Protein AF-A0A1F4YA18-F1 (afdb_monomer_lite)

Secondary structure (DSSP, 8-state):
-------SEEEEEEE-TTT--EEEEEEEPTTSEEEEE--TT----EEEESSGGGGGS-GGGGTEEE-TTT--EEETT-THHHH-SPPTT-HHHHHHHHHHHHHHTSTT-HHHHHHHHHHH---HHHHHHHHHHHHHHHHHTSTT--HHHHHHHHHHHHHHHHHHHHS-HHHHHHHHHHHHHHHHHHHHHHHHHHHHHHHHHHHHHHHHHHS----TT--SSSHHHHHHHHHHHHHHHHHHHHHHHHHHHHHHHH---S-------S----HHHHHHHHHHH-TT--SSHHHHHHHHHHHHHHHHHTPPTT--HHHHHHHHHHHHHHHHHHT-HHHHHHHHHHHHHHHHHHHHHS-SSHHHHHHHHHHHHHHHHHHHHHHHHHHT--

Foldseek 3Di:
DPPDPDPQWDWDWWAAQQPRDIDTDIAGDDPQKDQPDADLLRHSPDIDGPDVVCVVPDNLLRQKDADLPLRQIAGNPDCSRVVHHDDPPDPQSVQLSVLSNVQCVDPPRLLVLLSVCLVQPPDSLLNSLSRLVNHLVSLVSGPDRQLLVLLVSLLSSLSSLVVVVVPDPPVVLVVLVVVLVVLVVVLVVLVVVVVVVVVVVVVVVVVVVVDDPPDDPPPDPPPVVVVVVVCCVVPSVVVSVVSVVVSVVSCVPPPDDPDDDDDDDDPPDDSQVSLVVSCVVPVPRDNHSLSSLVSSLVSLVVNLVPDDDPPDLLVNLSSLSSNLVSCVVNPNNVSSLVSLVVSLVSLVVQCVVDPPDPSNVSSVVSNVSSVVVNVVSVVVVVVPDD

Radius of gyration: 27.56 Å; chains: 1; bounding box: 70×53×88 Å

pLDDT: mean 78.42, std 18.09, range [30.7, 98.56]

Structure (mmCIF, N/CA/C/O backbone):
data_AF-A0A1F4YA18-F1
#
_entry.id   AF-A0A1F4YA18-F1
#
loop_
_atom_site.group_PDB
_atom_site.id
_atom_site.type_symbol
_atom_site.label_atom_id
_atom_site.label_alt_id
_atom_site.label_comp_id
_atom_site.label_asym_id
_atom_site.label_entity_id
_atom_site.label_seq_id
_atom_site.pdbx_PDB_ins_code
_atom_site.Cartn_x
_atom_site.Cartn_y
_atom_site.Cartn_z
_atom_site.occupancy
_atom_site.B_iso_or_equiv
_atom_site.auth_seq_id
_atom_site.auth_comp_id
_atom_site.auth_asym_id
_atom_site.auth_atom_id
_atom_site.pdbx_PDB_model_num
ATOM 1 N N . MET A 1 1 ? 28.490 24.321 21.836 1.00 38.53 1 MET A N 1
ATOM 2 C CA . MET A 1 1 ? 28.600 23.304 20.776 1.00 38.53 1 MET A CA 1
ATOM 3 C C . MET A 1 1 ? 27.449 23.592 19.846 1.00 38.53 1 MET A C 1
ATOM 5 O O . MET A 1 1 ? 26.316 23.477 20.284 1.00 38.53 1 MET A O 1
ATOM 9 N N . GLU A 1 2 ? 27.721 24.138 18.666 1.00 37.66 2 GLU A N 1
ATOM 10 C CA . GLU A 1 2 ? 26.682 24.320 17.652 1.00 37.66 2 GLU A CA 1
ATOM 11 C C . GLU A 1 2 ? 26.230 22.925 17.221 1.00 37.66 2 GLU A C 1
ATOM 13 O O . GLU A 1 2 ? 27.045 22.145 16.719 1.00 37.66 2 GLU A O 1
ATOM 18 N N . ASP A 1 3 ? 24.970 22.583 17.492 1.00 48.62 3 ASP A N 1
ATOM 19 C CA . ASP A 1 3 ? 24.354 21.371 16.964 1.00 48.62 3 ASP A CA 1
ATOM 20 C C . ASP A 1 3 ? 24.439 21.453 15.443 1.00 48.62 3 ASP A C 1
ATOM 22 O O . ASP A 1 3 ? 23.742 22.244 14.803 1.00 48.62 3 ASP A O 1
ATOM 26 N N . LYS A 1 4 ? 25.346 20.667 14.852 1.00 45.50 4 LYS A N 1
ATOM 27 C CA . LYS A 1 4 ? 25.377 20.488 13.403 1.00 45.50 4 LYS A CA 1
ATOM 28 C C . LYS A 1 4 ? 23.963 20.088 12.982 1.00 45.50 4 LYS A C 1
ATOM 30 O O . LYS A 1 4 ? 23.462 19.103 13.534 1.00 45.50 4 LYS A O 1
ATOM 35 N N . PRO A 1 5 ? 23.333 20.793 12.025 1.00 52.47 5 PRO A N 1
ATOM 36 C CA . PRO A 1 5 ? 22.036 20.387 11.517 1.00 52.47 5 PRO A CA 1
ATOM 37 C C . PRO A 1 5 ? 22.161 18.942 11.047 1.00 52.47 5 PRO A C 1
ATOM 39 O O . PRO A 1 5 ? 22.928 18.632 10.132 1.00 52.47 5 PRO A O 1
ATOM 42 N N . THR A 1 6 ? 21.485 18.037 11.750 1.00 67.44 6 THR A N 1
ATOM 43 C CA . THR A 1 6 ? 21.509 16.619 11.420 1.00 67.44 6 THR A CA 1
ATOM 44 C C . THR A 1 6 ? 20.872 16.507 10.043 1.00 67.44 6 THR A C 1
ATOM 46 O O . THR A 1 6 ? 19.750 16.981 9.836 1.00 67.44 6 THR A O 1
ATOM 49 N N . SER A 1 7 ? 21.620 15.964 9.079 1.00 76.19 7 SER A N 1
ATOM 50 C CA . SER A 1 7 ? 21.091 15.710 7.740 1.00 76.19 7 SER A CA 1
ATOM 51 C C . SER A 1 7 ? 19.767 14.947 7.880 1.00 76.19 7 SER A C 1
ATOM 53 O O . SER A 1 7 ? 19.700 14.005 8.671 1.00 76.19 7 SER A O 1
ATOM 55 N N . PRO A 1 8 ? 18.706 15.317 7.149 1.00 81.88 8 PRO A N 1
ATOM 56 C CA . PRO A 1 8 ? 17.438 14.590 7.179 1.00 81.88 8 PRO A CA 1
ATOM 57 C C . PRO A 1 8 ? 17.553 13.210 6.528 1.00 81.88 8 PRO A C 1
ATOM 59 O O . PRO A 1 8 ? 16.674 12.369 6.725 1.00 81.88 8 PRO A O 1
ATOM 62 N N . PHE A 1 9 ? 18.631 12.983 5.779 1.00 86.75 9 PHE A N 1
ATOM 63 C CA . PHE A 1 9 ? 18.959 11.714 5.155 1.00 86.75 9 PHE A CA 1
ATOM 64 C C . PHE A 1 9 ? 20.188 11.083 5.800 1.00 86.75 9 PHE A C 1
ATOM 66 O O . PHE A 1 9 ? 21.173 11.766 6.097 1.00 86.75 9 PHE A O 1
ATOM 73 N N . GLU A 1 10 ? 20.139 9.769 5.958 1.00 87.06 10 GLU A N 1
ATOM 74 C CA . GLU A 1 10 ? 21.266 8.924 6.323 1.00 87.06 10 GLU A CA 1
ATOM 75 C C . GLU A 1 10 ? 21.637 8.040 5.132 1.00 87.06 10 GLU A C 1
ATOM 77 O O . GLU A 1 10 ? 20.777 7.445 4.482 1.00 87.06 10 GLU A O 1
ATOM 82 N N . SER A 1 11 ? 22.936 7.960 4.843 1.00 87.19 11 SER A N 1
ATOM 83 C CA . SER A 1 11 ? 23.471 7.051 3.831 1.00 87.19 11 SER A CA 1
ATOM 84 C C . SER A 1 11 ? 23.911 5.761 4.507 1.00 87.19 11 SER A C 1
ATOM 86 O O . SER A 1 11 ? 24.867 5.770 5.281 1.00 87.19 11 SER A O 1
ATOM 88 N N . VAL A 1 12 ? 23.234 4.657 4.206 1.00 86.19 12 VAL A N 1
ATOM 89 C CA . VAL A 1 12 ? 23.524 3.346 4.796 1.00 86.19 12 VAL A CA 1
ATOM 90 C C . VAL A 1 12 ? 24.059 2.416 3.715 1.00 86.19 12 VAL A C 1
ATOM 92 O O . VAL A 1 12 ? 23.472 2.297 2.639 1.00 86.19 12 VAL A O 1
ATOM 95 N N . LEU A 1 13 ? 25.174 1.737 3.996 1.00 88.00 13 LEU A N 1
ATOM 96 C CA . LEU A 1 13 ? 25.657 0.662 3.134 1.00 88.00 13 LEU A CA 1
ATOM 97 C C . LEU A 1 13 ? 24.731 -0.548 3.287 1.00 88.00 13 LEU A C 1
ATOM 99 O O . LEU A 1 13 ? 24.601 -1.105 4.375 1.00 88.00 13 LEU A O 1
ATOM 103 N N . ALA A 1 14 ? 24.100 -0.948 2.190 1.00 87.94 14 ALA A N 1
ATOM 104 C CA . ALA A 1 14 ? 23.207 -2.091 2.126 1.00 87.94 14 ALA A CA 1
ATOM 105 C C . ALA A 1 14 ? 23.772 -3.163 1.193 1.00 87.94 14 ALA A C 1
ATOM 107 O O . ALA A 1 14 ? 24.500 -2.866 0.245 1.00 87.94 14 ALA A O 1
ATOM 108 N N . SER A 1 15 ? 23.398 -4.415 1.439 1.00 90.19 15 SER A N 1
ATOM 109 C CA . SER A 1 15 ? 23.685 -5.542 0.558 1.00 90.19 15 SER A CA 1
ATOM 110 C C . SER A 1 15 ? 22.375 -6.143 0.073 1.00 90.19 15 SER A C 1
ATOM 112 O O . SER A 1 15 ? 21.475 -6.427 0.862 1.00 90.19 15 SER A O 1
ATOM 114 N N . CYS A 1 16 ? 22.231 -6.292 -1.243 1.00 91.06 16 CYS A N 1
ATOM 115 C CA . CYS A 1 16 ? 21.013 -6.847 -1.812 1.00 91.06 16 CYS A CA 1
ATOM 116 C C . CYS A 1 16 ? 20.865 -8.329 -1.427 1.00 91.06 16 CYS A C 1
ATOM 118 O O . CYS A 1 16 ? 21.755 -9.114 -1.760 1.00 91.06 16 CYS A O 1
ATOM 120 N N . PRO A 1 17 ? 19.735 -8.750 -0.831 1.00 88.75 17 PRO A N 1
ATOM 121 C CA . PRO A 1 17 ? 19.540 -10.150 -0.469 1.00 88.75 17 PRO A CA 1
ATOM 122 C C . PRO A 1 17 ? 19.406 -11.062 -1.697 1.00 88.75 17 PRO A C 1
ATOM 124 O O . PRO A 1 17 ? 19.720 -12.243 -1.604 1.00 88.75 17 PRO A O 1
ATOM 127 N N . ALA A 1 18 ? 18.978 -10.529 -2.849 1.00 90.88 18 ALA A N 1
ATOM 128 C CA . ALA A 1 18 ? 18.802 -11.311 -4.070 1.00 90.88 18 ALA A CA 1
ATOM 129 C C . ALA A 1 18 ? 20.108 -11.507 -4.854 1.00 90.88 18 ALA A C 1
ATOM 131 O O . ALA A 1 18 ? 20.518 -12.634 -5.098 1.00 90.88 18 ALA A O 1
ATOM 132 N N . CYS A 1 19 ? 20.783 -10.418 -5.238 1.00 91.75 19 CYS A N 1
ATOM 133 C CA . CYS A 1 19 ? 21.985 -10.493 -6.082 1.00 91.75 19 CYS A CA 1
ATOM 134 C C . CYS A 1 19 ? 23.316 -10.351 -5.324 1.00 91.75 19 CYS A C 1
ATOM 136 O O . CYS A 1 19 ? 24.375 -10.404 -5.946 1.00 91.75 19 CYS A O 1
ATOM 138 N N . GLY A 1 20 ? 23.288 -10.090 -4.014 1.00 89.31 20 GLY A N 1
ATOM 139 C CA . GLY A 1 20 ? 24.478 -9.924 -3.169 1.00 89.31 20 GLY A CA 1
ATOM 140 C C . GLY A 1 20 ? 25.299 -8.652 -3.404 1.00 89.31 20 GLY A C 1
ATOM 141 O O . GLY A 1 20 ? 26.278 -8.418 -2.698 1.00 89.31 20 GLY A O 1
ATOM 142 N N . LYS A 1 21 ? 24.929 -7.809 -4.376 1.00 91.25 21 LYS A N 1
ATOM 143 C CA . LYS A 1 21 ? 25.653 -6.565 -4.668 1.00 91.25 21 LYS A CA 1
ATOM 144 C C . LYS A 1 21 ? 25.411 -5.524 -3.575 1.00 91.25 21 LYS A C 1
ATOM 146 O O . LYS A 1 21 ? 24.266 -5.279 -3.184 1.00 91.25 21 LYS A O 1
ATOM 151 N N . GLY A 1 22 ? 26.496 -4.893 -3.132 1.00 90.50 22 GLY A N 1
ATOM 152 C CA . GLY A 1 22 ? 26.461 -3.759 -2.214 1.00 90.50 22 GLY A CA 1
ATOM 153 C C . GLY A 1 22 ? 26.055 -2.462 -2.915 1.00 90.50 22 GLY A C 1
ATOM 154 O O . GLY A 1 22 ? 26.420 -2.237 -4.069 1.00 90.50 22 GLY A O 1
ATOM 155 N N . PHE A 1 23 ? 25.305 -1.608 -2.224 1.00 91.69 23 PHE A N 1
ATOM 156 C CA . PHE A 1 23 ? 24.927 -0.278 -2.700 1.00 91.69 23 PHE A CA 1
ATOM 157 C C . PHE A 1 23 ? 24.703 0.686 -1.530 1.00 91.69 23 PHE A C 1
ATOM 159 O O . PHE A 1 23 ? 24.446 0.266 -0.403 1.00 91.69 23 PHE A O 1
ATOM 166 N N . LEU A 1 24 ? 24.824 1.987 -1.800 1.00 89.81 24 LEU A N 1
ATOM 167 C CA . LEU A 1 24 ? 24.500 3.032 -0.831 1.00 89.81 24 LEU A CA 1
ATOM 168 C C . LEU A 1 24 ? 23.019 3.380 -0.944 1.00 89.81 24 LEU A C 1
ATOM 170 O O . LEU A 1 24 ? 22.568 3.827 -1.997 1.00 89.81 24 LEU A O 1
ATOM 174 N N . GLU A 1 25 ? 22.285 3.188 0.145 1.00 86.62 25 GLU A N 1
ATOM 175 C CA . GLU A 1 25 ? 20.879 3.565 0.255 1.00 86.62 25 GLU A CA 1
ATOM 176 C C . GLU A 1 25 ? 20.748 4.906 0.978 1.00 86.62 25 GLU A C 1
ATOM 178 O O . GLU A 1 25 ? 21.391 5.127 2.005 1.00 86.62 25 GLU A O 1
ATOM 183 N N . GLN A 1 26 ? 19.876 5.778 0.471 1.00 87.38 26 GLN A N 1
ATOM 184 C CA . GLN A 1 26 ? 19.442 6.979 1.186 1.00 87.38 26 GLN A CA 1
ATOM 185 C C . GLN A 1 26 ? 18.199 6.651 2.008 1.00 87.38 26 GLN A C 1
ATOM 187 O O . GLN A 1 26 ? 17.155 6.319 1.450 1.00 87.38 26 GLN A O 1
ATOM 192 N N . ARG A 1 27 ? 18.287 6.778 3.330 1.00 86.69 27 ARG A N 1
ATOM 193 C CA . ARG A 1 27 ? 17.162 6.591 4.251 1.00 86.69 27 ARG A CA 1
ATOM 194 C C . ARG A 1 27 ? 16.764 7.917 4.862 1.00 86.69 27 ARG A C 1
ATOM 196 O O . ARG A 1 27 ? 17.603 8.774 5.116 1.00 86.69 27 ARG A O 1
ATOM 203 N N . LEU A 1 28 ? 15.472 8.079 5.110 1.00 88.19 28 LEU A N 1
ATOM 204 C CA . LEU A 1 28 ? 14.968 9.242 5.820 1.00 88.19 28 LEU A CA 1
ATOM 205 C C . LEU A 1 28 ? 15.130 9.024 7.328 1.00 88.19 28 LEU A C 1
ATOM 207 O O . LEU A 1 28 ? 14.646 8.025 7.861 1.00 88.19 28 LEU A O 1
ATOM 211 N N . ASN A 1 29 ? 15.791 9.959 8.008 1.00 86.06 29 ASN A N 1
ATOM 212 C CA . ASN A 1 29 ? 16.055 9.838 9.435 1.00 86.06 29 ASN A CA 1
ATOM 213 C C . ASN A 1 29 ? 14.767 9.852 10.273 1.00 86.06 29 ASN A C 1
ATOM 215 O O . ASN A 1 29 ? 13.842 10.631 9.996 1.00 86.06 29 ASN A O 1
ATOM 219 N N . PRO A 1 30 ? 14.696 9.033 11.342 1.00 79.44 30 PRO A N 1
ATOM 220 C CA . PRO A 1 30 ? 13.632 9.146 12.326 1.00 79.44 30 PRO A CA 1
ATOM 221 C C . PRO A 1 30 ? 13.608 10.566 12.904 1.00 79.44 30 PRO A C 1
ATOM 223 O O . PRO A 1 30 ? 14.566 11.011 13.528 1.00 79.44 30 PRO A O 1
ATOM 226 N N . GLY A 1 31 ? 12.510 11.286 12.679 1.00 82.38 31 GLY A N 1
ATOM 227 C CA . GLY A 1 31 ? 12.341 12.662 13.149 1.00 82.38 31 GLY A CA 1
ATOM 228 C C . GLY A 1 31 ? 12.607 13.755 12.111 1.00 82.38 31 GLY A C 1
ATOM 229 O O . GLY A 1 31 ? 12.344 14.910 12.426 1.00 82.38 31 GLY A O 1
ATOM 230 N N . SER A 1 32 ? 13.018 13.434 10.874 1.00 86.25 32 SER A N 1
ATOM 231 C CA . SER A 1 32 ? 13.205 14.436 9.799 1.00 86.25 32 SER A CA 1
ATOM 232 C C . SER A 1 32 ? 11.963 15.285 9.512 1.00 86.25 32 SER A C 1
ATOM 234 O O . SER A 1 32 ? 12.064 16.414 9.031 1.00 86.25 32 SER A O 1
ATOM 236 N N . TYR A 1 33 ? 10.786 14.750 9.826 1.00 89.12 33 TYR A N 1
ATOM 237 C CA . TYR A 1 33 ? 9.528 15.476 9.833 1.00 89.12 33 TYR A CA 1
ATOM 238 C C . TYR A 1 33 ? 8.629 14.975 10.965 1.00 89.12 33 TYR A C 1
ATOM 240 O O . TYR A 1 33 ? 8.748 13.841 11.436 1.00 89.12 33 TYR A O 1
ATOM 248 N N . ARG A 1 34 ? 7.676 15.816 11.367 1.00 89.31 34 ARG A N 1
ATOM 249 C CA . ARG A 1 34 ? 6.606 15.474 12.305 1.00 89.31 34 ARG A CA 1
ATOM 250 C C . ARG A 1 34 ? 5.258 15.539 11.604 1.00 89.31 34 ARG A C 1
ATOM 252 O O . ARG A 1 34 ? 4.938 16.534 10.961 1.00 89.31 34 ARG A O 1
ATOM 259 N N . VAL A 1 35 ? 4.441 14.506 11.782 1.00 89.44 35 VAL A N 1
ATOM 260 C CA . VAL A 1 35 ? 3.037 14.514 11.349 1.00 89.44 35 VAL A CA 1
ATOM 261 C C . VAL A 1 35 ? 2.226 15.354 12.335 1.00 89.44 35 VAL A C 1
ATOM 263 O O . VAL A 1 35 ? 2.221 15.065 13.534 1.00 89.44 35 VAL A O 1
ATOM 266 N N . THR A 1 36 ? 1.569 16.404 11.848 1.00 88.44 36 THR A N 1
ATOM 267 C CA . THR A 1 36 ? 0.728 17.296 12.667 1.00 88.44 36 THR A CA 1
ATOM 268 C C . THR A 1 36 ? -0.744 16.927 12.584 1.00 88.44 36 THR A C 1
ATOM 270 O O . THR A 1 36 ? -1.458 17.034 13.579 1.00 88.44 36 THR A O 1
ATOM 273 N N . SER A 1 37 ? -1.189 16.430 11.433 1.00 88.31 37 SER A N 1
ATOM 274 C CA . SER A 1 37 ? -2.525 15.877 11.260 1.00 88.31 37 SER A CA 1
ATOM 275 C C . SER A 1 37 ? -2.496 14.645 10.364 1.00 88.31 37 SER A C 1
ATOM 277 O O . SER A 1 37 ? -1.634 14.483 9.496 1.00 88.31 37 SER A O 1
ATOM 279 N N . SER A 1 38 ? -3.441 13.746 10.617 1.00 89.88 38 SER A N 1
ATOM 280 C CA . SER A 1 38 ? -3.655 12.546 9.820 1.00 89.88 38 SER A CA 1
ATOM 281 C C . SER A 1 38 ? -5.096 12.518 9.352 1.00 89.88 38 SER A C 1
ATOM 283 O O . SER A 1 38 ? -5.999 12.929 10.082 1.00 89.88 38 SER A O 1
ATOM 285 N N . ASP A 1 39 ? -5.295 12.013 8.147 1.00 91.12 39 ASP A N 1
ATOM 286 C CA . ASP A 1 39 ? -6.614 11.678 7.651 1.00 91.12 39 ASP A CA 1
ATOM 287 C C . ASP A 1 39 ? -7.155 10.441 8.395 1.00 91.12 39 ASP A C 1
ATOM 289 O O . ASP A 1 39 ? -6.466 9.749 9.151 1.00 91.12 39 ASP A O 1
ATOM 293 N N . THR A 1 40 ? -8.430 10.180 8.176 1.00 91.19 40 THR A N 1
ATOM 294 C CA . THR A 1 40 ? -9.239 9.106 8.751 1.00 91.19 40 THR A CA 1
ATOM 295 C C . THR A 1 40 ? -8.693 7.705 8.481 1.00 91.19 40 THR A C 1
ATOM 297 O O . THR A 1 40 ? -8.851 6.841 9.338 1.00 91.19 40 THR A O 1
ATOM 300 N N . ASP A 1 41 ? -7.987 7.486 7.368 1.00 92.31 41 ASP A N 1
ATOM 301 C CA . ASP A 1 41 ? -7.300 6.227 7.040 1.00 92.31 41 ASP A CA 1
ATOM 302 C C . ASP A 1 41 ? -5.843 6.181 7.532 1.00 92.31 41 ASP A C 1
ATOM 304 O O . ASP A 1 41 ? -5.085 5.299 7.141 1.00 92.31 41 ASP A O 1
ATOM 308 N N . PHE A 1 42 ? -5.457 7.118 8.403 1.00 93.25 42 PHE A N 1
ATOM 309 C CA . PHE A 1 42 ? -4.104 7.330 8.925 1.00 93.25 42 PHE A CA 1
ATOM 310 C C . PHE A 1 42 ? -3.088 7.893 7.927 1.00 93.25 42 PHE A C 1
ATOM 312 O O . PHE A 1 42 ? -1.904 7.977 8.266 1.00 93.25 42 PHE A O 1
ATOM 319 N N . TYR A 1 43 ? -3.519 8.343 6.746 1.00 92.56 43 TYR A N 1
ATOM 320 C CA . TYR A 1 43 ? -2.645 9.087 5.844 1.00 92.56 43 TYR A CA 1
ATOM 321 C C . TYR A 1 43 ? -2.089 1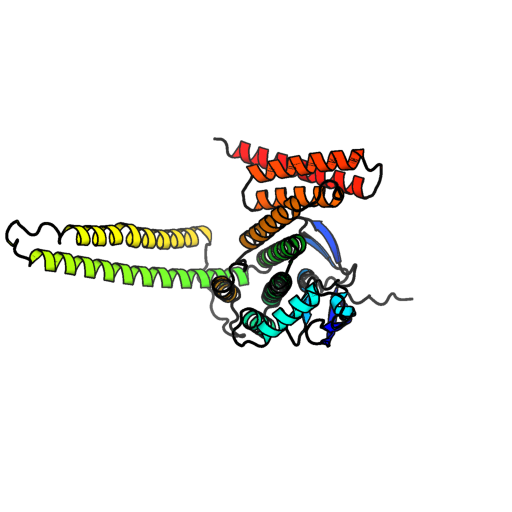0.344 6.539 1.00 92.56 43 TYR A C 1
ATOM 323 O O . TYR A 1 43 ? -2.871 11.146 7.056 1.00 92.56 43 TYR A O 1
ATOM 331 N N . PRO A 1 44 ? -0.763 10.560 6.572 1.00 89.94 44 PRO A N 1
ATOM 332 C CA . PRO A 1 44 ? -0.172 11.753 7.175 1.00 89.94 44 PRO A CA 1
ATOM 333 C C . PRO A 1 44 ? -0.391 12.993 6.291 1.00 89.94 44 PRO A C 1
ATOM 335 O O . PRO A 1 44 ? 0.477 13.375 5.504 1.00 89.94 44 PRO A O 1
ATOM 338 N N . ALA A 1 45 ? -1.567 13.610 6.433 1.00 83.62 45 ALA A N 1
ATOM 339 C CA . ALA A 1 45 ? -2.056 14.709 5.603 1.00 83.62 45 ALA A CA 1
ATOM 340 C C . ALA A 1 45 ? -1.242 16.001 5.741 1.00 83.62 45 ALA A C 1
ATOM 342 O O . ALA A 1 45 ? -0.995 16.670 4.742 1.00 83.62 45 ALA A O 1
ATOM 343 N N . GLN A 1 46 ? -0.801 16.349 6.954 1.00 85.25 46 GLN A N 1
ATOM 344 C CA . GLN A 1 46 ? 0.066 17.508 7.175 1.00 85.25 46 GLN A CA 1
ATOM 345 C C . GLN A 1 46 ? 1.326 17.113 7.931 1.00 85.25 46 GLN A C 1
ATOM 347 O O . GLN A 1 46 ? 1.303 16.321 8.881 1.00 85.25 46 GLN A O 1
ATOM 352 N N . ARG A 1 47 ? 2.442 17.683 7.480 1.00 87.12 47 ARG A N 1
ATOM 353 C CA . ARG A 1 47 ? 3.785 17.377 7.959 1.00 87.12 47 ARG A CA 1
ATOM 354 C C . ARG A 1 47 ? 4.550 18.678 8.128 1.00 87.12 47 ARG A C 1
ATOM 356 O O . ARG A 1 47 ? 4.452 19.570 7.293 1.00 87.12 47 ARG A O 1
ATOM 363 N N . VAL A 1 48 ? 5.321 18.763 9.201 1.00 86.25 48 VAL A N 1
ATOM 364 C CA . VAL A 1 48 ? 6.290 19.835 9.421 1.00 86.25 48 VAL A CA 1
ATOM 365 C C . VAL A 1 48 ? 7.668 19.211 9.326 1.00 86.25 48 VAL A C 1
ATOM 367 O O . VAL A 1 48 ? 8.017 18.350 10.135 1.00 86.25 48 VAL A O 1
ATOM 370 N N . TRP A 1 49 ? 8.418 19.606 8.305 1.00 87.00 49 TRP A N 1
ATOM 371 C CA . TRP A 1 49 ? 9.798 19.183 8.113 1.00 87.00 49 TRP A CA 1
ATOM 372 C C . TRP A 1 49 ? 10.728 19.979 9.021 1.00 87.00 49 TRP A C 1
ATOM 374 O O . TRP A 1 49 ? 10.512 21.172 9.226 1.00 87.00 49 TRP A O 1
ATOM 384 N N . LEU A 1 50 ? 11.767 19.325 9.546 1.00 83.56 50 LEU A N 1
ATOM 385 C CA . LEU A 1 50 ? 12.843 20.030 10.251 1.00 83.56 50 LEU A CA 1
ATOM 386 C C . LEU A 1 50 ? 13.581 20.992 9.309 1.00 83.56 50 LEU A C 1
ATOM 388 O O . LEU A 1 50 ? 13.959 22.086 9.715 1.00 83.56 50 LEU A O 1
ATOM 392 N N . HIS A 1 51 ? 13.727 20.583 8.047 1.00 79.38 51 HIS A N 1
ATOM 393 C CA . HIS A 1 51 ? 14.335 21.347 6.961 1.00 79.38 51 HIS A CA 1
ATOM 394 C C . HIS A 1 51 ? 13.239 21.719 5.953 1.00 79.38 51 HIS A C 1
ATOM 396 O O . HIS A 1 51 ? 12.709 20.852 5.257 1.00 79.38 51 HIS A O 1
ATOM 402 N N . SER A 1 52 ? 12.805 22.983 5.950 1.00 78.12 52 SER A N 1
ATOM 403 C CA . SER A 1 52 ? 11.611 23.439 5.211 1.00 78.12 52 SER A CA 1
ATOM 404 C C . SER A 1 52 ? 11.758 23.373 3.688 1.00 78.12 52 SER A C 1
ATOM 406 O O . SER A 1 52 ? 10.761 23.214 2.978 1.00 78.12 52 SER A O 1
ATOM 408 N N . ASP A 1 53 ? 12.988 23.431 3.188 1.00 76.75 53 ASP A N 1
ATOM 409 C CA . ASP A 1 53 ? 13.367 23.222 1.790 1.00 76.75 53 ASP A CA 1
ATOM 410 C C . ASP A 1 53 ? 13.004 21.819 1.286 1.00 76.75 53 ASP A C 1
ATOM 412 O O . ASP A 1 53 ? 12.753 21.645 0.098 1.00 76.75 53 ASP A O 1
ATOM 416 N N . LEU A 1 54 ? 12.863 20.836 2.179 1.00 77.38 54 LEU A N 1
ATOM 417 C CA . LEU A 1 54 ? 12.485 19.459 1.843 1.00 77.38 54 LEU A CA 1
ATOM 418 C C . LEU A 1 54 ? 10.981 19.192 1.905 1.00 77.38 54 LEU A C 1
ATOM 420 O O . LEU A 1 54 ? 10.549 18.051 1.760 1.00 77.38 54 LEU A O 1
ATOM 424 N N . SER A 1 55 ? 10.166 20.234 2.080 1.00 75.62 55 SER A N 1
ATOM 425 C CA . SER A 1 55 ? 8.702 20.116 2.118 1.00 75.62 55 SER A CA 1
ATOM 426 C C . SER A 1 55 ? 8.085 19.501 0.857 1.00 75.62 55 SER A C 1
ATOM 428 O O . SER A 1 55 ? 7.008 18.915 0.942 1.00 75.62 55 SER A O 1
ATOM 430 N N . HIS A 1 56 ? 8.782 19.580 -0.279 1.00 76.12 56 HIS A N 1
ATOM 431 C CA . HIS A 1 56 ? 8.384 18.992 -1.559 1.00 76.12 56 HIS A CA 1
ATOM 432 C C . HIS A 1 56 ? 8.668 17.483 -1.668 1.00 76.12 56 HIS A C 1
ATOM 434 O O . HIS A 1 56 ? 8.177 16.822 -2.582 1.00 76.12 56 HIS A O 1
ATOM 440 N N . ILE A 1 57 ? 9.481 16.918 -0.771 1.00 80.81 57 ILE A N 1
ATOM 441 C CA . ILE A 1 57 ? 9.840 15.501 -0.810 1.00 80.81 57 ILE A CA 1
ATOM 442 C C . ILE A 1 57 ? 8.717 14.688 -0.181 1.00 80.81 57 ILE A C 1
ATOM 444 O O . ILE A 1 57 ? 8.267 14.990 0.921 1.00 80.81 57 ILE A O 1
ATOM 448 N N . SER A 1 58 ? 8.303 13.604 -0.840 1.00 85.00 58 SER A N 1
ATOM 449 C CA . SER A 1 58 ? 7.398 12.630 -0.231 1.00 85.00 58 SER A CA 1
ATOM 450 C C . SER A 1 58 ? 8.177 11.589 0.587 1.00 85.00 58 SER A C 1
ATOM 452 O O . SER A 1 58 ? 8.960 10.819 0.026 1.00 85.00 58 SER A O 1
ATOM 454 N N . PRO A 1 59 ? 7.922 11.462 1.902 1.00 89.88 59 PRO A N 1
ATOM 455 C CA . PRO A 1 59 ? 8.405 10.355 2.723 1.00 89.88 59 PRO A CA 1
ATOM 456 C C . PRO A 1 59 ? 8.024 8.967 2.193 1.00 89.88 59 PRO A C 1
ATOM 458 O O . PRO A 1 59 ? 8.722 8.000 2.490 1.00 89.88 59 PRO A O 1
ATOM 461 N N . LEU A 1 60 ? 6.951 8.844 1.396 1.00 91.94 60 LEU A N 1
ATOM 462 C CA . LEU A 1 60 ? 6.553 7.564 0.797 1.00 91.94 60 LEU A CA 1
ATOM 463 C C . LEU A 1 60 ? 7.593 7.055 -0.212 1.00 91.94 60 LEU A C 1
ATOM 465 O O . LEU A 1 60 ? 7.715 5.844 -0.387 1.00 91.94 60 LEU A O 1
ATOM 469 N N . ALA A 1 61 ? 8.413 7.940 -0.793 1.00 90.75 61 ALA A N 1
ATOM 470 C CA . ALA A 1 61 ? 9.519 7.560 -1.676 1.00 90.75 61 ALA A CA 1
ATOM 471 C C . ALA A 1 61 ? 10.601 6.707 -0.976 1.00 90.75 61 ALA A C 1
ATOM 473 O O . ALA A 1 61 ? 11.306 5.928 -1.630 1.00 90.75 61 ALA A O 1
ATOM 474 N N . TYR A 1 62 ? 10.693 6.821 0.353 1.00 91.62 62 TYR A N 1
ATOM 475 C CA . TYR A 1 62 ? 11.683 6.156 1.208 1.00 91.62 62 TYR A CA 1
ATOM 476 C C . TYR A 1 62 ? 11.101 4.969 1.987 1.00 91.62 62 TYR A C 1
ATOM 478 O O . TYR A 1 62 ? 11.791 4.376 2.810 1.00 91.62 62 TYR A O 1
ATOM 486 N N . PHE A 1 63 ? 9.829 4.622 1.759 1.00 92.38 63 PHE A N 1
ATOM 487 C CA . PHE A 1 63 ? 9.192 3.495 2.442 1.00 92.38 63 PHE A CA 1
ATOM 488 C C . PHE A 1 63 ? 9.761 2.144 1.981 1.00 92.38 63 PHE A C 1
ATOM 490 O O . PHE A 1 63 ? 10.038 1.267 2.799 1.00 92.38 63 PHE A O 1
ATOM 497 N N . MET A 1 64 ? 9.952 1.995 0.669 1.00 93.62 64 MET A N 1
ATOM 498 C CA . MET A 1 64 ? 10.572 0.821 0.056 1.00 93.62 64 MET A CA 1
ATOM 499 C C . MET A 1 64 ? 12.066 1.066 -0.181 1.00 93.62 64 MET A C 1
ATOM 501 O O . ME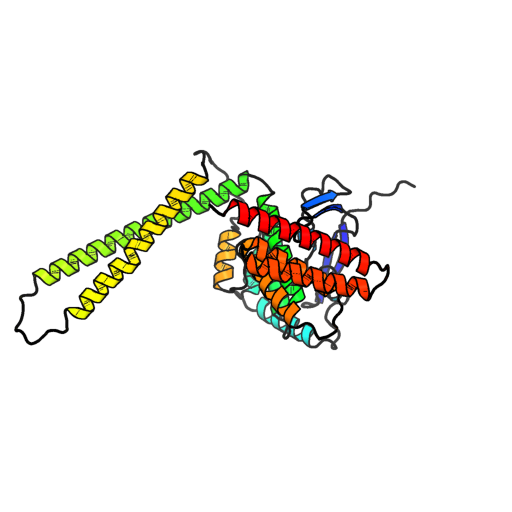T A 1 64 ? 12.471 2.202 -0.419 1.00 93.62 64 MET A O 1
ATOM 505 N N . GLN A 1 65 ? 12.865 0.009 -0.220 1.00 92.06 65 GLN A N 1
ATOM 506 C CA . GLN A 1 65 ? 14.256 0.001 -0.672 1.00 92.06 65 GLN A CA 1
ATOM 507 C C . GLN A 1 65 ? 14.366 -0.890 -1.911 1.00 92.06 65 GLN A C 1
ATOM 509 O O . GLN A 1 65 ? 13.824 -1.991 -1.911 1.00 92.06 65 GLN A O 1
ATOM 514 N N . THR A 1 66 ? 15.072 -0.428 -2.946 1.00 94.06 66 THR A N 1
ATOM 515 C CA . THR A 1 66 ? 15.192 -1.132 -4.235 1.00 94.06 66 THR A CA 1
ATOM 516 C C . THR A 1 66 ? 16.654 -1.296 -4.607 1.00 94.06 66 THR A C 1
ATOM 518 O O . THR A 1 66 ? 17.402 -0.322 -4.657 1.00 94.06 66 THR A O 1
ATOM 521 N N . CYS A 1 67 ? 17.073 -2.524 -4.906 1.00 93.81 67 CYS A N 1
ATOM 522 C CA . CYS A 1 67 ? 18.426 -2.773 -5.383 1.00 93.81 67 CYS A CA 1
ATOM 523 C C . CYS A 1 67 ? 18.638 -2.136 -6.770 1.00 93.81 67 CYS A C 1
ATOM 525 O O . CYS A 1 67 ? 17.918 -2.486 -7.703 1.00 93.81 67 CYS A O 1
ATOM 527 N N . PRO A 1 68 ? 19.676 -1.309 -6.984 1.00 93.50 68 PRO A N 1
ATOM 528 C CA . PRO A 1 68 ? 19.924 -0.680 -8.285 1.00 93.50 68 PRO A CA 1
ATOM 529 C C . PRO A 1 68 ? 20.410 -1.662 -9.364 1.00 93.50 68 PRO A C 1
ATOM 531 O O . PRO A 1 68 ? 20.500 -1.299 -10.533 1.00 93.50 68 PRO A O 1
ATOM 534 N N . SER A 1 69 ? 20.782 -2.888 -8.980 1.00 93.50 69 SER A N 1
ATOM 535 C CA . SER A 1 69 ? 21.329 -3.891 -9.901 1.00 93.50 69 SER A CA 1
ATOM 536 C C . SER A 1 69 ? 20.312 -4.918 -10.387 1.00 93.50 69 SER A C 1
ATOM 538 O O . SER A 1 69 ? 20.336 -5.256 -11.563 1.00 93.50 69 SER A O 1
ATOM 540 N N . CYS A 1 70 ? 19.478 -5.454 -9.492 1.00 94.56 70 CYS A N 1
ATOM 541 C CA . CYS A 1 70 ? 18.478 -6.478 -9.832 1.00 94.56 70 CYS A CA 1
ATOM 542 C C . CYS A 1 70 ? 17.037 -6.030 -9.570 1.00 94.56 70 CYS A C 1
ATOM 544 O O . CYS A 1 70 ? 16.116 -6.756 -9.901 1.00 94.56 70 CYS A O 1
ATOM 546 N N . PHE A 1 71 ? 16.833 -4.834 -9.008 1.00 96.44 71 PHE A N 1
ATOM 547 C CA . PHE A 1 71 ? 15.516 -4.255 -8.725 1.00 96.44 71 PHE A CA 1
ATOM 548 C C . PHE A 1 71 ? 14.689 -4.973 -7.652 1.00 96.44 71 PHE A C 1
ATOM 550 O O . PHE A 1 71 ? 13.555 -4.567 -7.400 1.00 96.44 71 PHE A O 1
ATOM 557 N N . PHE A 1 72 ? 15.275 -5.950 -6.947 1.00 95.50 72 PHE A N 1
ATOM 558 C CA . PHE A 1 72 ? 14.676 -6.528 -5.743 1.00 95.50 72 PHE A CA 1
ATOM 559 C C . PHE A 1 72 ? 14.294 -5.433 -4.754 1.00 95.50 72 PHE A C 1
ATOM 561 O O . PHE A 1 72 ? 15.137 -4.602 -4.388 1.00 95.50 72 PHE A O 1
ATOM 568 N N . THR A 1 73 ? 13.035 -5.448 -4.334 1.00 95.25 73 THR A N 1
ATOM 569 C CA . THR A 1 73 ? 12.421 -4.396 -3.540 1.00 95.25 73 THR A CA 1
ATOM 570 C C . THR A 1 73 ? 11.727 -4.961 -2.300 1.00 95.25 73 THR A C 1
ATOM 572 O O . THR A 1 73 ? 10.969 -5.922 -2.374 1.00 95.25 73 THR A O 1
ATOM 575 N N . GLY A 1 74 ? 11.962 -4.328 -1.150 1.00 92.06 74 GLY A N 1
ATOM 576 C CA . GLY A 1 74 ? 11.331 -4.649 0.139 1.00 92.06 74 GLY A CA 1
ATOM 577 C C . GLY A 1 74 ? 11.161 -3.399 1.004 1.00 92.06 74 GLY A C 1
ATOM 578 O O . GLY A 1 74 ? 11.520 -2.303 0.568 1.00 92.06 74 GLY A O 1
ATOM 579 N N . GLU A 1 75 ? 10.622 -3.525 2.221 1.00 90.44 75 GLU A N 1
ATOM 580 C CA . GLU A 1 75 ? 10.530 -2.373 3.134 1.00 90.44 75 GLU A CA 1
ATOM 581 C C . GLU A 1 75 ? 11.938 -1.915 3.556 1.00 90.44 75 GLU A C 1
ATOM 583 O O . GLU A 1 75 ? 12.807 -2.720 3.886 1.00 90.44 75 GLU A O 1
ATOM 588 N N . ALA A 1 76 ? 12.179 -0.601 3.580 1.00 83.69 76 ALA A N 1
ATOM 589 C CA . ALA A 1 76 ? 13.511 -0.051 3.856 1.00 83.69 76 ALA A CA 1
ATOM 590 C C . ALA A 1 76 ? 14.016 -0.327 5.286 1.00 83.69 76 ALA A C 1
ATOM 592 O O . ALA A 1 76 ? 15.217 -0.278 5.551 1.00 83.69 76 ALA A O 1
ATOM 593 N N . ASN A 1 77 ? 13.108 -0.602 6.222 1.00 73.44 77 ASN A N 1
ATOM 594 C CA . ASN A 1 77 ? 13.426 -0.940 7.609 1.00 73.44 77 ASN A CA 1
ATOM 595 C C . ASN A 1 77 ? 13.664 -2.445 7.828 1.00 73.44 77 ASN A C 1
ATOM 597 O O . ASN A 1 77 ? 14.011 -2.834 8.943 1.00 73.44 77 ASN A O 1
ATOM 601 N N . GLU A 1 78 ? 13.488 -3.291 6.808 1.00 71.75 78 GLU A N 1
ATOM 602 C CA . GLU A 1 78 ? 13.745 -4.718 6.946 1.00 71.75 78 GLU A CA 1
ATOM 603 C C . GLU A 1 78 ? 15.248 -4.982 7.057 1.00 71.75 78 GLU A C 1
ATOM 605 O O . GLU A 1 78 ? 16.079 -4.485 6.289 1.00 71.75 78 GLU A O 1
ATOM 610 N N . THR A 1 79 ? 15.604 -5.835 8.014 1.00 73.81 79 THR A N 1
ATOM 611 C CA . THR A 1 79 ? 16.987 -6.264 8.249 1.00 73.81 79 THR A CA 1
ATOM 612 C C . THR A 1 79 ? 17.556 -7.068 7.079 1.00 73.81 79 THR A C 1
ATOM 614 O O . THR A 1 79 ? 18.771 -7.228 6.984 1.00 73.81 79 THR A O 1
ATOM 617 N N . ILE A 1 80 ? 16.716 -7.517 6.138 1.00 75.19 80 ILE A N 1
ATOM 618 C CA . ILE A 1 80 ? 17.131 -8.317 4.979 1.00 75.19 80 ILE A CA 1
ATOM 619 C C . ILE A 1 80 ? 18.186 -7.612 4.114 1.00 75.19 80 ILE A C 1
ATOM 621 O O . ILE A 1 80 ? 19.057 -8.275 3.565 1.00 75.19 80 ILE A O 1
ATOM 625 N N . PHE A 1 81 ? 18.164 -6.276 4.036 1.00 78.31 81 PHE A N 1
ATOM 626 C CA . PHE A 1 81 ? 19.166 -5.494 3.298 1.00 78.31 81 PHE A CA 1
ATOM 627 C C . PHE A 1 81 ? 20.443 -5.210 4.107 1.00 78.31 81 PHE A C 1
ATOM 629 O O . PHE A 1 81 ? 21.445 -4.766 3.548 1.00 78.31 81 PHE A O 1
ATOM 636 N N . GLN A 1 82 ? 20.421 -5.449 5.420 1.00 74.75 82 GLN A N 1
ATOM 637 C CA . GLN A 1 82 ? 21.586 -5.322 6.305 1.00 74.75 82 GLN A CA 1
ATOM 638 C C . GLN A 1 82 ? 22.349 -6.645 6.427 1.00 74.75 82 GLN A C 1
ATOM 640 O O . GLN A 1 82 ? 23.562 -6.642 6.603 1.00 74.75 82 GLN A O 1
ATOM 645 N N . MET A 1 83 ? 21.643 -7.773 6.315 1.00 68.31 83 MET A N 1
ATOM 646 C CA . MET A 1 83 ? 22.212 -9.113 6.484 1.00 68.31 83 MET A CA 1
ATOM 647 C C . MET A 1 83 ? 22.870 -9.669 5.209 1.00 68.31 83 MET A C 1
ATOM 649 O O . MET A 1 83 ? 23.631 -10.629 5.295 1.00 68.31 83 MET A O 1
ATOM 653 N N . GLY A 1 84 ? 22.623 -9.062 4.041 1.00 64.19 84 GLY A N 1
ATOM 654 C CA . GLY A 1 84 ? 23.096 -9.577 2.753 1.00 64.19 84 GLY A CA 1
ATOM 655 C C . GLY A 1 84 ? 22.308 -10.806 2.280 1.00 64.19 84 GLY A C 1
ATOM 656 O O . GLY A 1 84 ? 21.178 -11.010 2.729 1.00 64.19 84 GLY A O 1
ATOM 657 N N . PRO A 1 85 ? 22.849 -11.609 1.341 1.00 62.66 85 PRO A N 1
ATOM 658 C CA . PRO A 1 85 ? 22.190 -12.830 0.887 1.00 62.66 85 PRO A CA 1
ATOM 659 C C . PRO A 1 85 ? 21.866 -13.717 2.091 1.00 62.66 85 PRO A C 1
ATOM 661 O O . PRO A 1 85 ? 22.718 -13.851 2.974 1.00 62.66 85 PRO A O 1
ATOM 664 N N . PRO A 1 86 ? 20.665 -14.318 2.158 1.00 60.72 86 PRO A N 1
ATOM 665 C CA . PRO A 1 86 ? 20.289 -15.106 3.317 1.00 60.72 86 PRO A CA 1
ATOM 666 C C . PRO A 1 86 ? 21.320 -16.214 3.545 1.00 60.72 86 PRO A C 1
ATOM 668 O O . PRO A 1 86 ? 21.592 -17.022 2.652 1.00 60.72 86 PRO A O 1
ATOM 671 N N . ALA A 1 87 ? 21.859 -16.278 4.766 1.00 53.88 87 ALA A N 1
ATOM 672 C CA . ALA A 1 87 ? 22.393 -17.532 5.274 1.00 53.88 87 ALA A CA 1
ATOM 673 C C . ALA A 1 87 ? 21.281 -18.584 5.137 1.00 53.88 87 ALA A C 1
ATOM 675 O O . ALA A 1 87 ? 20.099 -18.264 5.264 1.00 53.88 87 ALA A O 1
ATOM 676 N N . SER A 1 88 ? 21.653 -19.817 4.816 1.00 52.22 88 SER A N 1
ATOM 677 C CA . SER A 1 88 ? 20.826 -20.915 4.291 1.00 52.22 88 SER A CA 1
ATOM 678 C C . SER A 1 88 ? 19.565 -21.335 5.080 1.00 52.22 88 SER A C 1
ATOM 680 O O . SER A 1 88 ? 18.977 -22.363 4.757 1.00 52.22 88 SER A O 1
ATOM 682 N N . GLU A 1 89 ? 19.138 -20.596 6.100 1.00 60.75 89 GLU A N 1
ATOM 683 C CA . GLU A 1 89 ? 18.127 -21.001 7.079 1.00 60.75 89 GLU A CA 1
ATOM 684 C C . GLU A 1 89 ? 16.687 -20.585 6.717 1.00 60.75 89 GLU A C 1
ATOM 686 O O . GLU A 1 89 ? 15.750 -21.283 7.100 1.00 60.75 89 GLU A O 1
ATOM 691 N N . ASN A 1 90 ? 16.459 -19.519 5.931 1.00 76.44 90 ASN A N 1
ATOM 692 C CA . ASN A 1 90 ? 15.097 -19.099 5.552 1.00 76.44 90 ASN A CA 1
ATOM 693 C C . ASN A 1 90 ? 14.692 -19.592 4.149 1.00 76.44 90 ASN A C 1
ATOM 695 O O . ASN A 1 90 ? 14.955 -18.942 3.133 1.00 76.44 90 ASN A O 1
ATOM 699 N N . TYR A 1 91 ? 14.003 -20.737 4.098 1.00 81.75 91 TYR A N 1
ATOM 700 C CA . TYR A 1 91 ? 13.537 -21.354 2.850 1.00 81.75 91 TYR A CA 1
ATOM 701 C C . TYR A 1 91 ? 12.593 -20.454 2.032 1.00 81.75 91 TYR A C 1
ATOM 703 O O . TYR A 1 91 ? 12.745 -20.360 0.814 1.00 81.75 91 TYR A O 1
ATOM 711 N N . GLN A 1 92 ? 11.652 -19.754 2.679 1.00 81.06 92 GLN A N 1
ATOM 712 C CA . GLN A 1 92 ? 10.705 -18.875 1.979 1.00 81.06 92 GLN A CA 1
ATOM 713 C C . GLN A 1 92 ? 11.422 -17.713 1.289 1.00 81.06 92 GLN A C 1
ATOM 715 O O . GLN A 1 92 ? 11.131 -17.401 0.135 1.00 81.06 92 GLN A O 1
ATOM 720 N N . GLN A 1 93 ? 12.389 -17.105 1.979 1.00 82.38 93 GLN A N 1
ATOM 721 C CA . GLN A 1 93 ? 13.188 -16.016 1.427 1.00 82.38 93 GLN A CA 1
ATOM 722 C C . GLN A 1 93 ? 14.060 -16.500 0.264 1.00 82.38 93 GLN A C 1
ATOM 724 O O . GLN A 1 93 ? 14.135 -15.832 -0.766 1.00 82.38 93 GLN A O 1
ATOM 729 N N . LYS A 1 94 ? 14.665 -17.689 0.385 1.00 85.81 94 LYS A N 1
ATOM 730 C CA . LYS A 1 94 ? 15.435 -18.308 -0.703 1.00 85.81 94 LYS A CA 1
ATOM 731 C C . LYS A 1 94 ? 14.580 -18.499 -1.957 1.00 85.81 94 LYS A C 1
ATOM 733 O O . LYS A 1 94 ? 15.005 -18.122 -3.045 1.00 85.81 94 LYS A O 1
ATOM 738 N N . LEU A 1 95 ? 13.373 -19.040 -1.800 1.00 89.75 95 LEU A N 1
ATOM 739 C CA . LEU A 1 95 ? 12.467 -19.290 -2.919 1.00 89.75 95 LEU A CA 1
ATOM 740 C C . LEU A 1 95 ? 11.964 -17.988 -3.562 1.00 89.75 95 LEU A C 1
ATOM 742 O O . LEU A 1 95 ? 11.875 -17.903 -4.784 1.00 89.75 95 LEU A O 1
ATOM 746 N N . GLN A 1 96 ? 11.675 -16.961 -2.757 1.00 92.12 96 GLN A N 1
ATOM 747 C CA . GLN A 1 96 ? 11.334 -15.625 -3.253 1.00 92.12 96 GLN A CA 1
ATOM 748 C C . GLN A 1 96 ? 12.470 -15.047 -4.110 1.00 92.12 96 GLN A C 1
ATOM 750 O O . GLN A 1 96 ? 12.217 -14.566 -5.212 1.00 92.12 96 GLN A O 1
ATOM 755 N N . ILE A 1 97 ? 13.713 -15.123 -3.624 1.00 91.38 97 ILE A N 1
ATOM 756 C CA . ILE A 1 97 ? 14.905 -14.643 -4.335 1.00 91.38 97 ILE A CA 1
ATOM 757 C C . ILE A 1 97 ? 15.110 -15.404 -5.644 1.00 91.38 97 ILE A C 1
ATOM 759 O O . ILE A 1 97 ? 15.321 -14.781 -6.678 1.00 91.38 97 ILE A O 1
ATOM 763 N N . GLU A 1 98 ? 15.015 -16.733 -5.620 1.00 92.38 98 GLU A N 1
ATOM 764 C CA . GLU A 1 98 ? 15.145 -17.560 -6.823 1.00 92.38 98 GLU A CA 1
ATOM 765 C C . GLU A 1 98 ? 14.090 -17.177 -7.868 1.00 92.38 98 GLU A C 1
ATOM 767 O O . GLU A 1 98 ? 14.413 -16.921 -9.027 1.00 92.38 98 GLU A O 1
ATOM 772 N N . ARG A 1 99 ? 12.824 -17.050 -7.450 1.00 95.38 99 ARG A N 1
ATOM 773 C CA . ARG A 1 99 ? 11.733 -16.606 -8.326 1.00 95.38 99 ARG A CA 1
ATOM 774 C C . ARG A 1 99 ? 11.978 -15.194 -8.863 1.00 95.38 99 ARG A C 1
ATOM 776 O O . ARG A 1 99 ? 11.728 -14.965 -10.041 1.00 95.38 99 ARG A O 1
ATOM 783 N N . HIS A 1 100 ? 12.481 -14.272 -8.043 1.00 96.00 100 HIS A N 1
ATOM 784 C CA . HIS A 1 100 ? 12.820 -12.912 -8.466 1.00 96.00 100 HIS A CA 1
ATOM 785 C C . HIS A 1 100 ? 13.907 -12.916 -9.546 1.00 96.00 100 HIS A C 1
ATOM 787 O O . HIS A 1 100 ? 13.717 -12.333 -10.613 1.00 96.00 100 HIS A O 1
ATOM 793 N N . LEU A 1 101 ? 15.017 -13.616 -9.300 1.00 94.88 101 LEU A N 1
ATOM 794 C CA . LEU A 1 101 ? 16.132 -13.706 -10.243 1.00 94.88 101 LEU A CA 1
ATOM 795 C C . LEU A 1 101 ? 15.698 -14.367 -11.562 1.00 94.88 101 LEU A C 1
ATOM 797 O O . LEU A 1 101 ? 15.969 -13.842 -12.636 1.00 94.88 101 LEU A O 1
ATOM 801 N N . ASN A 1 102 ? 14.899 -15.433 -11.497 1.00 95.56 102 ASN A N 1
ATOM 802 C CA . ASN A 1 102 ? 14.341 -16.066 -12.694 1.00 95.56 102 ASN A CA 1
ATOM 803 C C . ASN A 1 102 ? 13.459 -15.108 -13.518 1.00 95.56 102 ASN A C 1
ATOM 805 O O . ASN A 1 102 ? 13.399 -15.211 -14.744 1.00 95.56 102 ASN A O 1
ATOM 809 N N . GLN A 1 103 ? 12.742 -14.186 -12.866 1.00 95.25 103 GLN A N 1
ATOM 810 C CA . GLN A 1 103 ? 11.933 -13.187 -13.564 1.00 95.25 103 GLN A CA 1
ATOM 811 C C . GLN A 1 103 ? 12.804 -12.086 -14.176 1.00 95.25 103 GLN A C 1
ATOM 813 O O . GLN A 1 103 ? 12.571 -11.733 -15.330 1.00 95.25 103 GLN A O 1
ATOM 818 N N . ILE A 1 104 ? 13.805 -11.562 -13.461 1.00 94.25 104 ILE A N 1
ATOM 819 C CA . ILE A 1 104 ? 14.660 -10.486 -13.991 1.00 94.25 104 ILE A CA 1
ATOM 820 C C . ILE A 1 104 ? 15.568 -10.975 -15.130 1.00 94.25 104 ILE A C 1
ATOM 822 O O . ILE A 1 104 ? 15.857 -10.219 -16.050 1.00 94.25 104 ILE A O 1
ATOM 826 N N . GLU A 1 105 ? 15.981 -12.246 -15.114 1.00 93.56 105 GLU A N 1
ATOM 827 C CA . GLU A 1 105 ? 16.798 -12.844 -16.178 1.00 93.56 105 GLU A CA 1
ATOM 828 C C . GLU A 1 105 ? 16.017 -13.101 -17.471 1.00 93.56 105 GLU A C 1
ATOM 830 O O . GLU A 1 105 ? 16.624 -13.250 -18.531 1.00 93.56 105 GLU A O 1
ATOM 835 N N . LYS A 1 106 ? 14.681 -13.151 -17.409 1.00 94.44 106 LYS A N 1
ATOM 836 C CA . LYS A 1 106 ? 13.814 -13.399 -18.563 1.00 94.44 106 LYS A CA 1
ATOM 837 C C . LYS A 1 106 ? 13.426 -12.073 -19.238 1.00 94.44 106 LYS A C 1
ATOM 839 O O . LYS A 1 106 ? 12.559 -11.375 -18.706 1.00 94.44 106 LYS A O 1
ATOM 844 N N . PRO A 1 107 ? 13.960 -11.745 -20.433 1.00 91.44 107 PRO A N 1
ATOM 845 C CA . PRO A 1 107 ? 13.641 -10.489 -21.105 1.00 91.44 107 PRO A CA 1
ATOM 846 C C . PRO A 1 107 ? 12.146 -10.377 -21.406 1.00 91.44 107 PRO A C 1
ATOM 848 O O . PRO A 1 107 ? 11.514 -11.335 -21.861 1.00 91.44 107 PRO A O 1
ATOM 851 N N . GLY A 1 108 ? 11.572 -9.206 -21.145 1.00 89.06 108 GLY A N 1
ATOM 852 C CA . GLY A 1 108 ? 10.150 -8.941 -21.344 1.00 89.06 108 GLY A CA 1
ATOM 853 C C . GLY A 1 108 ? 9.227 -9.574 -20.299 1.00 89.06 108 GLY A C 1
ATOM 854 O O . GLY A 1 108 ? 8.002 -9.474 -20.447 1.00 89.06 108 GLY A O 1
ATOM 855 N N . SER A 1 109 ? 9.769 -10.198 -19.244 1.00 94.62 109 SER A N 1
ATOM 856 C CA . SER A 1 109 ? 8.975 -10.560 -18.068 1.00 94.62 109 SER A CA 1
ATOM 857 C C . SER A 1 109 ? 8.322 -9.318 -17.459 1.00 94.62 109 SER A C 1
ATOM 859 O O . SER A 1 109 ? 8.723 -8.179 -17.706 1.00 94.62 109 SER A O 1
ATOM 861 N N . PHE A 1 110 ? 7.292 -9.520 -16.638 1.00 94.44 110 PHE A N 1
ATOM 862 C CA . PHE A 1 110 ? 6.643 -8.389 -15.985 1.00 94.44 110 PHE A CA 1
ATOM 863 C C . PHE A 1 110 ? 7.601 -7.631 -15.050 1.00 94.44 110 PHE A C 1
ATOM 865 O O . PHE A 1 110 ? 7.596 -6.402 -15.032 1.00 94.44 110 PHE A O 1
ATOM 872 N N . LEU A 1 111 ? 8.475 -8.351 -14.339 1.00 95.69 111 LEU A N 1
ATOM 873 C CA . LEU A 1 111 ? 9.486 -7.734 -13.483 1.00 95.69 111 LEU A CA 1
ATOM 874 C C . LEU A 1 111 ? 10.513 -6.932 -14.294 1.00 95.69 111 LEU A C 1
ATOM 876 O O . LEU A 1 111 ? 10.843 -5.817 -13.903 1.00 95.69 111 LEU A O 1
ATOM 880 N N . ASP A 1 112 ? 10.970 -7.455 -15.434 1.00 94.25 112 ASP A N 1
ATOM 881 C CA . ASP A 1 112 ? 11.888 -6.755 -16.343 1.00 94.25 112 ASP A CA 1
ATOM 882 C C . ASP A 1 112 ? 11.268 -5.455 -16.893 1.00 94.25 112 ASP A C 1
ATOM 884 O O . ASP A 1 112 ? 11.917 -4.406 -16.932 1.00 94.25 112 ASP A O 1
ATOM 888 N N . LYS A 1 113 ? 9.964 -5.474 -17.211 1.00 94.56 113 LYS A N 1
ATOM 889 C CA . LYS A 1 113 ? 9.212 -4.267 -17.597 1.00 94.56 113 LYS A CA 1
ATOM 890 C C . LYS A 1 113 ? 9.168 -3.227 -16.474 1.00 94.56 113 LYS A C 1
ATOM 892 O O . LYS A 1 113 ? 9.445 -2.055 -16.730 1.00 94.56 113 LYS A O 1
ATOM 897 N N . LEU A 1 114 ? 8.851 -3.637 -15.239 1.00 96.56 114 LEU A N 1
ATOM 898 C CA . LEU A 1 114 ? 8.850 -2.738 -14.075 1.00 96.56 114 LEU A CA 1
ATOM 899 C C . LEU A 1 114 ? 10.249 -2.166 -13.800 1.00 96.56 114 LEU A C 1
ATOM 901 O O . LEU A 1 114 ? 10.390 -0.967 -13.572 1.00 96.56 114 LEU A O 1
ATOM 905 N N . ALA A 1 115 ? 11.281 -3.008 -13.850 1.00 95.88 115 ALA A N 1
ATOM 906 C CA . ALA A 1 115 ? 12.674 -2.629 -13.641 1.00 95.88 115 ALA A CA 1
ATOM 907 C C . ALA A 1 115 ? 13.156 -1.609 -14.680 1.00 95.88 115 ALA A C 1
ATOM 909 O O . ALA A 1 115 ? 13.745 -0.581 -14.332 1.00 95.88 115 ALA A O 1
ATOM 910 N N . THR A 1 116 ? 12.856 -1.864 -15.955 1.00 94.06 116 THR A N 1
ATOM 911 C CA . THR A 1 116 ? 13.188 -0.957 -17.055 1.00 94.06 116 THR A CA 1
ATOM 912 C C . THR A 1 116 ? 12.494 0.386 -16.866 1.00 94.06 116 THR A C 1
ATOM 914 O O . THR A 1 116 ? 13.171 1.413 -16.861 1.00 94.06 116 THR A O 1
ATOM 917 N N . ALA A 1 117 ? 11.182 0.384 -16.605 1.00 93.38 117 ALA A N 1
ATOM 918 C CA . ALA A 1 117 ? 10.427 1.606 -16.349 1.00 93.38 117 ALA A CA 1
ATOM 919 C C . ALA A 1 117 ? 10.975 2.379 -15.143 1.00 93.38 117 ALA A C 1
ATOM 921 O O . ALA A 1 117 ? 11.187 3.583 -15.235 1.00 93.38 117 ALA A O 1
ATOM 922 N N . TYR A 1 118 ? 11.285 1.703 -14.033 1.00 94.56 118 TYR A N 1
ATOM 923 C CA . TYR A 1 118 ? 11.869 2.337 -12.849 1.00 94.56 118 TYR A CA 1
ATOM 924 C C . TYR A 1 118 ? 13.202 3.031 -13.159 1.00 94.56 118 TYR A C 1
ATOM 926 O O . TYR A 1 118 ? 13.438 4.152 -12.705 1.00 94.56 118 TYR A O 1
ATOM 934 N N . LYS A 1 119 ? 14.061 2.378 -13.952 1.00 92.44 119 LYS A N 1
ATOM 935 C CA . LYS A 1 119 ? 15.380 2.893 -14.338 1.00 92.44 119 LYS A CA 1
ATOM 936 C C . LYS A 1 119 ? 15.294 4.083 -15.293 1.00 92.44 119 LYS A C 1
ATOM 938 O O . LYS A 1 119 ? 16.103 5.000 -15.177 1.00 92.44 119 LYS A O 1
ATOM 943 N N . THR A 1 120 ? 14.373 4.056 -16.256 1.00 89.00 120 THR A N 1
ATOM 944 C CA . THR A 1 120 ? 14.290 5.075 -17.315 1.00 89.00 120 THR A CA 1
ATOM 945 C C . THR A 1 120 ? 13.355 6.230 -16.978 1.00 89.00 120 THR A C 1
ATOM 947 O O . THR A 1 120 ? 13.453 7.277 -17.608 1.00 89.00 120 THR A O 1
ATOM 950 N N . CYS A 1 121 ? 12.451 6.061 -16.012 1.00 85.00 121 CYS A N 1
ATOM 951 C CA . CYS A 1 121 ? 11.446 7.054 -15.651 1.00 85.00 121 CYS A CA 1
ATOM 952 C C . CYS A 1 121 ? 12.080 8.315 -15.026 1.00 85.00 121 CYS A C 1
ATOM 954 O O . CYS A 1 121 ? 12.644 8.239 -13.923 1.00 85.00 121 CYS A O 1
ATOM 956 N N . PRO A 1 122 ? 11.958 9.498 -15.662 1.00 78.88 122 PRO A N 1
ATOM 957 C CA . PRO A 1 122 ? 12.508 10.737 -15.121 1.00 78.88 122 PRO A CA 1
ATOM 958 C C . PRO A 1 122 ? 11.665 11.298 -13.968 1.00 78.88 122 PRO A C 1
ATOM 960 O O . PRO A 1 122 ? 12.231 11.893 -13.045 1.00 78.88 122 PRO A O 1
ATOM 963 N N . GLN A 1 123 ? 10.345 11.069 -13.966 1.00 83.62 123 GLN A N 1
ATOM 964 C CA . GLN A 1 123 ? 9.433 11.667 -12.990 1.00 83.62 123 GLN A CA 1
ATOM 965 C C . GLN A 1 123 ? 9.548 10.987 -11.619 1.00 83.62 123 GLN A C 1
ATOM 967 O O . GLN A 1 123 ? 9.436 9.765 -11.493 1.00 83.62 123 GLN A O 1
ATOM 972 N N . ALA A 1 124 ? 9.750 11.788 -10.568 1.00 85.69 124 ALA A N 1
ATOM 973 C CA . ALA A 1 124 ? 9.910 11.285 -9.204 1.00 85.69 124 ALA A CA 1
ATOM 974 C C . ALA A 1 124 ? 8.658 10.542 -8.717 1.00 85.69 124 ALA A C 1
ATOM 976 O O . ALA A 1 124 ? 8.778 9.432 -8.205 1.00 85.69 124 ALA A O 1
ATOM 977 N N . TYR A 1 125 ? 7.475 11.115 -8.945 1.00 86.69 125 TYR A N 1
ATOM 978 C CA . TYR A 1 125 ? 6.187 10.515 -8.599 1.00 86.69 125 TYR A CA 1
ATOM 979 C C . TYR A 1 125 ? 6.008 9.121 -9.218 1.00 86.69 125 TYR A C 1
ATOM 981 O O . TYR A 1 125 ? 5.811 8.132 -8.510 1.00 86.69 125 TYR A O 1
ATOM 989 N N . SER A 1 126 ? 6.174 9.027 -10.537 1.00 89.06 126 SER A N 1
ATOM 990 C CA . SER A 1 126 ? 6.052 7.777 -11.284 1.00 89.06 126 SER A CA 1
ATOM 991 C C . SER A 1 126 ? 7.048 6.721 -10.806 1.00 89.06 126 SER A C 1
ATOM 993 O O . SER A 1 126 ? 6.676 5.560 -10.639 1.00 89.06 126 SER A O 1
ATOM 995 N N . ARG A 1 127 ? 8.289 7.110 -10.475 1.00 91.12 127 ARG A N 1
ATOM 996 C CA . ARG A 1 127 ? 9.252 6.190 -9.852 1.00 91.12 127 ARG A CA 1
ATOM 997 C C . ARG A 1 127 ? 8.758 5.653 -8.513 1.00 91.12 127 ARG A C 1
ATOM 999 O O . ARG A 1 127 ? 8.975 4.476 -8.252 1.00 91.12 127 ARG A O 1
ATOM 1006 N N . VAL A 1 128 ? 8.099 6.460 -7.676 1.00 93.81 128 VAL A N 1
ATOM 1007 C CA . VAL A 1 128 ? 7.525 5.982 -6.403 1.00 93.81 128 VAL A CA 1
ATOM 1008 C C . VAL A 1 128 ? 6.417 4.962 -6.663 1.00 93.81 128 VAL A C 1
ATOM 1010 O O . VAL A 1 128 ? 6.434 3.896 -6.051 1.00 93.81 128 VAL A O 1
ATOM 1013 N N . VAL A 1 129 ? 5.509 5.232 -7.606 1.00 95.56 129 VAL A N 1
ATOM 1014 C CA . VAL A 1 129 ? 4.454 4.281 -8.003 1.00 95.56 129 VAL A CA 1
ATOM 1015 C C . VAL A 1 129 ? 5.062 2.953 -8.461 1.00 95.56 129 VAL A C 1
ATOM 1017 O O . VAL A 1 129 ? 4.726 1.900 -7.916 1.00 95.56 129 VAL A O 1
ATOM 1020 N N . ILE A 1 130 ? 6.020 2.991 -9.392 1.00 96.38 130 ILE A N 1
ATOM 1021 C CA . ILE A 1 130 ? 6.696 1.789 -9.904 1.00 96.38 130 ILE A CA 1
ATOM 1022 C C . ILE A 1 130 ? 7.447 1.058 -8.781 1.00 96.38 130 ILE A C 1
ATOM 1024 O O . ILE A 1 130 ? 7.411 -0.168 -8.714 1.00 96.38 130 ILE A O 1
ATOM 1028 N N . LYS A 1 131 ? 8.077 1.790 -7.854 1.00 96.19 131 LYS A N 1
ATOM 1029 C CA . LYS A 1 131 ? 8.772 1.222 -6.689 1.00 96.19 131 LYS A CA 1
ATOM 1030 C C . LYS A 1 131 ? 7.826 0.434 -5.780 1.00 96.19 131 LYS A C 1
ATOM 1032 O O . LYS A 1 131 ? 8.176 -0.653 -5.328 1.00 96.19 131 LYS A O 1
ATOM 1037 N N . PHE A 1 132 ? 6.615 0.938 -5.538 1.00 98.06 132 PHE A N 1
ATOM 1038 C CA . PHE A 1 132 ? 5.590 0.174 -4.822 1.00 98.06 132 PHE A CA 1
ATOM 1039 C C . PHE A 1 132 ? 5.165 -1.074 -5.601 1.00 98.06 132 PHE A C 1
ATOM 1041 O O . PHE A 1 132 ? 5.050 -2.136 -4.994 1.00 98.06 132 PHE A O 1
ATOM 1048 N N . LEU A 1 133 ? 4.983 -0.986 -6.924 1.00 98.25 133 LEU A N 1
ATOM 1049 C CA . LEU A 1 133 ? 4.650 -2.155 -7.749 1.00 98.25 133 LEU A CA 1
ATOM 1050 C C . LEU A 1 133 ? 5.741 -3.230 -7.701 1.00 98.25 133 LEU A C 1
ATOM 1052 O O . LEU A 1 133 ? 5.405 -4.403 -7.563 1.00 98.25 133 LEU A O 1
ATOM 1056 N N . LEU A 1 134 ? 7.021 -2.840 -7.742 1.00 97.81 134 LEU A N 1
ATOM 1057 C CA . LEU A 1 134 ? 8.153 -3.753 -7.554 1.00 97.81 134 LEU A CA 1
ATOM 1058 C C . LEU A 1 134 ? 8.057 -4.477 -6.204 1.00 97.81 134 LEU A C 1
ATOM 1060 O O . LEU A 1 134 ? 8.066 -5.702 -6.173 1.00 97.81 134 LEU A O 1
ATOM 1064 N N . GLY A 1 135 ? 7.875 -3.742 -5.101 1.00 97.00 135 GLY A N 1
ATOM 1065 C CA . GLY A 1 135 ? 7.771 -4.341 -3.763 1.00 97.00 135 GLY A CA 1
ATOM 1066 C C . GLY A 1 135 ? 6.545 -5.245 -3.580 1.00 97.00 135 GLY A C 1
ATOM 1067 O O . GLY A 1 135 ? 6.630 -6.294 -2.945 1.00 97.00 135 GLY A O 1
ATOM 1068 N N . ILE A 1 136 ? 5.398 -4.880 -4.162 1.00 98.06 136 ILE A N 1
ATOM 1069 C CA . ILE A 1 136 ? 4.190 -5.720 -4.145 1.00 98.06 136 ILE A CA 1
ATOM 1070 C C . ILE A 1 136 ? 4.419 -6.995 -4.963 1.00 98.06 136 ILE A C 1
ATOM 1072 O O . ILE A 1 136 ? 4.024 -8.078 -4.525 1.00 98.06 136 ILE A O 1
ATOM 1076 N N . TYR A 1 137 ? 5.047 -6.883 -6.135 1.00 97.25 137 TYR A N 1
ATOM 1077 C CA . TYR A 1 137 ? 5.372 -8.036 -6.966 1.00 97.25 137 TYR A CA 1
ATOM 1078 C C . TYR A 1 137 ? 6.348 -8.971 -6.246 1.00 97.25 137 TYR A C 1
ATOM 1080 O O . TYR A 1 137 ? 6.085 -10.167 -6.161 1.00 97.25 137 TYR A O 1
ATOM 1088 N N . ASP A 1 138 ? 7.406 -8.435 -5.633 1.00 95.94 138 ASP A N 1
ATOM 1089 C CA . ASP A 1 138 ? 8.369 -9.222 -4.861 1.00 95.94 138 ASP A CA 1
ATOM 1090 C C . ASP A 1 138 ? 7.731 -9.926 -3.661 1.00 95.94 138 ASP A C 1
ATOM 1092 O O . ASP A 1 138 ? 8.010 -11.102 -3.425 1.00 95.94 138 ASP A O 1
ATOM 1096 N N . GLU A 1 139 ? 6.833 -9.268 -2.923 1.00 95.25 139 GLU A N 1
ATOM 1097 C CA . GLU A 1 139 ? 6.065 -9.913 -1.849 1.00 95.25 139 GLU A CA 1
ATOM 1098 C C . GLU A 1 139 ? 5.223 -11.077 -2.389 1.00 95.25 139 GLU A C 1
ATOM 1100 O O . GLU A 1 139 ? 5.153 -12.129 -1.757 1.00 95.25 139 GLU A O 1
ATOM 1105 N N . LYS A 1 140 ? 4.639 -10.930 -3.586 1.00 95.75 140 LYS A N 1
ATOM 1106 C CA . LYS A 1 140 ? 3.859 -11.980 -4.259 1.00 95.75 140 LYS A CA 1
ATOM 1107 C C . LYS A 1 140 ? 4.682 -13.159 -4.767 1.00 95.75 140 LYS A C 1
ATOM 1109 O O . LYS A 1 140 ? 4.098 -14.208 -5.026 1.00 95.75 140 LYS A O 1
ATOM 1114 N N . LEU A 1 141 ? 6.000 -13.022 -4.887 1.00 94.81 141 LEU A N 1
ATOM 1115 C CA . LEU A 1 141 ? 6.874 -14.142 -5.240 1.00 94.81 141 LEU A CA 1
ATOM 1116 C C . LEU A 1 141 ? 7.111 -15.097 -4.064 1.00 94.81 141 LEU A C 1
ATOM 1118 O O . LEU A 1 141 ? 7.566 -16.223 -4.284 1.00 94.81 141 LEU A O 1
ATOM 1122 N N . LYS A 1 142 ? 6.779 -14.701 -2.829 1.00 92.19 142 LYS A N 1
ATOM 1123 C CA . LYS A 1 142 ? 6.806 -15.602 -1.670 1.00 92.19 142 LYS A CA 1
ATOM 1124 C C . LYS A 1 142 ? 5.774 -16.712 -1.838 1.00 92.19 142 LYS A C 1
ATOM 1126 O O . LYS A 1 142 ? 4.686 -16.499 -2.362 1.00 92.19 142 LYS A O 1
ATOM 1131 N N . ASP A 1 143 ? 6.113 -17.901 -1.353 1.00 87.81 143 ASP A N 1
ATOM 1132 C CA . ASP A 1 143 ? 5.194 -19.044 -1.368 1.00 87.81 143 ASP A CA 1
ATOM 1133 C C . ASP A 1 143 ? 3.956 -18.796 -0.500 1.00 87.81 143 ASP A C 1
ATOM 1135 O O . ASP A 1 143 ? 2.826 -19.060 -0.900 1.00 87.81 143 ASP A O 1
ATOM 1139 N N . GLN A 1 144 ? 4.184 -18.183 0.662 1.00 90.12 144 GLN A N 1
ATOM 1140 C CA . GLN A 1 144 ? 3.151 -17.657 1.541 1.00 90.12 144 GLN A CA 1
ATOM 1141 C C . GLN A 1 144 ? 3.410 -16.165 1.720 1.00 90.12 144 GLN A C 1
ATOM 1143 O O . GLN A 1 144 ? 4.182 -15.745 2.582 1.00 90.12 144 GLN A O 1
ATOM 1148 N N . TYR A 1 145 ? 2.815 -15.357 0.848 1.00 93.00 145 TYR A N 1
ATOM 1149 C CA . TYR A 1 145 ? 2.898 -13.906 0.965 1.00 93.00 145 TYR A CA 1
ATOM 1150 C C . TYR A 1 145 ? 2.096 -13.403 2.170 1.00 93.00 145 TYR A C 1
ATOM 1152 O O . TYR A 1 145 ? 1.068 -13.967 2.553 1.00 93.00 145 TYR A O 1
ATOM 1160 N N . SER A 1 146 ? 2.536 -12.293 2.756 1.00 93.56 146 SER A N 1
ATOM 1161 C CA . SER A 1 146 ? 1.848 -11.657 3.872 1.00 93.56 146 SER A CA 1
ATOM 1162 C C . SER A 1 146 ? 0.701 -10.786 3.363 1.00 93.56 146 SER A C 1
ATOM 1164 O O . SER A 1 146 ? 0.914 -9.709 2.799 1.00 93.56 146 SER A O 1
ATOM 1166 N N . ASN A 1 147 ? -0.539 -11.219 3.618 1.00 96.19 147 ASN A N 1
ATOM 1167 C CA . ASN A 1 147 ? -1.733 -10.400 3.379 1.00 96.19 147 ASN A CA 1
ATOM 1168 C C . ASN A 1 147 ? -1.625 -9.040 4.081 1.00 96.19 147 ASN A C 1
ATOM 1170 O O . ASN A 1 147 ? -1.974 -8.015 3.505 1.00 96.19 147 ASN A O 1
ATOM 1174 N N . TYR A 1 148 ? -1.054 -9.005 5.285 1.00 95.12 148 TYR A N 1
ATOM 1175 C CA . TYR A 1 148 ? -0.839 -7.761 6.015 1.00 95.12 148 TYR A CA 1
ATOM 1176 C C . TYR A 1 148 ? 0.127 -6.804 5.299 1.00 95.12 148 TYR A C 1
ATOM 1178 O O . TYR A 1 148 ? -0.138 -5.603 5.220 1.00 95.12 148 TYR A O 1
ATOM 1186 N N . ASN A 1 149 ? 1.235 -7.317 4.753 1.00 94.88 149 ASN A N 1
ATOM 1187 C CA . ASN A 1 149 ? 2.193 -6.495 4.009 1.00 94.88 149 ASN A CA 1
ATOM 1188 C C . ASN A 1 149 ? 1.566 -5.960 2.727 1.00 94.88 149 ASN A C 1
ATOM 1190 O O . ASN A 1 149 ? 1.584 -4.753 2.503 1.00 94.88 149 ASN A O 1
ATOM 1194 N N . LEU A 1 150 ? 0.928 -6.826 1.937 1.00 97.69 150 LEU A N 1
ATOM 1195 C CA . LEU A 1 150 ? 0.245 -6.407 0.715 1.00 97.69 150 LEU A CA 1
ATOM 1196 C C . LEU A 1 150 ? -0.812 -5.340 1.008 1.00 97.69 150 LEU A C 1
ATOM 1198 O O . LEU A 1 150 ? -0.832 -4.306 0.343 1.00 97.69 150 LEU A O 1
ATOM 1202 N N . ALA A 1 151 ? -1.630 -5.532 2.044 1.00 97.62 151 ALA A N 1
ATOM 1203 C CA . ALA A 1 151 ? -2.630 -4.554 2.451 1.00 97.62 151 ALA A CA 1
ATOM 1204 C C . ALA A 1 151 ? -2.009 -3.181 2.761 1.00 97.62 151 ALA A C 1
ATOM 1206 O O . ALA A 1 151 ? -2.488 -2.153 2.272 1.00 97.62 151 ALA A O 1
ATOM 1207 N N . ARG A 1 152 ? -0.896 -3.169 3.510 1.00 96.81 152 ARG A N 1
ATOM 1208 C CA . ARG A 1 152 ? -0.122 -1.964 3.842 1.00 96.81 152 ARG A CA 1
ATOM 1209 C C . ARG A 1 152 ? 0.531 -1.309 2.626 1.00 96.81 152 ARG A C 1
ATOM 1211 O O . ARG A 1 152 ? 0.621 -0.078 2.599 1.00 96.81 152 ARG A O 1
ATOM 1218 N N . TYR A 1 153 ? 1.008 -2.098 1.667 1.00 98.00 153 TYR A N 1
ATOM 1219 C CA . TYR A 1 153 ? 1.654 -1.604 0.450 1.00 98.00 153 TYR A CA 1
ATOM 1220 C C . TYR A 1 153 ? 0.640 -0.945 -0.471 1.00 98.00 153 TYR A C 1
ATOM 1222 O O . TYR A 1 153 ? 0.850 0.193 -0.879 1.00 98.00 153 TYR A O 1
ATOM 1230 N N . TYR A 1 154 ? -0.495 -1.600 -0.717 1.00 98.56 154 TYR A N 1
ATOM 1231 C CA . TYR A 1 154 ? -1.576 -1.017 -1.506 1.00 98.56 154 TYR A CA 1
ATOM 1232 C C . TYR A 1 154 ? -2.178 0.226 -0.843 1.00 98.56 154 TYR A C 1
ATOM 1234 O O . TYR A 1 154 ? -2.482 1.185 -1.544 1.00 98.56 154 TYR A O 1
ATOM 1242 N N . LEU A 1 155 ? -2.289 0.264 0.492 1.00 98.12 155 LEU A N 1
ATOM 1243 C CA . LEU A 1 155 ? -2.748 1.466 1.199 1.00 98.12 155 LEU A CA 1
ATOM 1244 C C . LEU A 1 155 ? -1.808 2.654 0.969 1.00 98.12 155 LEU A C 1
ATOM 1246 O O . LEU A 1 155 ? -2.248 3.754 0.658 1.00 98.12 155 LEU A O 1
ATOM 1250 N N . ARG A 1 156 ? -0.497 2.434 1.091 1.00 97.44 156 ARG A N 1
ATOM 1251 C CA . ARG A 1 156 ? 0.494 3.489 0.847 1.00 97.44 156 ARG A CA 1
ATOM 1252 C C . ARG A 1 156 ? 0.556 3.885 -0.619 1.00 97.44 156 ARG A C 1
ATOM 1254 O O . ARG A 1 156 ? 0.704 5.064 -0.898 1.00 97.44 156 ARG A O 1
ATOM 1261 N N . LEU A 1 157 ? 0.387 2.942 -1.541 1.00 97.38 157 LEU A N 1
ATOM 1262 C CA . LEU A 1 157 ? 0.262 3.251 -2.961 1.00 97.38 157 LEU A CA 1
ATOM 1263 C C . LEU A 1 157 ? -0.989 4.104 -3.237 1.00 97.38 157 LEU A C 1
ATOM 1265 O O . LEU A 1 157 ? -0.915 5.064 -3.995 1.00 97.38 157 LEU A O 1
ATOM 1269 N N . ALA A 1 158 ? -2.107 3.837 -2.556 1.00 96.50 158 ALA A N 1
ATOM 1270 C CA . ALA A 1 158 ? -3.281 4.708 -2.598 1.00 96.50 158 ALA A CA 1
ATOM 1271 C C . ALA A 1 158 ? -2.965 6.123 -2.083 1.00 96.50 158 ALA A C 1
ATOM 1273 O O . ALA A 1 158 ? -3.390 7.107 -2.680 1.00 96.50 158 ALA A O 1
ATOM 1274 N N . TRP A 1 159 ? -2.168 6.244 -1.019 1.00 95.69 159 TRP A N 1
ATOM 1275 C CA . TRP A 1 159 ? -1.697 7.542 -0.529 1.00 95.69 159 TRP A CA 1
ATOM 1276 C C . TRP A 1 159 ? -0.760 8.254 -1.507 1.00 95.69 159 TRP A C 1
ATOM 1278 O O . TRP A 1 159 ? -0.849 9.469 -1.628 1.00 95.69 159 TRP A O 1
ATOM 1288 N N . VAL A 1 160 ? 0.088 7.521 -2.235 1.00 93.38 160 VAL A N 1
ATOM 1289 C CA . VAL A 1 160 ? 0.897 8.093 -3.323 1.00 93.38 160 VAL A CA 1
ATOM 1290 C C . VAL A 1 160 ? -0.026 8.676 -4.394 1.00 93.38 160 VAL A C 1
ATOM 1292 O O . VAL A 1 160 ? 0.116 9.847 -4.728 1.00 93.38 160 VAL A O 1
ATOM 1295 N N . PHE A 1 161 ? -1.035 7.929 -4.861 1.00 89.69 161 PHE A N 1
ATOM 1296 C CA . PHE A 1 161 ? -2.037 8.459 -5.800 1.00 89.69 161 PHE A CA 1
ATOM 1297 C C . PHE A 1 161 ? -2.782 9.687 -5.256 1.00 89.69 161 PHE A C 1
ATOM 1299 O O . PHE A 1 161 ? -3.130 10.591 -6.008 1.00 89.69 161 PHE A O 1
ATOM 1306 N N . ARG A 1 162 ? -2.998 9.761 -3.942 1.00 88.06 162 ARG A N 1
ATOM 1307 C CA . ARG A 1 162 ? -3.596 10.939 -3.308 1.00 88.06 162 ARG A CA 1
ATOM 1308 C C . ARG A 1 162 ? -2.664 12.156 -3.344 1.00 88.06 162 ARG A C 1
ATOM 1310 O O . ARG A 1 162 ? -3.135 13.267 -3.559 1.00 88.06 162 ARG A O 1
ATOM 1317 N N . GLU A 1 163 ? -1.357 11.962 -3.152 1.00 84.56 163 GLU A N 1
ATOM 1318 C CA . GLU A 1 163 ? -0.348 13.034 -3.178 1.00 84.56 163 GLU A CA 1
ATOM 1319 C C . GLU A 1 163 ? -0.212 13.696 -4.563 1.00 84.56 163 GLU A C 1
ATOM 1321 O O . GLU A 1 163 ? -0.003 14.909 -4.622 1.00 84.56 163 GLU A O 1
ATOM 1326 N N . SER A 1 164 ? -0.406 12.969 -5.674 1.00 71.56 164 SER A N 1
ATOM 1327 C CA . SER A 1 164 ? -0.412 13.586 -7.017 1.00 71.56 164 SER A CA 1
ATOM 1328 C C . SER A 1 164 ? -1.592 14.524 -7.236 1.00 71.56 164 SER A C 1
ATOM 1330 O O . SER A 1 164 ? -1.436 15.570 -7.849 1.00 71.56 164 SER A O 1
ATOM 1332 N N . HIS A 1 165 ? -2.770 14.215 -6.693 1.00 57.34 165 HIS A N 1
ATOM 1333 C CA . HIS A 1 165 ? -3.916 15.127 -6.781 1.00 57.34 165 HIS A CA 1
ATOM 1334 C C . HIS A 1 165 ? -3.735 16.407 -5.951 1.00 57.34 165 HIS A C 1
ATOM 1336 O O . HIS A 1 165 ? -4.455 17.382 -6.161 1.00 57.34 165 HIS A O 1
ATOM 1342 N N . LEU A 1 166 ? -2.784 16.409 -5.014 1.00 54.38 166 LEU A N 1
ATOM 1343 C CA . LEU A 1 166 ? -2.434 17.565 -4.189 1.00 54.38 166 LEU A CA 1
ATOM 1344 C C . LEU A 1 166 ? -1.283 18.393 -4.790 1.00 54.38 166 LEU A C 1
ATOM 1346 O O . LEU A 1 166 ? -1.055 19.514 -4.336 1.00 54.38 166 LEU A O 1
ATOM 1350 N N . SER A 1 167 ? -0.577 17.859 -5.793 1.00 46.59 167 SER A N 1
ATOM 1351 C CA . SER A 1 167 ? 0.620 18.454 -6.392 1.00 46.59 167 SER A CA 1
ATOM 1352 C C . SER A 1 167 ? 0.318 18.931 -7.823 1.00 46.59 167 SER A C 1
ATOM 1354 O O . SER A 1 167 ? 0.016 18.128 -8.692 1.00 46.59 167 SER A O 1
ATOM 1356 N N . ASP A 1 168 ? 0.385 20.248 -8.029 1.00 41.09 168 ASP A N 1
ATOM 1357 C CA . ASP A 1 168 ? 0.323 21.007 -9.295 1.00 41.09 168 ASP A CA 1
ATOM 1358 C C . ASP A 1 168 ? -0.959 20.898 -10.186 1.00 41.09 168 ASP A C 1
ATOM 1360 O O . ASP A 1 168 ? -1.249 19.867 -10.805 1.00 41.09 168 ASP A O 1
ATOM 1364 N N . PRO A 1 169 ? -1.746 21.989 -10.332 1.00 43.00 169 PRO A N 1
ATOM 1365 C CA . PRO A 1 169 ? -2.872 22.068 -11.271 1.00 43.00 169 PRO A CA 1
ATOM 1366 C C . PRO A 1 169 ? -2.493 21.841 -12.745 1.00 43.00 169 PRO A C 1
ATOM 1368 O O . PRO A 1 169 ? -3.342 21.392 -13.517 1.00 43.00 169 PRO A O 1
ATOM 1371 N N . ASN A 1 170 ? -1.246 22.128 -13.139 1.00 41.84 170 ASN A N 1
ATOM 1372 C CA . ASN A 1 170 ? -0.818 22.137 -14.544 1.00 41.84 170 ASN A CA 1
ATOM 1373 C C . ASN A 1 170 ? -0.570 20.728 -15.127 1.00 41.84 170 ASN A C 1
ATOM 1375 O O . ASN A 1 170 ? -0.928 20.457 -16.277 1.00 41.84 170 ASN A O 1
ATOM 1379 N N . GLU A 1 171 ? -0.037 19.787 -14.338 1.00 43.12 171 GLU A N 1
ATOM 1380 C CA . GLU A 1 171 ? 0.134 18.387 -14.774 1.00 43.12 171 GLU A CA 1
ATOM 1381 C C . GLU A 1 171 ? -1.228 17.689 -14.942 1.00 43.12 171 GLU A C 1
ATOM 1383 O O . GLU A 1 171 ? -1.482 17.017 -15.945 1.00 43.12 171 GLU A O 1
ATOM 1388 N N . ASN A 1 172 ? -2.163 17.962 -14.025 1.00 44.25 172 ASN A N 1
ATOM 1389 C CA . ASN A 1 172 ? -3.536 17.460 -14.086 1.00 44.25 172 ASN A CA 1
ATOM 1390 C C . ASN A 1 172 ? -4.317 17.984 -15.308 1.00 44.25 172 ASN A C 1
ATOM 1392 O O . ASN A 1 172 ? -5.234 17.312 -15.777 1.00 44.25 172 ASN A O 1
ATOM 1396 N N . GLN A 1 173 ? -4.000 19.173 -15.832 1.00 45.25 173 GLN A N 1
ATOM 1397 C CA . GLN A 1 173 ? -4.619 19.694 -17.059 1.00 45.25 173 GLN A CA 1
ATOM 1398 C C . GLN A 1 173 ? -4.090 18.983 -18.311 1.00 45.25 173 GLN A C 1
ATOM 1400 O O . GLN A 1 173 ? -4.874 18.637 -19.196 1.00 45.25 173 GLN A O 1
ATOM 1405 N N . THR A 1 174 ? -2.789 18.685 -18.346 1.00 47.62 174 THR A N 1
ATOM 1406 C CA . THR A 1 174 ? -2.131 18.007 -19.473 1.00 47.62 174 THR A CA 1
ATOM 1407 C C . THR A 1 174 ? -2.610 16.558 -19.626 1.00 47.62 174 THR A C 1
ATOM 1409 O O . THR A 1 174 ? -2.979 16.140 -20.726 1.00 47.62 174 THR A O 1
ATOM 1412 N N . GLU A 1 175 ? -2.701 15.797 -18.529 1.00 48.75 175 GLU A N 1
ATOM 1413 C CA . GLU A 1 175 ? -3.219 14.418 -18.557 1.00 48.75 175 GLU A CA 1
ATOM 1414 C C . GLU A 1 175 ? -4.694 14.357 -18.974 1.00 48.75 175 GLU A C 1
ATOM 1416 O O . GLU A 1 175 ? -5.091 13.502 -19.771 1.00 48.75 175 GLU A O 1
ATOM 1421 N N . LYS A 1 176 ? -5.512 15.299 -18.491 1.00 51.31 176 LYS A N 1
ATOM 1422 C CA . LYS A 1 176 ? -6.922 15.396 -18.881 1.00 51.31 176 LYS A CA 1
ATOM 1423 C C . LYS A 1 176 ? -7.088 15.791 -20.355 1.00 51.31 176 LYS A C 1
ATOM 1425 O O . LYS A 1 176 ? -7.985 15.265 -21.015 1.00 51.31 176 LYS A O 1
ATOM 1430 N N . GLY A 1 177 ? -6.211 16.646 -20.887 1.00 51.84 177 GLY A N 1
ATOM 1431 C CA . GLY A 1 177 ? -6.150 16.982 -22.313 1.00 51.84 177 GLY A CA 1
ATOM 1432 C C . GLY A 1 177 ? -5.782 15.778 -23.189 1.00 51.84 177 GLY A C 1
ATOM 1433 O O . GLY A 1 177 ? -6.444 15.517 -24.194 1.00 51.84 177 GLY A O 1
ATOM 1434 N N . MET A 1 178 ? -4.799 14.972 -22.770 1.00 54.19 178 MET A N 1
ATOM 1435 C CA . MET A 1 178 ? -4.450 13.721 -23.459 1.00 54.19 178 MET A CA 1
ATOM 1436 C C . MET A 1 178 ? -5.591 12.695 -23.423 1.00 54.19 178 MET A C 1
ATOM 1438 O O . MET A 1 178 ? -5.872 12.050 -24.436 1.00 54.19 178 MET A O 1
ATOM 1442 N N . LEU A 1 179 ? -6.277 12.557 -22.282 1.00 56.00 179 LEU A N 1
ATOM 1443 C CA . LEU A 1 179 ? -7.428 11.663 -22.147 1.00 56.00 179 LEU A CA 1
ATOM 1444 C C . LEU A 1 179 ? -8.554 12.070 -23.108 1.00 56.00 179 LEU A C 1
ATOM 1446 O O . LEU A 1 179 ? -9.082 11.216 -23.820 1.00 56.00 179 LEU A O 1
ATOM 1450 N N . LYS A 1 180 ? -8.865 13.372 -23.181 1.00 57.59 180 LYS A N 1
ATOM 1451 C CA . LYS A 1 180 ? -9.840 13.939 -24.123 1.00 57.59 180 LYS A CA 1
ATOM 1452 C C . LYS A 1 180 ? -9.459 13.620 -25.570 1.00 57.59 180 LYS A C 1
ATOM 1454 O O . LYS A 1 180 ? -10.273 13.053 -26.291 1.00 57.59 180 LYS A O 1
ATOM 1459 N N . GLY A 1 181 ? -8.209 13.872 -25.962 1.00 59.09 181 GLY A N 1
ATOM 1460 C CA . GLY A 1 181 ? -7.736 13.576 -27.318 1.00 59.09 181 GLY A CA 1
ATOM 1461 C C . GLY A 1 181 ? -7.809 12.086 -27.683 1.00 59.09 181 GLY A C 1
ATOM 1462 O O . GLY A 1 181 ? -8.142 11.734 -28.815 1.00 59.09 181 GLY A O 1
ATOM 1463 N N . ASN A 1 182 ? -7.546 11.182 -26.735 1.00 64.88 182 ASN A N 1
ATOM 1464 C CA . ASN A 1 182 ? -7.687 9.739 -26.958 1.00 64.88 182 ASN A CA 1
ATOM 1465 C C . ASN A 1 182 ? -9.158 9.302 -27.061 1.00 64.88 182 ASN A C 1
ATOM 1467 O O . ASN A 1 182 ? -9.491 8.484 -27.919 1.00 64.88 182 ASN A O 1
ATOM 1471 N N . LEU A 1 183 ? -10.042 9.872 -26.238 1.00 63.75 183 LEU A N 1
ATOM 1472 C CA . LEU A 1 183 ? -11.491 9.649 -26.305 1.00 63.75 183 LEU A CA 1
ATOM 1473 C C . LEU A 1 183 ? -12.096 10.164 -27.617 1.00 63.75 183 LEU A C 1
ATOM 1475 O O . LEU A 1 183 ? -12.913 9.474 -28.221 1.00 63.75 183 LEU A O 1
ATOM 1479 N N . GLU A 1 184 ? -11.660 11.326 -28.102 1.00 64.81 184 GLU A N 1
ATOM 1480 C CA . GLU A 1 184 ? -12.076 11.871 -29.399 1.00 64.81 184 GLU A CA 1
ATOM 1481 C C . GLU A 1 184 ? -11.656 10.957 -30.555 1.00 64.81 184 GLU A C 1
ATOM 1483 O O . GLU A 1 184 ? -12.472 10.644 -31.425 1.00 64.81 184 GLU A O 1
ATOM 1488 N N . LYS A 1 185 ? -10.413 10.455 -30.540 1.00 69.38 185 LYS A N 1
ATOM 1489 C CA . LYS A 1 185 ? -9.936 9.470 -31.527 1.00 69.38 185 LYS A CA 1
ATOM 1490 C C . LYS A 1 185 ? -10.750 8.179 -31.482 1.00 69.38 185 LYS A C 1
ATOM 1492 O O . LYS A 1 185 ? -11.092 7.643 -32.535 1.00 69.38 185 LYS A O 1
ATOM 1497 N N . LEU A 1 186 ? -11.075 7.686 -30.287 1.00 68.56 186 LEU A N 1
ATOM 1498 C CA . LEU A 1 186 ? -11.885 6.481 -30.117 1.00 68.56 186 LEU A CA 1
ATOM 1499 C C . LEU A 1 186 ? -13.321 6.692 -30.624 1.00 68.56 186 LEU A C 1
ATOM 1501 O O . LEU A 1 186 ? -13.818 5.852 -31.367 1.00 68.56 186 LEU A O 1
ATOM 1505 N N . SER A 1 187 ? -13.951 7.832 -30.315 1.00 67.62 187 SER A N 1
ATOM 1506 C CA . SER A 1 187 ? -15.276 8.201 -30.849 1.00 67.62 187 SER A CA 1
ATOM 1507 C C . SER A 1 187 ? -15.249 8.293 -32.381 1.00 67.62 187 SER A C 1
ATOM 1509 O O . SER A 1 187 ? -16.119 7.740 -33.053 1.00 67.62 187 SER A O 1
ATOM 1511 N N . GLN A 1 188 ? -14.209 8.892 -32.975 1.00 71.00 188 GLN A N 1
ATOM 1512 C CA . GLN A 1 188 ? -14.047 8.933 -34.436 1.00 71.00 188 GLN A CA 1
ATOM 1513 C C . GLN A 1 188 ? -13.898 7.537 -35.056 1.00 71.00 188 GLN A C 1
ATOM 1515 O O . GLN A 1 188 ? -14.514 7.248 -36.086 1.00 71.00 188 GLN A O 1
ATOM 1520 N N . GLN A 1 189 ? -13.104 6.656 -34.441 1.00 69.88 189 GLN A N 1
ATOM 1521 C CA . GLN A 1 189 ? -12.979 5.265 -34.881 1.00 69.88 189 GLN A CA 1
ATOM 1522 C C . GLN A 1 189 ? -14.316 4.528 -34.773 1.00 69.88 189 GLN A C 1
ATOM 1524 O O . GLN A 1 189 ? -14.709 3.848 -35.720 1.00 69.88 189 GLN A O 1
ATOM 1529 N N . HIS A 1 190 ? -15.050 4.714 -33.674 1.00 69.44 190 HIS A N 1
ATOM 1530 C CA . HIS A 1 190 ? -16.374 4.126 -33.482 1.00 69.44 190 HIS A CA 1
ATOM 1531 C C . HIS A 1 190 ? -17.356 4.600 -34.553 1.00 69.44 190 HIS A C 1
ATOM 1533 O O . HIS A 1 190 ? -18.012 3.770 -35.173 1.00 69.44 190 HIS A O 1
ATOM 1539 N N . LYS A 1 191 ? -17.397 5.901 -34.865 1.00 70.31 191 LYS A N 1
ATOM 1540 C CA . LYS A 1 191 ? -18.227 6.454 -35.954 1.00 70.31 191 LYS A CA 1
ATOM 1541 C C . LYS A 1 191 ? -17.880 5.844 -37.311 1.00 70.31 191 LYS A C 1
ATOM 1543 O O . LYS A 1 191 ? -18.773 5.555 -38.105 1.00 70.31 191 LYS A O 1
ATOM 1548 N N . LYS A 1 192 ? -16.594 5.588 -37.572 1.00 71.81 192 LYS A N 1
ATOM 1549 C CA . LYS A 1 192 ? -16.152 4.896 -38.790 1.00 71.81 192 LYS A CA 1
ATOM 1550 C C . LYS A 1 192 ? -16.646 3.446 -38.832 1.00 71.81 192 LYS A C 1
ATOM 1552 O O . LYS A 1 192 ? -17.136 3.019 -39.875 1.00 71.81 192 LYS A O 1
ATOM 1557 N N . TYR A 1 193 ? -16.541 2.705 -37.728 1.00 66.38 193 TYR A N 1
ATOM 1558 C CA . TYR A 1 193 ? -17.069 1.340 -37.636 1.00 66.38 193 TYR A CA 1
ATOM 1559 C C . TYR A 1 193 ? -18.596 1.304 -37.752 1.00 66.38 193 TYR A C 1
ATOM 1561 O O . TYR A 1 193 ? -19.127 0.427 -38.427 1.00 66.38 193 TYR A O 1
ATOM 1569 N N . LEU A 1 194 ? -19.294 2.288 -37.180 1.00 66.62 194 LEU A N 1
ATOM 1570 C CA . LEU A 1 194 ? -20.743 2.439 -37.298 1.00 66.62 194 LEU A CA 1
ATOM 1571 C C . LEU A 1 194 ? -21.157 2.628 -38.764 1.00 66.62 194 LEU A C 1
ATOM 1573 O O . LEU A 1 194 ? -21.986 1.877 -39.265 1.00 66.62 194 LEU A O 1
ATOM 1577 N N . GLY A 1 195 ? -20.503 3.538 -39.493 1.00 67.62 195 GLY A N 1
ATOM 1578 C CA . GLY A 1 195 ? -20.773 3.734 -40.921 1.00 67.62 195 GLY A CA 1
ATOM 1579 C C . GLY A 1 195 ? -20.438 2.506 -41.781 1.00 67.62 195 GLY A C 1
ATOM 1580 O O . GLY A 1 195 ? -21.107 2.237 -42.778 1.00 67.62 195 GLY A O 1
ATOM 1581 N N . GLN A 1 196 ? -19.426 1.716 -41.400 1.00 69.06 196 GLN A N 1
ATOM 1582 C CA . GLN A 1 196 ? -19.141 0.430 -42.049 1.00 69.06 196 GLN A CA 1
ATOM 1583 C C . GLN A 1 196 ? -20.235 -0.609 -41.772 1.00 69.06 196 GLN A C 1
ATOM 1585 O O . GLN A 1 196 ? -20.633 -1.314 -42.698 1.00 69.06 196 GLN A O 1
ATOM 1590 N N . ALA A 1 197 ? -20.738 -0.679 -40.538 1.00 60.16 197 ALA A N 1
ATOM 1591 C CA . ALA A 1 197 ? -21.832 -1.565 -40.152 1.00 60.16 197 ALA A CA 1
ATOM 1592 C C . ALA A 1 197 ? -23.148 -1.191 -40.858 1.00 60.16 197 ALA A C 1
ATOM 1594 O O . ALA A 1 197 ? -23.824 -2.070 -41.383 1.00 60.16 197 ALA A O 1
ATOM 1595 N N . GLU A 1 198 ? -23.471 0.100 -40.969 1.00 66.50 198 GLU A N 1
ATOM 1596 C CA . GLU A 1 198 ? -24.631 0.588 -41.731 1.00 66.50 198 GLU A CA 1
ATOM 1597 C C . GLU A 1 198 ? -24.516 0.268 -43.225 1.00 66.50 198 GLU A C 1
ATOM 1599 O O . GLU A 1 198 ? -25.494 -0.129 -43.858 1.00 66.50 198 GLU A O 1
ATOM 1604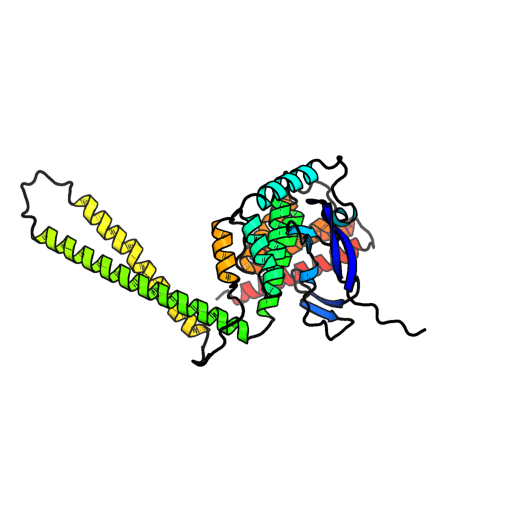 N N . LYS A 1 199 ? -23.311 0.383 -43.797 1.00 72.25 199 LYS A N 1
ATOM 1605 C CA . LYS A 1 199 ? -23.057 -0.004 -45.189 1.00 72.25 199 LYS A CA 1
ATOM 1606 C C . LYS A 1 199 ? -23.231 -1.509 -45.402 1.00 72.25 199 LYS A C 1
ATOM 1608 O O . LYS A 1 199 ? -23.825 -1.911 -46.396 1.00 72.25 199 LYS A O 1
ATOM 1613 N N . LEU A 1 200 ? -22.730 -2.331 -44.479 1.00 61.94 200 LEU A N 1
ATOM 1614 C CA . LEU A 1 200 ? -22.945 -3.782 -44.471 1.00 61.94 200 LEU A CA 1
ATOM 1615 C C . LEU A 1 200 ? -24.432 -4.124 -44.360 1.00 61.94 200 LEU A C 1
ATOM 1617 O O . LEU A 1 200 ? -24.905 -4.966 -45.116 1.00 61.94 200 LEU A O 1
ATOM 1621 N N . ARG A 1 201 ? -25.178 -3.427 -43.495 1.00 62.84 201 ARG A N 1
ATOM 1622 C CA . ARG A 1 201 ? -26.636 -3.563 -43.399 1.00 62.84 201 ARG A CA 1
ATOM 1623 C C . ARG A 1 201 ? -27.308 -3.264 -44.737 1.00 62.84 201 ARG A C 1
ATOM 1625 O O . ARG A 1 201 ? -28.068 -4.091 -45.219 1.00 62.84 201 ARG A O 1
ATOM 1632 N N . GLY A 1 202 ? -26.978 -2.137 -45.369 1.00 65.00 202 GLY A N 1
ATOM 1633 C CA . GLY A 1 202 ? -27.551 -1.769 -46.667 1.00 65.00 202 GLY A CA 1
ATOM 1634 C C . GLY A 1 202 ? -27.232 -2.773 -47.782 1.00 65.00 202 GLY A C 1
ATOM 1635 O O . GLY A 1 202 ? -28.080 -3.031 -48.630 1.00 65.00 202 GLY A O 1
ATOM 1636 N N . LEU A 1 203 ? -26.038 -3.379 -47.769 1.00 68.50 203 LEU A N 1
ATOM 1637 C CA . LEU A 1 203 ? -25.671 -4.448 -48.706 1.00 68.50 203 LEU A CA 1
ATOM 1638 C C . LEU A 1 203 ? -26.458 -5.740 -48.446 1.00 68.50 203 LEU A C 1
ATOM 1640 O O . LEU A 1 203 ? -26.919 -6.364 -49.396 1.00 68.50 203 LEU A O 1
ATOM 1644 N N . LEU A 1 204 ? -26.651 -6.113 -47.178 1.00 59.47 204 LEU A N 1
ATOM 1645 C CA . LEU A 1 204 ? -27.455 -7.275 -46.785 1.00 59.47 204 LEU A CA 1
ATOM 1646 C C . LEU A 1 204 ? -28.939 -7.091 -47.142 1.00 59.47 204 LEU A C 1
ATOM 1648 O O . LEU A 1 204 ? -29.573 -8.013 -47.650 1.00 59.47 204 LEU A O 1
ATOM 1652 N N . GLU A 1 205 ? -29.484 -5.892 -46.933 1.00 63.94 205 GLU A N 1
ATOM 1653 C CA . GLU A 1 205 ? -30.847 -5.527 -47.342 1.00 63.94 205 GLU A CA 1
ATOM 1654 C C . GLU A 1 205 ? -31.006 -5.543 -48.875 1.00 63.94 205 GLU A C 1
ATOM 1656 O O . GLU A 1 205 ? -32.042 -5.972 -49.385 1.00 63.94 205 GLU A O 1
ATOM 1661 N N . GLN A 1 206 ? -29.976 -5.120 -49.622 1.00 65.06 206 GLN A N 1
ATOM 1662 C CA . GLN A 1 206 ? -29.967 -5.167 -51.088 1.00 65.06 206 GLN A CA 1
ATOM 1663 C C . GLN A 1 206 ? -29.861 -6.587 -51.648 1.00 65.06 206 GLN A C 1
ATOM 1665 O O . GLN A 1 206 ? -30.592 -6.898 -52.587 1.00 65.06 206 GLN A O 1
ATOM 1670 N N . GLU A 1 207 ? -29.008 -7.452 -51.089 1.00 57.62 207 GLU A N 1
ATOM 1671 C CA . GLU A 1 207 ? -28.967 -8.860 -51.507 1.00 57.62 207 GLU A CA 1
ATOM 1672 C C . GLU A 1 207 ? -30.321 -9.542 -51.266 1.00 57.62 207 GLU A C 1
ATOM 1674 O O . GLU A 1 207 ? -30.798 -10.263 -52.141 1.00 57.62 207 GLU A O 1
ATOM 1679 N N . PHE A 1 208 ? -31.009 -9.238 -50.160 1.00 50.34 208 PHE A N 1
ATOM 1680 C CA . PHE A 1 208 ? -32.326 -9.806 -49.853 1.00 50.34 208 PHE A CA 1
ATOM 1681 C C . PHE A 1 208 ? -33.423 -9.407 -50.857 1.00 50.34 208 PHE A C 1
ATOM 1683 O O . PHE A 1 208 ? -34.255 -10.235 -51.213 1.00 50.34 208 PHE A O 1
ATOM 1690 N N . LEU A 1 209 ? -33.405 -8.175 -51.383 1.00 49.03 209 LEU A N 1
ATOM 1691 C CA . LEU A 1 209 ? -34.343 -7.738 -52.433 1.00 49.03 209 LEU A CA 1
ATOM 1692 C C . LEU A 1 209 ? -34.114 -8.434 -53.787 1.00 49.03 209 LEU A C 1
ATOM 1694 O O . LEU A 1 209 ? -34.989 -8.386 -54.651 1.00 49.03 209 LEU A O 1
ATOM 1698 N N . THR A 1 210 ? -32.950 -9.061 -53.983 1.00 47.72 210 THR A N 1
ATOM 1699 C CA . THR A 1 210 ? -32.598 -9.789 -55.214 1.00 47.72 210 THR A CA 1
ATOM 1700 C C . THR A 1 210 ? -32.770 -11.307 -55.116 1.00 47.72 210 THR A C 1
ATOM 1702 O O . THR A 1 210 ? -32.672 -11.991 -56.135 1.00 47.72 210 THR A O 1
ATOM 1705 N N . VAL A 1 211 ? -33.062 -11.843 -53.925 1.00 47.75 211 VAL A N 1
ATOM 1706 C CA . VAL A 1 211 ? -33.403 -13.259 -53.738 1.00 47.75 211 VAL A CA 1
ATOM 1707 C C . VAL A 1 211 ? -34.902 -13.430 -53.991 1.00 47.75 211 VAL A C 1
ATOM 1709 O O . VAL A 1 211 ? -35.734 -13.134 -53.137 1.00 47.75 211 VAL A O 1
ATOM 1712 N N . ASP A 1 212 ? -35.244 -13.889 -55.195 1.00 45.72 212 ASP A N 1
ATOM 1713 C CA . ASP A 1 212 ? -36.589 -14.359 -55.553 1.00 45.72 212 ASP A CA 1
ATOM 1714 C C . ASP A 1 212 ? -37.041 -15.398 -54.502 1.00 45.72 212 ASP A C 1
ATOM 1716 O O . ASP A 1 212 ? -36.228 -16.266 -54.149 1.00 45.72 212 ASP A O 1
ATOM 1720 N N . PRO A 1 213 ? -38.272 -15.342 -53.951 1.00 47.25 213 PRO A N 1
ATOM 1721 C CA . PRO A 1 213 ? -38.704 -16.306 -52.955 1.00 47.25 213 PRO A CA 1
ATOM 1722 C C . PRO A 1 213 ? -38.818 -17.671 -53.634 1.00 47.25 213 PRO A C 1
ATOM 1724 O O . PRO A 1 213 ? -39.807 -17.995 -54.290 1.00 47.25 213 PRO A O 1
ATOM 1727 N N . GLY A 1 214 ? -37.758 -18.465 -53.500 1.00 50.41 214 GLY A N 1
ATOM 1728 C CA . GLY A 1 214 ? -37.744 -19.864 -53.889 1.00 50.41 214 GLY A CA 1
ATOM 1729 C C . GLY A 1 214 ? -38.844 -20.656 -53.165 1.00 50.41 214 GLY A C 1
ATOM 1730 O O . GLY A 1 214 ? -39.443 -20.167 -52.204 1.00 50.41 214 GLY A O 1
ATOM 1731 N N . PRO A 1 215 ? -39.136 -21.883 -53.630 1.00 46.47 215 PRO A N 1
ATOM 1732 C CA . PRO A 1 215 ? -40.291 -22.654 -53.184 1.00 46.47 215 PRO A CA 1
ATOM 1733 C C . PRO A 1 215 ? -40.318 -22.886 -51.658 1.00 46.47 215 PRO A C 1
ATOM 1735 O O . PRO A 1 215 ? -39.266 -22.866 -51.019 1.00 46.47 215 PRO A O 1
ATOM 1738 N N . PRO A 1 216 ? -41.501 -23.170 -51.072 1.00 48.19 216 PRO A N 1
ATOM 1739 C CA . PRO A 1 216 ? -41.810 -22.977 -49.645 1.00 48.19 216 PRO A CA 1
ATOM 1740 C C . PRO A 1 216 ? -41.061 -23.874 -48.642 1.00 48.19 216 PRO A C 1
ATOM 1742 O O . PRO A 1 216 ? -41.349 -23.806 -47.452 1.00 48.19 216 PRO A O 1
ATOM 1745 N N . ASP A 1 217 ? -40.129 -24.713 -49.094 1.00 46.19 217 ASP A N 1
ATOM 1746 C CA . ASP A 1 217 ? -39.518 -25.789 -48.299 1.00 46.19 217 ASP A CA 1
ATOM 1747 C C . ASP A 1 217 ? -38.148 -25.439 -47.685 1.00 46.19 217 ASP A C 1
ATOM 1749 O O . ASP A 1 217 ? -37.509 -26.291 -47.073 1.00 46.19 217 ASP A O 1
ATOM 1753 N N . TYR A 1 218 ? -37.686 -24.188 -47.790 1.00 46.75 218 TYR A N 1
ATOM 1754 C CA . TYR A 1 218 ? -36.453 -23.721 -47.138 1.00 46.75 218 TYR A CA 1
ATOM 1755 C C . TYR A 1 218 ? -36.743 -22.576 -46.159 1.00 46.75 218 TYR A C 1
ATOM 1757 O O . TYR A 1 218 ? -36.490 -21.407 -46.435 1.00 46.75 218 TYR A O 1
ATOM 1765 N N . SER A 1 219 ? -37.277 -22.908 -44.984 1.00 46.78 219 SER A N 1
ATOM 1766 C CA . SER A 1 219 ? -37.606 -21.942 -43.925 1.00 46.78 219 SER A CA 1
ATOM 1767 C C . SER A 1 219 ? -36.516 -21.780 -42.853 1.00 46.78 219 SER A C 1
ATOM 1769 O O . SER A 1 219 ? -36.853 -21.460 -41.717 1.00 46.78 219 SER A O 1
ATOM 1771 N N . ASP A 1 220 ? -35.235 -22.015 -43.164 1.00 48.44 220 ASP A N 1
ATOM 1772 C CA . ASP A 1 220 ? -34.174 -22.053 -42.132 1.00 48.44 220 ASP A CA 1
ATOM 1773 C C . ASP A 1 220 ? -32.963 -21.133 -42.387 1.00 48.44 220 ASP A C 1
ATOM 1775 O O . ASP A 1 220 ? -32.098 -20.977 -41.534 1.00 48.44 220 ASP A O 1
ATOM 1779 N N . SER A 1 221 ? -32.891 -20.447 -43.532 1.00 45.00 221 SER A N 1
ATOM 1780 C CA . SER A 1 221 ? -31.811 -19.482 -43.816 1.00 45.00 221 SER A CA 1
ATOM 1781 C C . SER A 1 221 ? -32.110 -18.052 -43.339 1.00 45.00 221 SER A C 1
ATOM 1783 O O . SER A 1 221 ? -31.192 -17.243 -43.234 1.00 45.00 221 SER A O 1
ATOM 1785 N N . GLY A 1 222 ? -33.367 -17.724 -43.015 1.00 47.53 222 GLY A N 1
ATOM 1786 C CA . GLY A 1 222 ? -33.779 -16.379 -42.579 1.00 47.53 222 GLY A CA 1
ATOM 1787 C C . GLY A 1 222 ? -33.589 -16.081 -41.082 1.00 47.53 222 GLY A C 1
ATOM 1788 O O . GLY A 1 222 ? -33.483 -14.915 -40.704 1.00 47.53 222 GLY A O 1
ATOM 1789 N N . SER A 1 223 ? -33.517 -17.110 -40.229 1.00 50.16 223 SER A N 1
ATOM 1790 C CA . SER A 1 223 ? -33.450 -16.980 -38.761 1.00 50.16 223 SER A CA 1
ATOM 1791 C C . SER A 1 223 ? -32.077 -16.499 -38.273 1.00 50.16 223 SER A C 1
ATOM 1793 O O . SER A 1 223 ? -31.994 -15.524 -37.528 1.00 50.16 223 SER A O 1
ATOM 1795 N N . GLY A 1 224 ? -30.989 -17.097 -38.771 1.00 51.47 224 GLY A N 1
ATOM 1796 C CA . GLY A 1 224 ? -29.619 -16.730 -38.388 1.00 51.47 224 GLY A CA 1
ATOM 1797 C C . GLY A 1 224 ? -29.208 -15.310 -38.807 1.00 51.47 224 GLY A C 1
ATOM 1798 O O . GLY A 1 224 ? -28.413 -14.665 -38.128 1.00 51.47 224 GLY A O 1
ATOM 1799 N N . TYR A 1 225 ? -29.780 -14.772 -39.889 1.00 54.12 225 TYR A N 1
ATOM 1800 C CA . TYR A 1 225 ? -29.505 -13.401 -40.343 1.00 54.12 225 TYR A CA 1
ATOM 1801 C C . TYR A 1 225 ? -30.219 -12.338 -39.504 1.00 54.12 225 TYR A C 1
ATOM 1803 O O . TYR A 1 225 ? -29.620 -11.310 -39.182 1.00 54.12 225 TYR A O 1
ATOM 1811 N N . GLN A 1 226 ? -31.475 -12.584 -39.116 1.00 52.91 226 GLN A N 1
ATOM 1812 C CA . GLN A 1 226 ? -32.194 -11.695 -38.199 1.00 52.91 226 GLN A CA 1
ATOM 1813 C C . GLN A 1 226 ? -31.520 -11.648 -36.821 1.00 52.91 226 GLN A C 1
ATOM 1815 O O . GLN A 1 226 ? -31.473 -10.584 -36.207 1.00 52.91 226 GLN A O 1
ATOM 1820 N N . GLU A 1 227 ? -30.923 -12.753 -36.367 1.00 58.28 227 GLU A N 1
ATOM 1821 C CA . GLU A 1 227 ? -30.102 -12.781 -35.150 1.00 58.28 227 GLU A CA 1
ATOM 1822 C C . GLU A 1 227 ? -28.814 -11.950 -35.275 1.00 58.28 227 GLU A C 1
ATOM 1824 O O . GLU A 1 227 ? -28.473 -11.216 -34.346 1.00 58.28 227 GLU A O 1
ATOM 1829 N N . ILE A 1 228 ? -28.124 -11.990 -36.422 1.00 57.84 228 ILE A N 1
ATOM 1830 C CA . ILE A 1 228 ? -26.920 -11.174 -36.668 1.00 57.84 228 ILE A CA 1
ATOM 1831 C C . ILE A 1 228 ? -27.262 -9.677 -36.719 1.00 57.84 228 ILE A C 1
ATOM 1833 O O . ILE A 1 228 ? -26.560 -8.868 -36.108 1.00 57.84 228 ILE A O 1
ATOM 1837 N N . LEU A 1 229 ? -28.350 -9.297 -37.399 1.00 57.72 229 LEU A N 1
ATOM 1838 C CA . LEU A 1 229 ? -28.821 -7.906 -37.447 1.00 57.72 229 LEU A CA 1
ATOM 1839 C C . LEU A 1 229 ? -29.223 -7.399 -36.058 1.00 57.72 229 LEU A C 1
ATOM 1841 O O . LEU A 1 229 ? -28.809 -6.313 -35.656 1.00 57.72 229 LEU A O 1
ATOM 1845 N N . LYS A 1 230 ? -29.938 -8.222 -35.288 1.00 61.97 230 LYS A N 1
ATOM 1846 C CA . LYS A 1 230 ? -30.317 -7.908 -33.909 1.00 61.97 230 LYS A CA 1
ATOM 1847 C C . LYS A 1 230 ? -29.096 -7.769 -32.992 1.00 61.97 230 LYS A C 1
ATOM 1849 O O . LYS A 1 230 ? -29.026 -6.831 -32.203 1.00 61.97 230 LYS A O 1
ATOM 1854 N N . SER A 1 231 ? -28.090 -8.635 -33.135 1.00 60.38 231 SER A N 1
ATOM 1855 C CA . SER A 1 231 ? -26.833 -8.530 -32.381 1.00 60.38 231 SER A CA 1
ATOM 1856 C C . SER A 1 231 ? -26.038 -7.266 -32.732 1.00 60.38 231 SER A C 1
ATOM 1858 O O . SER A 1 231 ? -25.383 -6.697 -31.857 1.00 60.38 231 SER A O 1
ATOM 1860 N N . LEU A 1 232 ? -26.074 -6.819 -33.991 1.00 58.81 232 LEU A N 1
ATOM 1861 C CA . LEU A 1 232 ? -25.457 -5.559 -34.416 1.00 58.81 232 LEU A CA 1
ATOM 1862 C C . LEU A 1 232 ? -26.186 -4.347 -33.811 1.00 58.81 232 LEU A C 1
ATOM 1864 O O . LEU A 1 232 ? -25.527 -3.431 -33.313 1.00 58.81 232 LEU A O 1
ATOM 1868 N N . GLU A 1 233 ? -27.520 -4.360 -33.786 1.00 57.97 233 GLU A N 1
ATOM 1869 C CA . GLU A 1 233 ? -28.337 -3.298 -33.181 1.00 57.97 233 GLU A CA 1
ATOM 1870 C C . GLU A 1 233 ? -28.168 -3.207 -31.658 1.00 57.97 233 GLU A C 1
ATOM 1872 O O . GLU A 1 233 ? -28.021 -2.112 -31.116 1.00 57.97 233 GLU A O 1
ATOM 1877 N N . GLU A 1 234 ? -28.124 -4.342 -30.960 1.00 61.00 234 GLU A N 1
ATOM 1878 C CA . GLU A 1 234 ? -28.064 -4.379 -29.494 1.00 61.00 234 GLU A CA 1
ATOM 1879 C C . GLU A 1 234 ? -26.669 -4.072 -28.924 1.00 61.00 234 GLU A C 1
ATOM 1881 O O . GLU A 1 234 ? -26.559 -3.621 -27.783 1.00 61.00 234 GLU A O 1
ATOM 1886 N N . GLN A 1 235 ? -25.590 -4.290 -29.687 1.00 60.72 235 GLN A N 1
ATOM 1887 C CA . GLN A 1 235 ? -24.218 -4.144 -29.175 1.00 60.72 235 GLN A CA 1
ATOM 1888 C C . GLN A 1 235 ? -23.481 -2.909 -29.706 1.00 60.72 235 GLN A C 1
ATOM 1890 O O . GLN A 1 235 ? -22.703 -2.301 -28.967 1.00 60.72 235 GLN A O 1
ATOM 1895 N N . VAL A 1 236 ? -23.709 -2.507 -30.961 1.00 57.66 236 VAL A N 1
ATOM 1896 C CA . VAL A 1 236 ? -22.887 -1.475 -31.621 1.00 57.66 236 VAL A CA 1
ATOM 1897 C C . VAL A 1 236 ? -23.447 -0.064 -31.411 1.00 57.66 236 VAL A C 1
ATOM 1899 O O . VAL A 1 236 ? -22.673 0.863 -31.148 1.00 57.66 236 VAL A O 1
ATOM 1902 N N . LEU A 1 237 ? -24.776 0.099 -31.459 1.00 54.91 237 LEU A N 1
ATOM 1903 C CA . LEU A 1 237 ? -25.460 1.385 -31.249 1.00 54.91 237 LEU A CA 1
ATOM 1904 C C . LEU A 1 237 ? -25.322 1.923 -29.808 1.00 54.91 237 LEU A C 1
ATOM 1906 O O . LEU A 1 237 ? -24.921 3.080 -29.650 1.00 54.91 237 LEU A O 1
ATOM 1910 N N . PRO A 1 238 ? -25.552 1.125 -28.742 1.00 59.12 238 PRO A N 1
ATOM 1911 C CA . PRO A 1 238 ? -25.471 1.630 -27.367 1.00 59.12 238 PRO A CA 1
ATOM 1912 C C . PRO A 1 238 ? -24.044 1.970 -26.929 1.00 59.12 238 PRO A C 1
ATOM 1914 O O . PRO A 1 238 ? -23.839 2.801 -26.045 1.00 59.12 238 PRO A O 1
ATOM 1917 N N . ALA A 1 239 ? -23.041 1.321 -27.524 1.00 55.03 239 ALA A N 1
ATOM 1918 C CA . ALA A 1 239 ? -21.640 1.572 -27.211 1.00 55.03 239 ALA A CA 1
ATOM 1919 C C . ALA A 1 239 ? -21.168 2.941 -27.743 1.00 55.03 239 ALA A C 1
ATOM 1921 O O . ALA A 1 239 ? -20.417 3.620 -27.047 1.00 55.03 239 ALA A O 1
ATOM 1922 N N . GLY A 1 240 ? -21.668 3.375 -28.910 1.00 54.78 240 GLY A N 1
ATOM 1923 C CA . GLY A 1 240 ? -21.366 4.693 -29.487 1.00 54.78 240 GLY A CA 1
ATOM 1924 C C . GLY A 1 240 ? -22.027 5.849 -28.726 1.00 54.78 240 GLY A C 1
ATOM 1925 O O . GLY A 1 240 ? -21.382 6.859 -28.442 1.00 54.78 240 GLY A O 1
ATOM 1926 N N . GLN A 1 241 ? -23.283 5.670 -28.301 1.00 59.09 241 GLN A N 1
ATOM 1927 C CA . GLN A 1 241 ? -23.968 6.635 -27.430 1.00 59.09 241 GLN A CA 1
ATOM 1928 C C . GLN A 1 241 ? -23.246 6.805 -26.089 1.00 59.09 241 GLN A C 1
ATOM 1930 O O . GLN A 1 241 ? -22.977 7.929 -25.685 1.00 59.09 241 GLN A O 1
ATOM 1935 N N . LYS A 1 242 ? -22.803 5.711 -25.453 1.00 60.03 242 LYS A N 1
ATOM 1936 C CA . LYS A 1 242 ? -22.035 5.784 -24.196 1.00 60.03 242 LYS A CA 1
ATOM 1937 C C . LYS A 1 242 ? -20.721 6.559 -24.328 1.00 60.03 242 LYS A C 1
ATOM 1939 O O . LYS A 1 242 ? -20.336 7.248 -23.387 1.00 60.03 242 LYS A O 1
ATOM 1944 N N . THR A 1 243 ? -20.014 6.445 -25.455 1.00 54.50 243 THR A N 1
ATOM 1945 C CA . THR A 1 243 ? -18.782 7.219 -25.686 1.00 54.50 243 THR A CA 1
ATOM 1946 C C . THR A 1 243 ? -19.052 8.707 -25.892 1.00 54.50 243 THR A C 1
ATOM 1948 O O . THR A 1 243 ? -18.301 9.532 -25.371 1.00 54.50 243 THR A O 1
ATOM 1951 N N . ASP A 1 244 ? -20.130 9.056 -26.594 1.00 56.84 244 ASP A N 1
ATOM 1952 C CA . ASP A 1 244 ? -20.511 10.452 -26.824 1.00 56.84 244 ASP A CA 1
ATOM 1953 C C . ASP A 1 244 ? -21.085 11.098 -25.541 1.00 56.84 244 ASP A C 1
ATOM 1955 O O . ASP A 1 244 ? -20.758 12.246 -25.235 1.00 56.84 244 ASP A O 1
ATOM 1959 N N . ASP A 1 245 ? -21.819 10.341 -24.718 1.00 61.41 245 ASP A N 1
ATOM 1960 C CA . ASP A 1 245 ? -22.303 10.771 -23.397 1.00 61.41 245 ASP A CA 1
ATOM 1961 C C . ASP A 1 245 ? -21.145 11.038 -22.418 1.00 61.41 245 ASP A C 1
ATOM 1963 O O . ASP A 1 245 ? -21.160 12.016 -21.666 1.00 61.41 245 ASP A O 1
ATOM 1967 N N . LEU A 1 246 ? -20.099 10.201 -22.443 1.00 53.97 246 LEU A N 1
ATOM 1968 C CA . LEU A 1 246 ? -18.882 10.408 -21.649 1.00 53.97 246 LEU A CA 1
ATOM 1969 C C . LEU A 1 246 ? -18.115 11.663 -22.088 1.00 53.97 246 LEU A C 1
ATOM 1971 O O . LEU A 1 246 ? -17.614 12.399 -21.238 1.00 53.97 246 LEU A O 1
ATOM 1975 N N . LEU A 1 247 ? -18.044 11.936 -23.395 1.00 56.72 247 LEU A N 1
ATOM 1976 C CA . LEU A 1 247 ? -17.448 13.165 -23.928 1.00 56.72 247 LEU A CA 1
ATOM 1977 C C . LEU A 1 247 ? -18.249 14.409 -23.521 1.00 56.72 247 LEU A C 1
ATOM 1979 O O . LEU A 1 247 ? -17.660 15.411 -23.112 1.00 56.72 247 LEU A O 1
ATOM 1983 N N . ALA A 1 248 ? -19.580 14.340 -23.580 1.00 60.06 248 ALA A N 1
ATOM 1984 C CA . ALA A 1 248 ? -20.456 15.418 -23.132 1.00 60.06 248 ALA A CA 1
ATOM 1985 C C . ALA A 1 248 ? -20.289 15.696 -21.628 1.00 60.06 248 ALA A C 1
ATOM 1987 O O . ALA A 1 248 ? -20.123 16.848 -21.229 1.00 60.06 248 ALA A O 1
ATOM 1988 N N . PHE A 1 249 ? -20.229 14.645 -20.803 1.00 60.19 249 PHE A N 1
ATOM 1989 C CA . PHE A 1 249 ? -19.979 14.756 -19.364 1.00 60.19 249 PHE A CA 1
ATOM 1990 C C . PHE A 1 249 ? -18.616 15.388 -19.044 1.00 60.19 249 PHE A C 1
ATOM 1992 O O . PHE A 1 249 ? -18.510 16.232 -18.153 1.00 60.19 249 PHE A O 1
ATOM 1999 N N . LEU A 1 250 ? -17.562 15.005 -19.773 1.00 53.22 250 LEU A N 1
ATOM 2000 C CA . LEU A 1 250 ? -16.226 15.577 -19.590 1.00 53.22 250 LEU A CA 1
ATOM 2001 C C . LEU A 1 250 ? -16.173 17.060 -19.978 1.00 53.22 250 LEU A C 1
ATOM 2003 O O . LEU A 1 250 ? -15.538 17.844 -19.276 1.00 53.22 250 LEU A O 1
ATOM 2007 N N . ASN A 1 251 ? -16.858 17.462 -21.049 1.00 54.78 251 ASN A N 1
ATOM 2008 C CA . ASN A 1 251 ? -16.928 18.867 -21.450 1.00 54.78 251 ASN A CA 1
ATOM 2009 C C . ASN A 1 251 ? -17.724 19.721 -20.446 1.00 54.78 251 ASN A C 1
ATOM 2011 O O . ASN A 1 251 ? -17.299 20.832 -20.137 1.00 54.78 251 ASN A O 1
ATOM 2015 N N . ASP A 1 252 ? -18.815 19.189 -19.886 1.00 51.22 252 ASP A N 1
ATOM 2016 C CA . ASP A 1 252 ? -19.658 19.882 -18.898 1.00 51.22 252 ASP A CA 1
ATOM 2017 C C . ASP A 1 252 ? -18.962 20.056 -17.533 1.00 51.22 252 ASP A C 1
ATOM 2019 O O . ASP A 1 252 ? -19.104 21.082 -16.868 1.00 51.22 252 ASP A O 1
ATOM 2023 N N . LYS A 1 253 ? -18.157 19.072 -17.105 1.00 49.34 253 LYS A N 1
ATOM 2024 C CA . LYS A 1 253 ? -17.518 19.083 -15.777 1.00 49.34 253 LYS A CA 1
ATOM 2025 C C . LYS A 1 253 ? -16.134 19.718 -15.716 1.00 49.34 253 LYS A C 1
ATOM 2027 O O . LYS A 1 253 ? -15.703 20.046 -14.610 1.00 49.34 253 LYS A O 1
ATOM 2032 N N . VAL A 1 254 ? -15.413 19.836 -16.834 1.00 48.06 254 VAL A N 1
ATOM 2033 C CA . VAL A 1 254 ? -13.963 20.114 -16.790 1.00 48.06 254 VAL A CA 1
ATOM 2034 C C . VAL A 1 254 ? -13.558 21.495 -17.318 1.00 48.06 254 VAL A C 1
ATOM 2036 O O . VAL A 1 254 ? -12.457 21.917 -16.992 1.00 48.06 254 VAL A O 1
ATOM 2039 N N . GLY A 1 255 ? -14.424 22.248 -18.011 1.00 41.56 255 GLY A N 1
ATOM 2040 C CA . GLY A 1 255 ? -14.188 23.672 -18.320 1.00 41.56 255 GLY A CA 1
ATOM 2041 C C . GLY A 1 255 ? -12.766 23.983 -18.811 1.00 41.56 255 GLY A C 1
ATOM 2042 O O . GLY A 1 255 ? -12.018 24.687 -18.137 1.00 41.56 255 GLY A O 1
ATOM 2043 N N . PHE A 1 256 ? -12.363 23.408 -19.944 1.00 40.94 256 PHE A N 1
ATOM 2044 C CA . PHE A 1 256 ? -11.034 23.636 -20.512 1.00 40.94 256 PHE A CA 1
ATOM 2045 C C . PHE A 1 256 ? -10.985 24.977 -21.252 1.00 40.94 256 PHE A C 1
ATOM 2047 O O . PHE A 1 256 ? -11.831 25.235 -22.105 1.00 40.94 256 PHE A O 1
ATOM 2054 N N . ALA A 1 257 ? -9.989 25.807 -20.944 1.00 35.44 257 ALA A N 1
ATOM 2055 C CA . ALA A 1 257 ? -9.589 26.920 -21.798 1.00 35.44 257 ALA A CA 1
ATOM 2056 C C . ALA A 1 257 ? -8.684 26.394 -22.927 1.00 35.44 257 ALA A C 1
ATOM 2058 O O . ALA A 1 257 ? -7.830 25.542 -22.686 1.00 35.44 257 ALA A O 1
ATOM 2059 N N . ASP A 1 258 ? -8.888 26.904 -24.141 1.00 34.25 258 ASP A N 1
ATOM 2060 C CA . ASP A 1 258 ? -8.313 26.433 -25.415 1.00 34.25 258 ASP A CA 1
ATOM 2061 C C . ASP A 1 258 ? -6.812 26.730 -25.632 1.00 34.25 258 ASP A C 1
ATOM 2063 O O . ASP A 1 258 ? -6.326 26.675 -26.758 1.00 34.25 258 ASP A O 1
ATOM 2067 N N . GLU A 1 259 ? -6.032 27.009 -24.589 1.00 38.06 259 GLU A N 1
ATOM 2068 C CA . GLU A 1 259 ? -4.610 27.334 -24.748 1.00 38.06 259 GLU A CA 1
ATOM 2069 C C . GLU A 1 259 ? -3.720 26.403 -23.929 1.00 38.06 259 GLU A C 1
ATOM 2071 O O . GLU A 1 259 ? -3.437 26.656 -22.762 1.00 38.06 259 GLU A O 1
ATOM 2076 N N . ILE A 1 260 ? -3.218 25.346 -24.573 1.00 35.19 260 ILE A N 1
ATOM 2077 C CA . ILE A 1 260 ? -1.912 24.777 -24.222 1.00 35.19 260 ILE A CA 1
ATOM 2078 C C . ILE A 1 260 ? -1.124 24.614 -25.519 1.00 35.19 260 ILE A C 1
ATOM 2080 O O . ILE A 1 260 ? -1.182 23.592 -26.203 1.00 35.19 260 ILE A O 1
ATOM 2084 N N . ASP A 1 261 ? -0.412 25.688 -25.848 1.00 30.70 261 ASP A N 1
ATOM 2085 C CA . ASP A 1 261 ? 0.701 25.682 -26.781 1.00 30.70 261 ASP A CA 1
ATOM 2086 C C . ASP A 1 261 ? 1.949 25.121 -26.074 1.00 30.70 261 ASP A C 1
ATOM 2088 O O . ASP A 1 261 ? 2.212 25.427 -24.913 1.00 30.70 261 ASP A O 1
ATOM 2092 N N . SER A 1 262 ? 2.696 24.294 -26.805 1.00 36.47 262 SER A N 1
ATOM 2093 C CA . SER A 1 262 ? 4.092 23.897 -26.583 1.00 36.47 262 SER A CA 1
ATOM 2094 C C . SER A 1 262 ? 4.561 23.519 -25.162 1.00 36.47 262 SER A C 1
ATOM 2096 O O . SER A 1 262 ? 4.903 24.387 -24.364 1.00 36.47 262 SER A O 1
ATOM 2098 N N . LEU A 1 263 ? 4.841 22.223 -24.947 1.00 32.62 263 LEU A N 1
ATOM 2099 C CA . LEU A 1 263 ? 6.059 21.751 -24.252 1.00 32.62 263 LEU A CA 1
ATOM 2100 C C . LEU A 1 263 ? 6.311 20.257 -24.538 1.00 32.62 263 LEU A C 1
ATOM 2102 O O . LEU A 1 263 ? 6.171 19.376 -23.694 1.00 32.62 263 LEU A O 1
ATOM 2106 N N . THR A 1 264 ? 6.710 19.962 -25.773 1.00 34.28 264 THR A N 1
ATOM 2107 C CA . THR A 1 264 ? 7.404 18.715 -26.113 1.00 34.28 264 THR A CA 1
ATOM 2108 C C . THR A 1 264 ? 8.882 18.844 -25.758 1.00 34.28 264 THR A C 1
ATOM 2110 O O . THR A 1 264 ? 9.602 19.586 -26.419 1.00 34.28 264 THR A O 1
ATOM 2113 N N . SER A 1 265 ? 9.330 18.114 -24.738 1.00 38.56 265 SER A N 1
ATOM 2114 C CA . SER A 1 265 ? 10.488 17.204 -24.784 1.00 38.56 265 SER A CA 1
ATOM 2115 C C . SER A 1 265 ? 11.019 16.982 -23.372 1.00 38.56 265 SER A C 1
ATOM 2117 O O . SER A 1 265 ? 11.559 17.908 -22.776 1.00 38.56 265 SER A O 1
ATOM 2119 N N . LEU A 1 266 ? 10.900 15.751 -22.876 1.00 34.97 266 LEU A N 1
ATOM 2120 C CA . LEU A 1 266 ? 11.817 15.094 -21.937 1.00 34.97 266 LEU A CA 1
ATOM 2121 C C . LEU A 1 266 ? 11.324 13.644 -21.794 1.00 34.97 266 LEU A C 1
ATOM 2123 O O . LEU A 1 266 ? 10.603 13.336 -20.858 1.00 34.97 266 LEU A O 1
ATOM 2127 N N . GLY A 1 267 ? 11.669 12.787 -22.767 1.00 46.00 267 GLY A N 1
ATOM 2128 C CA . GLY A 1 267 ? 11.466 11.327 -22.754 1.00 46.00 267 GLY A CA 1
ATOM 2129 C C . GLY A 1 267 ? 10.084 10.858 -22.288 1.00 46.00 267 GLY A C 1
ATOM 2130 O O . GLY A 1 267 ? 9.884 10.673 -21.092 1.00 46.00 267 GLY A O 1
ATOM 2131 N N . ASP A 1 268 ? 9.173 10.616 -23.234 1.00 60.25 268 ASP A N 1
ATOM 2132 C CA . ASP A 1 268 ? 7.726 10.401 -23.043 1.00 60.25 268 ASP A CA 1
ATOM 2133 C C . ASP A 1 268 ? 7.345 9.136 -22.240 1.00 60.25 268 ASP A C 1
ATOM 2135 O O . ASP A 1 268 ? 6.653 8.239 -22.723 1.00 60.25 268 ASP A O 1
ATOM 2139 N N . PHE A 1 269 ? 7.778 9.027 -20.984 1.00 75.75 269 PHE A N 1
ATOM 2140 C CA . PHE A 1 269 ? 7.220 8.060 -20.053 1.00 75.75 269 PHE A CA 1
ATOM 2141 C C . PHE A 1 269 ? 5.880 8.593 -19.542 1.00 75.75 269 PHE A C 1
ATOM 2143 O O . PHE A 1 269 ? 5.839 9.490 -18.699 1.00 75.75 269 PHE A O 1
ATOM 2150 N N . ASN A 1 270 ? 4.788 8.032 -20.058 1.00 81.81 270 ASN A N 1
ATOM 2151 C CA . ASN A 1 270 ? 3.442 8.275 -19.557 1.00 81.81 270 ASN A CA 1
ATOM 2152 C C . ASN A 1 270 ? 3.060 7.165 -18.565 1.00 81.81 270 ASN A C 1
ATOM 2154 O O . ASN A 1 270 ? 2.957 5.988 -18.921 1.00 81.81 270 ASN A O 1
ATOM 2158 N N . LEU A 1 271 ? 2.868 7.541 -17.298 1.00 83.50 271 LEU A N 1
ATOM 2159 C CA . LEU A 1 271 ? 2.554 6.585 -16.238 1.00 83.50 271 LEU A CA 1
ATOM 2160 C C . LEU A 1 271 ? 1.195 5.913 -16.464 1.00 83.50 271 LEU A C 1
ATOM 2162 O O . LEU A 1 271 ? 1.082 4.709 -16.260 1.00 83.50 271 LEU A O 1
ATOM 2166 N N . ALA A 1 272 ? 0.175 6.654 -16.896 1.00 81.31 272 ALA A N 1
ATOM 2167 C CA . ALA A 1 272 ? -1.167 6.110 -17.082 1.00 81.31 272 ALA A CA 1
ATOM 2168 C C . ALA A 1 272 ? -1.197 5.008 -18.154 1.00 81.31 272 ALA A C 1
ATOM 2170 O O . ALA A 1 272 ? -1.753 3.934 -17.910 1.00 81.31 272 ALA A O 1
ATOM 2171 N N . SER A 1 273 ? -0.548 5.229 -19.305 1.00 79.00 273 SER A N 1
ATOM 2172 C CA . SER A 1 273 ? -0.428 4.196 -20.342 1.00 79.00 273 SER A CA 1
ATOM 2173 C C . SER A 1 273 ? 0.385 3.004 -19.844 1.00 79.00 273 SER A C 1
ATOM 2175 O O . SER A 1 273 ? -0.037 1.863 -20.011 1.00 79.00 273 SER A O 1
ATOM 2177 N N . PHE A 1 274 ? 1.495 3.256 -19.143 1.00 88.25 274 PHE A N 1
ATOM 2178 C CA . PHE A 1 274 ? 2.310 2.192 -18.562 1.00 88.25 274 PHE A CA 1
ATOM 2179 C C . PHE A 1 274 ? 1.528 1.324 -17.565 1.00 88.25 274 PHE A C 1
ATOM 2181 O O . PHE A 1 274 ? 1.647 0.098 -17.594 1.00 88.25 274 PHE A O 1
ATOM 2188 N N . LEU A 1 275 ? 0.723 1.930 -16.686 1.00 87.44 275 LEU A N 1
ATOM 2189 C CA . LEU A 1 275 ? -0.101 1.205 -15.717 1.00 87.44 275 LEU A CA 1
ATOM 2190 C C . LEU A 1 275 ? -1.196 0.388 -16.407 1.00 87.44 275 LEU A C 1
ATOM 2192 O O . LEU A 1 275 ? -1.442 -0.747 -16.001 1.00 87.44 275 LEU A O 1
ATOM 2196 N N . LEU A 1 276 ? -1.820 0.928 -17.458 1.00 82.56 276 LEU A N 1
ATOM 2197 C CA . LEU A 1 276 ? -2.836 0.219 -18.234 1.00 82.56 276 LEU A CA 1
ATOM 2198 C C . LEU A 1 276 ? -2.248 -1.015 -18.934 1.00 82.56 276 LEU A C 1
ATOM 2200 O O . LEU A 1 276 ? -2.776 -2.121 -18.786 1.00 82.56 276 LEU A O 1
ATOM 2204 N N . ASP A 1 277 ? -1.111 -0.845 -19.610 1.00 85.56 277 ASP A N 1
ATOM 2205 C CA . ASP A 1 277 ? -0.381 -1.938 -20.253 1.00 85.56 277 ASP A CA 1
ATOM 2206 C C . ASP A 1 277 ? 0.057 -2.980 -19.220 1.00 85.56 277 ASP A C 1
ATOM 2208 O O . ASP A 1 277 ? -0.114 -4.185 -19.411 1.00 85.56 277 ASP A O 1
ATOM 2212 N N . SER A 1 278 ? 0.563 -2.523 -18.075 1.00 91.69 278 SER A N 1
ATOM 2213 C CA . SER A 1 278 ? 0.988 -3.384 -16.972 1.00 91.69 278 SER A CA 1
ATOM 2214 C C . SER A 1 278 ? -0.174 -4.186 -16.386 1.00 91.69 278 SER A C 1
ATOM 2216 O O . SER A 1 278 ? -0.018 -5.377 -16.116 1.00 91.69 278 SER A O 1
ATOM 2218 N N . LYS A 1 279 ? -1.355 -3.575 -16.248 1.00 91.25 279 LYS A N 1
ATOM 2219 C CA . LYS A 1 279 ? -2.563 -4.230 -15.735 1.00 91.25 279 LYS A CA 1
ATOM 2220 C C . LYS A 1 279 ? -3.073 -5.341 -16.650 1.00 91.25 279 LYS A C 1
ATOM 2222 O O . LYS A 1 279 ? -3.585 -6.342 -16.153 1.00 91.25 279 LYS A O 1
ATOM 2227 N N . SER A 1 280 ? -2.900 -5.193 -17.967 1.00 88.31 280 SER A N 1
ATOM 2228 C CA . SER A 1 280 ? -3.249 -6.245 -18.935 1.00 88.31 280 SER A CA 1
ATOM 2229 C C . SER A 1 280 ? -2.429 -7.527 -18.733 1.00 88.31 280 SER A C 1
ATOM 2231 O O . SER A 1 280 ? -2.923 -8.626 -18.973 1.00 88.31 280 SER A O 1
ATOM 2233 N N . VAL A 1 281 ? -1.191 -7.389 -18.246 1.00 92.38 281 VAL A N 1
ATOM 2234 C CA . VAL A 1 281 ? -0.281 -8.506 -17.960 1.00 92.38 281 VAL A CA 1
ATOM 2235 C C . VAL A 1 281 ? -0.486 -9.030 -16.542 1.00 92.38 281 VAL A C 1
ATOM 2237 O O . VAL A 1 281 ? -0.494 -10.239 -16.318 1.00 92.38 281 VAL A O 1
ATOM 2240 N N . TRP A 1 282 ? -0.643 -8.125 -15.576 1.00 94.88 282 TRP A N 1
ATOM 2241 C CA . TRP A 1 282 ? -0.805 -8.463 -14.172 1.00 94.88 282 TRP A CA 1
ATOM 2242 C C . TRP A 1 282 ? -1.993 -7.707 -13.561 1.00 94.88 282 TRP A C 1
ATOM 2244 O O . TRP A 1 282 ? -1.885 -6.514 -13.271 1.00 94.88 282 TRP A O 1
ATOM 2254 N N . PRO A 1 283 ? -3.115 -8.394 -13.271 1.00 93.31 283 PRO A N 1
ATOM 2255 C CA . PRO A 1 283 ? -4.318 -7.756 -12.732 1.00 93.31 283 PRO A CA 1
ATOM 2256 C C . PRO A 1 283 ? -4.129 -7.031 -11.392 1.00 93.31 283 PRO A C 1
ATOM 2258 O O . PRO A 1 283 ? -4.988 -6.244 -11.011 1.00 93.31 283 PRO A O 1
ATOM 2261 N N . GLY A 1 284 ? -3.030 -7.294 -10.672 1.00 92.38 284 GLY A N 1
ATOM 2262 C CA . GLY A 1 284 ? -2.691 -6.644 -9.404 1.00 92.38 284 GLY A CA 1
ATOM 2263 C C . GLY A 1 284 ? -2.226 -5.188 -9.526 1.00 92.38 284 GLY A C 1
ATOM 2264 O O . GLY A 1 284 ? -1.962 -4.564 -8.507 1.00 92.38 284 GLY A O 1
ATOM 2265 N N . VAL A 1 285 ? -2.120 -4.623 -10.731 1.00 96.12 285 VAL A N 1
ATOM 2266 C CA . VAL A 1 285 ? -1.740 -3.213 -10.915 1.00 96.12 285 VAL A CA 1
ATOM 2267 C C . VAL A 1 285 ? -2.960 -2.299 -10.716 1.00 96.12 285 VAL A C 1
ATOM 2269 O O . VAL A 1 285 ? -3.908 -2.382 -11.501 1.00 96.12 285 VAL A O 1
ATOM 2272 N N . PRO A 1 286 ? -2.966 -1.407 -9.707 1.00 93.88 286 PRO A N 1
ATOM 2273 C CA . PRO A 1 286 ? -3.992 -0.385 -9.568 1.00 93.88 286 PRO A CA 1
ATOM 2274 C C . PRO A 1 286 ? -3.726 0.779 -10.523 1.00 93.88 286 PRO A C 1
ATOM 2276 O O . PRO A 1 286 ? -2.590 1.225 -10.676 1.00 93.88 286 PRO A O 1
ATOM 2279 N N . LEU A 1 287 ? -4.793 1.306 -11.118 1.00 87.44 287 LEU A N 1
ATOM 2280 C CA . LEU A 1 287 ? -4.726 2.463 -12.016 1.00 87.44 287 LEU A CA 1
ATOM 2281 C C . LEU A 1 287 ? -4.888 3.806 -11.290 1.00 87.44 287 LEU A C 1
ATOM 2283 O O . LEU A 1 287 ? -4.606 4.851 -11.865 1.00 87.44 287 LEU A O 1
ATOM 2287 N N . ASN A 1 288 ? -5.406 3.794 -10.062 1.00 85.38 288 ASN A N 1
ATOM 2288 C CA . ASN A 1 288 ? -5.726 4.993 -9.289 1.00 85.38 288 ASN A CA 1
ATOM 2289 C C . ASN A 1 288 ? -5.861 4.677 -7.789 1.00 85.38 288 ASN A C 1
ATOM 2291 O O . ASN A 1 288 ? -5.795 3.515 -7.370 1.00 85.38 288 ASN A O 1
ATOM 2295 N N . GLU A 1 289 ? -6.106 5.722 -6.989 1.00 91.69 289 GLU A N 1
ATOM 2296 C CA . GLU A 1 289 ? -6.337 5.612 -5.545 1.00 91.69 289 GLU A CA 1
ATOM 2297 C C . GLU A 1 289 ? -7.446 4.603 -5.218 1.00 91.69 289 GLU A C 1
ATOM 2299 O O . GLU A 1 289 ? -7.243 3.717 -4.392 1.00 91.69 289 GLU A O 1
ATOM 2304 N N . THR A 1 290 ? -8.609 4.692 -5.868 1.00 89.75 290 THR A N 1
ATOM 2305 C CA . THR A 1 290 ? -9.765 3.840 -5.553 1.00 89.75 290 THR A CA 1
ATOM 2306 C C . THR A 1 290 ? -9.464 2.357 -5.755 1.00 89.75 290 THR A C 1
ATOM 2308 O O . THR A 1 290 ? -9.827 1.535 -4.914 1.00 89.75 290 THR A O 1
ATOM 2311 N N . GLU A 1 291 ? -8.790 1.991 -6.845 1.00 92.56 291 GLU A N 1
ATOM 2312 C CA . GLU A 1 291 ? -8.382 0.605 -7.080 1.00 92.56 291 GLU A CA 1
ATOM 2313 C C . GLU A 1 291 ? -7.338 0.129 -6.068 1.00 92.56 291 GLU A C 1
ATOM 2315 O O . GLU A 1 291 ? -7.456 -0.980 -5.544 1.00 92.56 291 GLU A O 1
ATOM 2320 N N . ALA A 1 292 ? -6.359 0.972 -5.731 1.00 96.56 292 ALA A N 1
ATOM 2321 C CA . ALA A 1 292 ? -5.372 0.651 -4.705 1.00 96.56 292 ALA A CA 1
ATOM 2322 C C . ALA A 1 292 ? -6.035 0.442 -3.328 1.00 96.56 292 ALA A C 1
ATOM 2324 O O . ALA A 1 292 ? -5.721 -0.527 -2.635 1.00 96.56 292 ALA A O 1
ATOM 2325 N N . LEU A 1 293 ? -7.024 1.267 -2.958 1.00 96.00 293 LEU A N 1
ATOM 2326 C CA . LEU A 1 293 ? -7.814 1.076 -1.735 1.00 96.00 293 LEU A CA 1
ATOM 2327 C C . LEU A 1 293 ? -8.616 -0.231 -1.768 1.00 96.00 293 LEU A C 1
ATOM 2329 O O . LEU A 1 293 ? -8.666 -0.926 -0.756 1.00 96.00 293 LEU A O 1
ATOM 2333 N N . LYS A 1 294 ? -9.199 -0.611 -2.914 1.00 96.62 294 LYS A N 1
ATOM 2334 C CA . LYS A 1 294 ? -9.906 -1.897 -3.069 1.00 96.62 294 LYS A CA 1
ATOM 2335 C C . LYS A 1 294 ? -8.971 -3.093 -2.884 1.00 96.62 294 LYS A C 1
ATOM 2337 O O . LYS A 1 294 ? -9.338 -4.043 -2.191 1.00 96.62 294 LYS A O 1
ATOM 2342 N N . PHE A 1 295 ? -7.760 -3.048 -3.445 1.00 98.06 295 PHE A N 1
ATOM 2343 C CA . PHE A 1 295 ? -6.761 -4.090 -3.192 1.00 98.06 295 PHE A CA 1
ATOM 2344 C C . PHE A 1 295 ? -6.355 -4.131 -1.721 1.00 98.06 295 PHE A C 1
ATOM 2346 O O . PHE A 1 295 ? -6.359 -5.206 -1.123 1.00 98.06 295 PHE A O 1
ATOM 2353 N N . SER A 1 296 ? -6.072 -2.973 -1.117 1.00 98.38 296 SER A N 1
ATOM 2354 C CA . SER A 1 296 ? -5.742 -2.877 0.307 1.00 98.38 296 SER A CA 1
ATOM 2355 C C . SER A 1 296 ? -6.834 -3.488 1.188 1.00 98.38 296 SER A C 1
ATOM 2357 O O . SER A 1 296 ? -6.545 -4.327 2.038 1.00 98.38 296 SER A O 1
ATOM 2359 N N . LEU A 1 297 ? -8.094 -3.140 0.922 1.00 97.56 297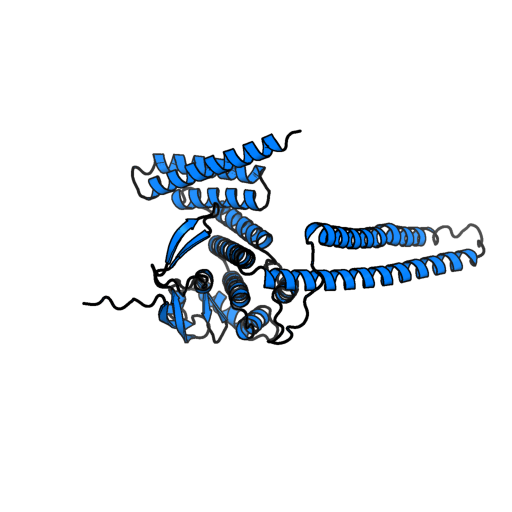 LEU A N 1
ATOM 2360 C CA . LEU A 1 297 ? -9.271 -3.656 1.613 1.00 97.56 297 LEU A CA 1
ATOM 2361 C C . LEU A 1 297 ? -9.392 -5.179 1.492 1.00 97.56 297 LEU A C 1
ATOM 2363 O O . LEU A 1 297 ? -9.616 -5.855 2.492 1.00 97.56 297 LEU A O 1
ATOM 2367 N N . SER A 1 298 ? -9.217 -5.727 0.286 1.00 97.44 298 SER A N 1
ATOM 2368 C CA . SER A 1 298 ? -9.256 -7.177 0.059 1.00 97.44 298 SER A CA 1
ATOM 2369 C C . SER A 1 298 ? -8.210 -7.908 0.904 1.00 97.44 298 SER A C 1
ATOM 2371 O O . SER A 1 298 ? -8.535 -8.872 1.597 1.00 97.44 298 SER A O 1
ATOM 2373 N N . TYR A 1 299 ? -6.968 -7.417 0.915 1.00 98.12 299 TYR A N 1
ATOM 2374 C CA . TYR A 1 299 ? -5.897 -8.038 1.693 1.00 98.12 299 TYR A CA 1
ATOM 2375 C C . TYR A 1 299 ? -6.045 -7.830 3.202 1.00 98.12 299 TYR A C 1
ATOM 2377 O O . TYR A 1 299 ? -5.724 -8.743 3.959 1.00 98.12 299 TYR A O 1
ATOM 2385 N N . TYR A 1 300 ? -6.558 -6.683 3.660 1.00 97.50 300 TYR A N 1
ATOM 2386 C CA . TYR A 1 300 ? -6.849 -6.487 5.081 1.00 97.50 300 TYR A CA 1
ATOM 2387 C C . TYR A 1 300 ? -7.955 -7.420 5.572 1.00 97.50 300 TYR A C 1
ATOM 2389 O O . TYR A 1 300 ? -7.803 -7.972 6.656 1.00 97.50 300 TYR A O 1
ATOM 2397 N N . ASN A 1 301 ? -9.011 -7.642 4.781 1.00 95.25 301 ASN A N 1
ATOM 2398 C CA . ASN A 1 301 ? -10.045 -8.625 5.116 1.00 95.25 301 ASN A CA 1
ATOM 2399 C C . ASN A 1 301 ? -9.450 -10.035 5.211 1.00 95.25 301 ASN A C 1
ATOM 2401 O O . ASN A 1 301 ? -9.573 -10.671 6.249 1.00 95.25 301 ASN A O 1
ATOM 2405 N N . GLN A 1 302 ? -8.700 -10.480 4.194 1.00 96.19 302 GLN A N 1
ATOM 2406 C CA . GLN A 1 302 ? -8.049 -11.798 4.221 1.00 96.19 302 GLN A CA 1
ATOM 2407 C C . GLN A 1 302 ? -7.082 -11.956 5.402 1.00 96.19 302 GLN A C 1
ATOM 2409 O O . GLN A 1 302 ? -6.994 -13.024 6.000 1.00 96.19 302 GLN A O 1
ATOM 2414 N N . TYR A 1 303 ? -6.337 -10.900 5.740 1.00 95.44 303 TYR A N 1
ATOM 2415 C CA . TYR A 1 303 ? -5.483 -10.893 6.922 1.00 95.44 303 TYR A CA 1
ATOM 2416 C C . TYR A 1 303 ? -6.308 -11.034 8.201 1.00 95.44 303 TYR A C 1
ATOM 2418 O O . TYR A 1 303 ? -5.987 -11.883 9.028 1.00 95.44 303 TYR A O 1
ATOM 2426 N N . PHE A 1 304 ? -7.366 -10.236 8.346 1.00 93.38 304 PHE A N 1
ATOM 2427 C CA . PHE A 1 304 ? -8.222 -10.226 9.527 1.00 93.38 304 PHE A CA 1
ATOM 2428 C C . PHE A 1 304 ? -8.917 -11.577 9.742 1.00 93.38 304 PHE A C 1
ATOM 2430 O O . PHE A 1 304 ? -8.901 -12.088 10.858 1.00 93.38 304 PHE A O 1
ATOM 2437 N N . ASP A 1 305 ? -9.416 -12.197 8.670 1.00 92.25 305 ASP A N 1
ATOM 2438 C CA . ASP A 1 305 ? -10.055 -13.519 8.695 1.00 92.25 305 ASP A CA 1
ATOM 2439 C C . ASP A 1 305 ? -9.069 -14.645 9.049 1.00 92.25 305 ASP A C 1
ATOM 2441 O O . ASP A 1 305 ? -9.459 -15.673 9.597 1.00 92.25 305 ASP A O 1
ATOM 2445 N N . SER A 1 306 ? -7.777 -14.458 8.755 1.00 91.94 306 SER A N 1
ATOM 2446 C CA . SER A 1 306 ? -6.719 -15.428 9.068 1.00 91.94 306 SER A CA 1
ATOM 2447 C C . SER A 1 306 ? -6.176 -15.335 10.499 1.00 91.94 306 SER A C 1
ATOM 2449 O O . SER A 1 306 ? -5.313 -16.129 10.879 1.00 91.94 306 SER A O 1
ATOM 2451 N N . LEU A 1 307 ? -6.624 -14.355 11.294 1.00 89.88 307 LEU A N 1
ATOM 2452 C CA . LEU A 1 307 ? -6.121 -14.172 12.653 1.00 89.88 307 LEU A CA 1
ATOM 2453 C C . LEU A 1 307 ? -6.584 -15.318 13.567 1.00 89.88 307 LEU A C 1
ATOM 2455 O O . LEU A 1 307 ? -7.768 -15.648 13.583 1.00 89.88 307 LEU A O 1
ATOM 2459 N N . PRO A 1 308 ? -5.681 -15.911 14.371 1.00 88.25 308 PRO A N 1
ATOM 2460 C CA . PRO A 1 308 ? -6.057 -16.979 15.285 1.00 88.25 308 PRO A CA 1
ATOM 2461 C C . PRO A 1 308 ? -6.939 -16.456 16.424 1.00 88.25 308 PRO A C 1
ATOM 2463 O O . PRO A 1 308 ? -6.815 -15.305 16.862 1.00 88.25 308 PRO A O 1
ATOM 2466 N N . GLU A 1 309 ? -7.776 -17.338 16.970 1.00 78.38 309 GLU A N 1
ATOM 2467 C CA . GLU A 1 309 ? -8.524 -17.059 18.195 1.00 78.38 309 GLU A CA 1
ATOM 2468 C C . GLU A 1 309 ? -7.557 -16.690 19.332 1.00 78.38 309 GLU A C 1
ATOM 2470 O O . GLU A 1 309 ? -6.605 -17.410 19.632 1.00 78.38 309 GLU A O 1
ATOM 2475 N N . GLY A 1 310 ? -7.772 -15.529 19.954 1.00 74.75 310 GLY A N 1
ATOM 2476 C CA . GLY A 1 310 ? -6.884 -15.015 21.003 1.00 74.75 310 GLY A CA 1
ATOM 2477 C C . GLY A 1 310 ? -5.678 -14.211 20.506 1.00 74.75 310 GLY A C 1
ATOM 2478 O O . GLY A 1 310 ? -4.813 -13.869 21.314 1.00 74.75 310 GLY A O 1
ATOM 2479 N N . ALA A 1 311 ? -5.619 -13.854 19.217 1.00 81.69 311 ALA A N 1
ATOM 2480 C CA . ALA A 1 311 ? -4.654 -12.876 18.720 1.00 81.69 311 ALA A CA 1
ATOM 2481 C C . ALA A 1 311 ? -4.700 -11.555 19.520 1.00 81.69 311 ALA A C 1
ATOM 2483 O O . ALA A 1 311 ? -5.673 -11.226 20.205 1.00 81.69 311 ALA A O 1
ATOM 2484 N N . ASN A 1 312 ? -3.633 -10.760 19.424 1.00 81.50 312 ASN A N 1
ATOM 2485 C CA . ASN A 1 312 ? -3.523 -9.504 20.164 1.00 81.50 312 ASN A CA 1
ATOM 2486 C C . ASN A 1 312 ? -4.648 -8.526 19.768 1.00 81.50 312 ASN A C 1
ATOM 2488 O O . ASN A 1 312 ? -4.840 -8.242 18.583 1.00 81.50 312 ASN A O 1
ATOM 2492 N N . LEU A 1 313 ? -5.371 -8.007 20.764 1.00 82.75 313 LEU A N 1
ATOM 2493 C CA . LEU A 1 313 ? -6.522 -7.126 20.556 1.00 82.75 313 LEU A CA 1
ATOM 2494 C C . LEU A 1 313 ? -6.125 -5.763 19.980 1.00 82.75 313 LEU A C 1
ATOM 2496 O O . LEU A 1 313 ? -6.870 -5.213 19.180 1.00 82.75 313 LEU A O 1
ATOM 2500 N N . GLY A 1 314 ? -4.954 -5.219 20.326 1.00 81.19 314 GLY A N 1
ATOM 2501 C CA . GLY A 1 314 ? -4.533 -3.893 19.852 1.00 81.19 314 GLY A CA 1
ATOM 2502 C C . GLY A 1 314 ? -4.490 -3.783 18.316 1.00 81.19 314 GLY A C 1
ATOM 2503 O O . GLY A 1 314 ? -5.218 -2.966 17.746 1.00 81.19 314 GLY A O 1
ATOM 2504 N N . PRO A 1 315 ? -3.693 -4.622 17.625 1.00 84.75 315 PRO A N 1
ATOM 2505 C CA . PRO A 1 315 ? -3.663 -4.665 16.162 1.00 84.75 315 PRO A CA 1
ATOM 2506 C C . PRO A 1 315 ? -5.018 -4.999 15.526 1.00 84.75 315 PRO A C 1
ATOM 2508 O O . PRO A 1 315 ? -5.341 -4.452 14.473 1.00 84.75 315 PRO A O 1
ATOM 2511 N N . GLN A 1 316 ? -5.837 -5.842 16.165 1.00 89.75 316 GLN A N 1
ATOM 2512 C CA . GLN A 1 316 ? -7.184 -6.162 15.677 1.00 89.75 316 GLN A CA 1
ATOM 2513 C C . GLN A 1 316 ? -8.105 -4.944 15.679 1.00 89.75 316 GLN A C 1
ATOM 2515 O O . GLN A 1 316 ? -8.769 -4.689 14.680 1.00 89.75 316 GLN A O 1
ATOM 2520 N N . VAL A 1 317 ? -8.104 -4.159 16.760 1.00 91.75 317 VAL A N 1
ATOM 2521 C CA . VAL A 1 317 ? -8.893 -2.923 16.871 1.00 91.75 317 VAL A CA 1
ATOM 2522 C C . VAL A 1 317 ? -8.517 -1.943 15.761 1.00 91.75 317 VAL A C 1
ATOM 2524 O O . VAL A 1 317 ? -9.392 -1.419 15.072 1.00 91.75 317 VAL A O 1
ATOM 2527 N N . GLN A 1 318 ? -7.215 -1.737 15.539 1.00 91.81 318 GLN A N 1
ATOM 2528 C CA . GLN A 1 318 ? -6.736 -0.869 14.462 1.00 91.81 318 GLN A CA 1
ATOM 2529 C C . GLN A 1 318 ? -7.138 -1.387 13.080 1.00 91.81 318 GLN A C 1
ATOM 2531 O O . GLN A 1 318 ? -7.590 -0.607 12.244 1.00 91.81 318 GLN A O 1
ATOM 2536 N N . THR A 1 319 ? -6.961 -2.688 12.842 1.00 93.75 319 THR A N 1
ATOM 2537 C CA . THR A 1 319 ? -7.249 -3.312 11.547 1.00 93.75 319 THR A CA 1
ATOM 2538 C C . THR A 1 319 ? -8.743 -3.251 11.241 1.00 93.75 319 THR A C 1
ATOM 2540 O O . THR A 1 319 ? -9.112 -2.838 10.147 1.00 93.75 319 THR A O 1
ATOM 2543 N N . ALA A 1 320 ? -9.607 -3.557 12.214 1.00 95.19 320 ALA A N 1
ATOM 2544 C CA . ALA A 1 320 ? -11.057 -3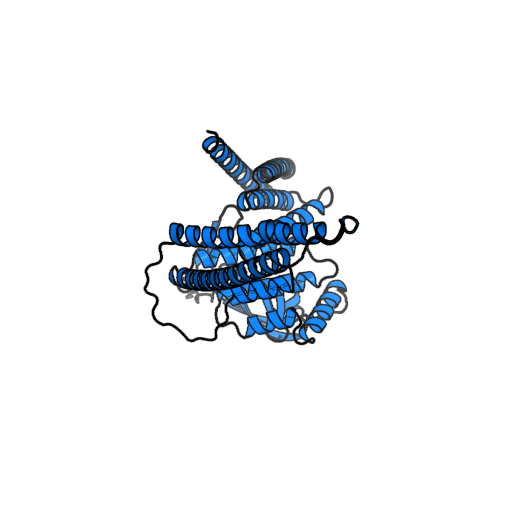.464 12.063 1.00 95.19 320 ALA A CA 1
ATOM 2545 C C . ALA A 1 320 ? -11.509 -2.030 11.743 1.00 95.19 320 ALA A C 1
ATOM 2547 O O . ALA A 1 320 ? -12.301 -1.825 10.824 1.00 95.19 320 ALA A O 1
ATOM 2548 N N . TYR A 1 321 ? -10.964 -1.028 12.443 1.00 96.56 321 TYR A N 1
ATOM 2549 C CA . TYR A 1 321 ? -11.247 0.376 12.137 1.00 96.56 321 TYR A CA 1
ATOM 2550 C C . TYR A 1 321 ? -10.803 0.747 10.719 1.00 96.56 321 TYR A C 1
ATOM 2552 O O . TYR A 1 321 ? -11.568 1.358 9.975 1.00 96.56 321 TYR A O 1
ATOM 2560 N N . LEU A 1 322 ? -9.586 0.353 10.333 1.00 96.44 322 LEU A N 1
ATOM 2561 C CA . LEU A 1 322 ? -9.040 0.657 9.015 1.00 96.44 322 LEU A CA 1
ATOM 2562 C C . LEU A 1 322 ? -9.873 0.012 7.903 1.00 96.44 322 LEU A C 1
ATOM 2564 O O . LEU A 1 322 ? -10.194 0.686 6.933 1.00 96.44 322 LEU A O 1
ATOM 2568 N N . ILE A 1 323 ? -10.303 -1.242 8.065 1.00 97.19 323 ILE A N 1
ATOM 2569 C CA . ILE A 1 323 ? -11.231 -1.900 7.133 1.00 97.19 323 ILE A CA 1
ATOM 2570 C C . ILE A 1 323 ? -12.538 -1.103 7.018 1.00 97.19 323 ILE A C 1
ATOM 2572 O O . ILE A 1 323 ? -13.001 -0.839 5.906 1.00 97.19 323 ILE A O 1
ATOM 2576 N N . GLY A 1 324 ? -13.113 -0.672 8.147 1.00 95.75 324 GLY A N 1
ATOM 2577 C CA . GLY A 1 324 ? -14.320 0.159 8.164 1.00 95.75 324 GLY A CA 1
ATOM 2578 C C . GLY A 1 324 ? -14.149 1.467 7.390 1.00 95.75 324 GLY A C 1
ATOM 2579 O O . GLY A 1 324 ? -15.026 1.852 6.611 1.00 95.75 324 GLY A O 1
ATOM 2580 N N . GLU A 1 325 ? -12.997 2.116 7.537 1.00 95.69 325 GLU A N 1
ATOM 2581 C CA . GLU A 1 325 ? -12.659 3.343 6.821 1.00 95.69 325 GLU A CA 1
ATOM 2582 C C . GLU A 1 325 ? -12.432 3.108 5.319 1.00 95.69 325 GLU A C 1
ATOM 2584 O O . GLU A 1 325 ? -12.915 3.879 4.488 1.00 95.69 325 GLU A O 1
ATOM 2589 N N . LEU A 1 326 ? -11.774 2.012 4.942 1.00 95.25 326 LEU A N 1
ATOM 2590 C CA . LEU A 1 326 ? -11.584 1.643 3.540 1.00 95.25 326 LEU A CA 1
ATOM 2591 C C . LEU A 1 326 ? -12.920 1.354 2.841 1.00 95.25 326 LEU A C 1
ATOM 2593 O O . LEU A 1 326 ? -13.153 1.866 1.746 1.00 95.25 326 LEU A O 1
ATOM 2597 N N . PHE A 1 327 ? -13.837 0.623 3.486 1.00 94.44 327 PHE A N 1
ATOM 2598 C CA . PHE A 1 327 ? -15.198 0.443 2.967 1.00 94.44 327 PHE A CA 1
ATOM 2599 C C . PHE A 1 327 ? -15.914 1.788 2.778 1.00 94.44 327 PHE A C 1
ATOM 2601 O O . PHE A 1 327 ? -16.531 2.012 1.736 1.00 94.44 327 PHE A O 1
ATOM 2608 N N . ARG A 1 328 ? -15.784 2.720 3.734 1.00 92.31 328 ARG A N 1
ATOM 2609 C CA . ARG A 1 328 ? -16.385 4.063 3.641 1.00 92.31 328 ARG A CA 1
ATOM 2610 C C . ARG A 1 328 ? -15.882 4.832 2.419 1.00 92.31 328 ARG A C 1
ATOM 2612 O O . ARG A 1 328 ? -16.681 5.469 1.733 1.00 92.31 328 ARG A O 1
ATOM 2619 N N . ARG A 1 329 ? -14.572 4.778 2.156 1.00 88.62 329 ARG A N 1
ATOM 2620 C CA . ARG A 1 329 ? -13.916 5.468 1.030 1.00 88.62 329 ARG A CA 1
ATOM 2621 C C . ARG A 1 329 ? -14.281 4.882 -0.323 1.00 88.62 329 ARG A C 1
ATOM 2623 O O . ARG A 1 329 ? -14.408 5.627 -1.286 1.00 88.62 329 ARG A O 1
ATOM 2630 N N . VAL A 1 330 ? -14.485 3.569 -0.386 1.00 87.44 330 VAL A N 1
ATOM 2631 C CA . VAL A 1 330 ? -14.939 2.883 -1.604 1.00 87.44 330 VAL A CA 1
ATOM 2632 C C . VAL A 1 330 ? -16.454 3.055 -1.832 1.00 87.44 330 VAL A C 1
ATOM 2634 O O . VAL A 1 330 ? -16.931 2.801 -2.933 1.00 87.44 330 VAL A O 1
ATOM 2637 N N . GLY A 1 331 ? -17.201 3.555 -0.838 1.00 85.00 331 GLY A N 1
ATOM 2638 C CA . GLY A 1 331 ? -18.642 3.836 -0.928 1.00 85.00 331 GLY A CA 1
ATOM 2639 C C . 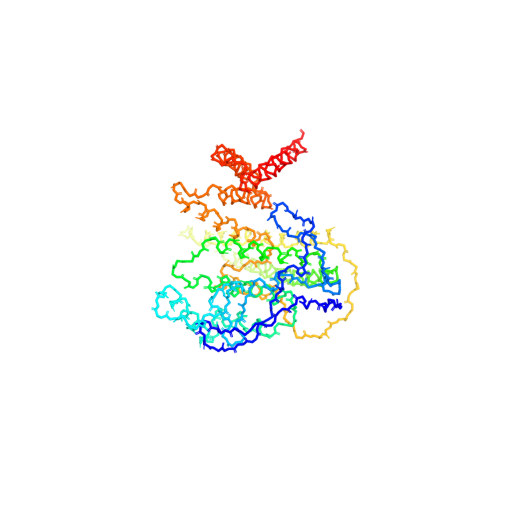GLY A 1 331 ? -19.547 2.750 -0.331 1.00 85.00 331 GLY A C 1
ATOM 2640 O O . GLY A 1 331 ? -20.767 2.886 -0.342 1.00 85.00 331 GLY A O 1
ATOM 2641 N N . GLU A 1 332 ? -18.968 1.706 0.256 1.00 89.06 332 GLU A N 1
ATOM 2642 C CA . GLU A 1 332 ? -19.663 0.559 0.851 1.00 89.06 332 GLU A CA 1
ATOM 2643 C C . GLU A 1 332 ? -20.048 0.847 2.315 1.00 89.06 332 GLU A C 1
ATOM 2645 O O . GLU A 1 332 ? -19.514 0.285 3.279 1.00 89.06 332 GLU A O 1
ATOM 2650 N N . TYR A 1 333 ? -20.971 1.791 2.503 1.00 90.25 333 TYR A N 1
ATOM 2651 C CA . TYR A 1 333 ? -21.376 2.267 3.830 1.00 90.25 333 TYR A CA 1
ATOM 2652 C C . TYR A 1 333 ? -21.942 1.186 4.777 1.00 90.25 333 TYR A C 1
ATOM 2654 O O . TYR A 1 333 ? -21.641 1.252 5.974 1.00 90.25 333 TYR A O 1
ATOM 2662 N N . PRO A 1 334 ? -22.732 0.186 4.328 1.00 89.44 334 PRO A N 1
ATOM 2663 C CA . PRO A 1 334 ? -23.250 -0.847 5.231 1.00 89.44 334 PRO A CA 1
ATOM 2664 C C . PRO A 1 334 ? -22.141 -1.685 5.883 1.00 89.44 334 PRO A C 1
ATOM 2666 O O . PRO A 1 334 ? -22.170 -1.934 7.089 1.00 89.44 334 PRO A O 1
ATOM 2669 N N . GLN A 1 335 ? -21.141 -2.092 5.104 1.00 91.94 335 GLN A N 1
ATOM 2670 C CA . GLN A 1 335 ? -19.985 -2.869 5.546 1.00 91.94 335 GLN A CA 1
ATOM 2671 C C . GLN A 1 335 ? -19.089 -2.011 6.436 1.00 91.94 335 GLN A C 1
ATOM 2673 O O . GLN A 1 335 ? -18.670 -2.462 7.501 1.00 91.94 335 GLN A O 1
ATOM 2678 N N . SER A 1 336 ? -18.886 -0.747 6.057 1.00 93.25 336 SER A N 1
ATOM 2679 C CA . SER A 1 336 ? -18.169 0.235 6.869 1.00 93.25 336 SER A CA 1
ATOM 2680 C C . SER A 1 336 ? -18.726 0.324 8.296 1.00 93.25 336 SER A C 1
ATOM 2682 O O . SER A 1 336 ? -17.978 0.171 9.263 1.00 93.25 336 SER A O 1
ATOM 2684 N N . ARG A 1 337 ? -20.054 0.461 8.450 1.00 93.69 337 ARG A N 1
ATOM 2685 C CA . ARG A 1 337 ? -20.704 0.514 9.773 1.00 93.69 337 ARG A CA 1
ATOM 2686 C C . ARG A 1 337 ? -20.459 -0.750 10.594 1.00 93.69 337 ARG A C 1
ATOM 2688 O O . ARG A 1 337 ? -20.112 -0.628 11.768 1.00 93.69 337 ARG A O 1
ATOM 2695 N N . LYS A 1 338 ? -20.583 -1.938 9.984 1.00 95.06 338 LYS A N 1
ATOM 2696 C CA . LYS A 1 338 ? -20.321 -3.224 10.659 1.00 95.06 338 LYS A CA 1
ATOM 2697 C C . LYS A 1 338 ? -18.906 -3.273 11.236 1.00 95.06 338 LYS A C 1
ATOM 2699 O O . LYS A 1 338 ? -18.738 -3.618 12.402 1.00 95.06 338 LYS A O 1
ATOM 2704 N N . PHE A 1 339 ? -17.906 -2.881 10.449 1.00 95.88 339 PHE A N 1
ATOM 2705 C CA . PHE A 1 339 ? -16.510 -2.895 10.885 1.00 95.88 339 PHE A CA 1
ATOM 2706 C C . PHE A 1 339 ? -16.188 -1.820 11.925 1.00 95.88 339 PHE A C 1
ATOM 2708 O O . PHE A 1 339 ? -15.424 -2.090 12.848 1.00 95.88 339 PHE A O 1
ATOM 2715 N N . PHE A 1 340 ? -16.814 -0.643 11.860 1.00 96.75 340 PHE A N 1
ATOM 2716 C CA . PHE A 1 340 ? -16.696 0.339 12.940 1.00 96.75 340 PHE A CA 1
ATOM 2717 C C . PHE A 1 340 ? -17.297 -0.173 14.256 1.00 96.75 340 PHE A C 1
ATOM 2719 O O . PHE A 1 340 ? -16.655 -0.044 15.295 1.00 96.75 340 PHE A O 1
ATOM 2726 N N . SER A 1 341 ? -18.467 -0.822 14.227 1.00 95.94 341 SER A N 1
ATOM 2727 C CA . SER A 1 341 ? -19.061 -1.433 15.427 1.00 95.94 341 SER A CA 1
ATOM 2728 C C . SER A 1 341 ? -18.184 -2.557 15.979 1.00 95.94 341 SER A C 1
ATOM 2730 O O . SER A 1 341 ? -18.007 -2.664 17.191 1.00 95.94 341 SER A O 1
ATOM 2732 N N . LEU A 1 342 ? -17.580 -3.356 15.095 1.00 94.94 342 LEU A N 1
ATOM 2733 C CA . LEU A 1 342 ? -16.617 -4.383 15.480 1.00 94.94 342 LEU A CA 1
ATOM 2734 C C . LEU A 1 342 ? -15.371 -3.773 16.139 1.00 94.94 342 LEU A C 1
ATOM 2736 O O . LEU A 1 342 ? -14.950 -4.240 17.194 1.00 94.94 342 LEU A O 1
ATOM 2740 N N . ALA A 1 343 ? -14.810 -2.706 15.566 1.00 94.88 343 ALA A N 1
ATOM 2741 C CA . ALA A 1 343 ? -13.659 -2.007 16.134 1.00 94.88 343 ALA A CA 1
ATOM 2742 C C . ALA A 1 343 ? -13.958 -1.444 17.532 1.00 94.88 343 ALA A C 1
ATOM 2744 O O . ALA A 1 343 ? -13.108 -1.533 18.418 1.00 94.88 343 ALA A O 1
ATOM 2745 N N . ILE A 1 344 ? -15.171 -0.919 17.746 1.00 94.25 344 ILE A N 1
ATOM 2746 C CA . ILE A 1 344 ? -15.630 -0.435 19.055 1.00 94.25 344 ILE A CA 1
ATOM 2747 C C . ILE A 1 344 ? -15.703 -1.590 20.057 1.00 94.25 344 ILE A C 1
ATOM 2749 O O . ILE A 1 344 ? -15.082 -1.514 21.113 1.00 94.25 344 ILE A O 1
ATOM 2753 N N . SER A 1 345 ? -16.373 -2.688 19.698 1.00 94.25 345 SER A N 1
ATOM 2754 C CA . SER A 1 345 ? -16.524 -3.864 20.568 1.00 94.25 345 SER A CA 1
ATOM 2755 C C . SER A 1 345 ? -15.178 -4.493 20.958 1.00 94.25 345 SER A C 1
ATOM 2757 O O . SER A 1 345 ? -14.922 -4.788 22.133 1.00 94.25 345 SER A O 1
ATOM 2759 N N . LEU A 1 346 ? -14.268 -4.647 19.991 1.00 92.31 346 LEU A N 1
ATOM 2760 C CA . LEU A 1 346 ? -12.904 -5.117 20.244 1.00 92.31 346 LEU A CA 1
ATOM 2761 C C . LEU A 1 346 ? -12.127 -4.126 21.120 1.00 92.31 346 LEU A C 1
ATOM 2763 O O . LEU A 1 346 ? -11.366 -4.535 22.000 1.00 92.31 346 LEU A O 1
ATOM 2767 N N . GLY A 1 347 ? -12.332 -2.826 20.898 1.00 91.31 347 GLY A N 1
ATOM 2768 C CA . GLY A 1 347 ? -11.715 -1.750 21.660 1.00 91.31 347 GLY A CA 1
ATOM 2769 C C . GLY A 1 347 ? -12.131 -1.792 23.125 1.00 91.31 347 GLY A C 1
ATOM 2770 O O . GLY A 1 347 ? -11.270 -1.807 23.999 1.00 91.31 347 GLY A O 1
ATOM 2771 N N . GLU A 1 348 ? -13.428 -1.884 23.405 1.00 91.56 348 GLU A N 1
ATOM 2772 C CA . GLU A 1 348 ? -13.974 -2.008 24.761 1.00 91.56 348 GLU A CA 1
ATOM 2773 C C . GLU A 1 348 ? -13.436 -3.252 25.473 1.00 91.56 348 GLU A C 1
ATOM 2775 O O . GLU A 1 348 ? -12.991 -3.171 26.620 1.00 91.56 348 GLU A O 1
ATOM 2780 N N . THR A 1 349 ? -13.376 -4.385 24.767 1.00 90.44 349 THR A N 1
ATOM 2781 C CA . THR A 1 349 ? -12.777 -5.623 25.288 1.00 90.44 349 THR A CA 1
ATOM 2782 C C . THR A 1 349 ? -11.297 -5.429 25.638 1.00 90.44 349 THR A C 1
ATOM 2784 O O . THR A 1 349 ? -10.825 -5.912 26.670 1.00 90.44 349 THR A O 1
ATOM 2787 N N . CYS A 1 350 ? -10.551 -4.695 24.807 1.00 87.38 350 CYS A N 1
ATOM 2788 C CA . CYS A 1 350 ? -9.153 -4.348 25.062 1.00 87.38 350 CYS A CA 1
ATOM 2789 C C . CYS A 1 350 ? -9.010 -3.488 26.330 1.00 87.38 350 CYS A C 1
ATOM 2791 O O . CYS A 1 350 ? -8.184 -3.797 27.188 1.00 87.38 350 CYS A O 1
ATOM 2793 N N . LEU A 1 351 ? -9.866 -2.473 26.505 1.00 88.00 351 LEU A N 1
ATOM 2794 C CA . LEU A 1 351 ? -9.870 -1.600 27.688 1.00 88.00 351 LEU A CA 1
ATOM 2795 C C . LEU A 1 351 ? -10.189 -2.339 28.990 1.00 88.00 351 LEU A C 1
ATOM 2797 O O . LEU A 1 351 ? -9.668 -1.975 30.042 1.00 88.00 351 LEU A O 1
ATOM 2801 N N . GLN A 1 352 ? -11.043 -3.361 28.932 1.00 86.25 352 GLN A N 1
ATOM 2802 C CA . GLN A 1 352 ? -11.371 -4.181 30.098 1.00 86.25 352 GLN A CA 1
ATOM 2803 C C . GLN A 1 352 ? -10.195 -5.068 30.526 1.00 86.25 352 GLN A C 1
ATOM 2805 O O . GLN A 1 352 ? -9.963 -5.246 31.723 1.00 86.25 352 GLN A O 1
ATOM 2810 N N . LYS A 1 353 ? -9.451 -5.622 29.559 1.00 83.94 353 LYS A N 1
ATOM 2811 C CA . LYS A 1 353 ? -8.324 -6.531 29.820 1.00 83.94 353 LYS A CA 1
ATOM 2812 C C . LYS A 1 353 ? -7.034 -5.801 30.186 1.00 83.94 353 LYS A C 1
ATOM 2814 O O . LYS A 1 353 ? -6.266 -6.300 31.003 1.00 83.94 353 LYS A O 1
ATOM 2819 N N . GLU A 1 354 ? -6.785 -4.638 29.595 1.00 76.56 354 GLU A N 1
ATOM 2820 C CA . GLU A 1 354 ? -5.542 -3.892 29.770 1.00 76.56 354 GLU A CA 1
ATOM 2821 C C . GLU A 1 354 ? -5.800 -2.573 30.513 1.00 76.56 354 GLU A C 1
ATOM 2823 O O . GLU A 1 354 ? -6.288 -1.595 29.945 1.00 76.56 354 GLU A O 1
ATOM 2828 N N . LYS A 1 355 ? -5.458 -2.530 31.808 1.00 69.25 355 LYS A N 1
ATOM 2829 C CA . LYS A 1 355 ? -5.596 -1.320 32.631 1.00 69.25 355 LYS A CA 1
ATOM 2830 C C . LYS A 1 355 ? -4.410 -0.376 32.417 1.00 69.25 355 LYS A C 1
ATOM 2832 O O . LYS A 1 355 ? -3.271 -0.765 32.643 1.00 69.25 355 LYS A O 1
ATOM 2837 N N . GLU A 1 356 ? -4.705 0.858 32.008 1.00 67.12 356 GLU A N 1
ATOM 2838 C CA . GLU A 1 356 ? -3.778 2.009 31.980 1.00 67.12 356 GLU A CA 1
ATOM 2839 C C . GLU A 1 356 ? -2.452 1.787 31.230 1.00 67.12 356 GLU A C 1
ATOM 2841 O O . GLU A 1 356 ? -1.414 2.358 31.554 1.00 67.12 356 GLU A O 1
ATOM 2846 N N . THR A 1 357 ? -2.482 0.988 30.166 1.00 76.75 357 THR A N 1
ATOM 2847 C CA . THR A 1 357 ? -1.341 0.815 29.259 1.00 76.75 357 THR A CA 1
ATOM 2848 C C . THR A 1 357 ? -1.442 1.746 28.046 1.00 76.75 357 THR A C 1
ATOM 2850 O O . THR A 1 357 ? -2.521 2.237 27.701 1.00 76.75 357 THR A O 1
ATOM 2853 N N . TYR A 1 358 ? -0.336 1.928 27.316 1.00 74.06 358 TYR A N 1
ATOM 2854 C CA . TYR A 1 358 ? -0.325 2.592 26.001 1.00 74.06 358 TYR A CA 1
ATOM 2855 C C . TYR A 1 358 ? -1.390 2.032 25.038 1.00 74.06 358 TYR A C 1
ATOM 2857 O O . TYR A 1 358 ? -2.055 2.776 24.319 1.00 74.06 358 TYR A O 1
ATOM 2865 N N . ARG A 1 359 ? -1.585 0.712 25.056 1.00 75.88 359 ARG A N 1
ATOM 2866 C CA . ARG A 1 359 ? -2.567 0.010 24.224 1.00 75.88 359 ARG A CA 1
ATOM 2867 C C . ARG A 1 359 ? -4.003 0.388 24.586 1.00 75.88 359 ARG A C 1
ATOM 2869 O O . ARG A 1 359 ? -4.813 0.576 23.683 1.00 75.88 359 ARG A O 1
ATOM 2876 N N . SER A 1 360 ? -4.296 0.595 25.871 1.00 79.31 360 SER A N 1
ATOM 2877 C CA . SER A 1 360 ? -5.601 1.099 26.311 1.00 79.31 360 SER A CA 1
ATOM 2878 C C . SER A 1 360 ? -5.859 2.533 25.815 1.00 79.31 360 SER A C 1
ATOM 2880 O O . SER A 1 360 ? -6.933 2.830 25.296 1.00 79.31 360 SER A O 1
ATOM 2882 N N . ALA A 1 361 ? -4.857 3.419 25.860 1.00 83.62 361 ALA A N 1
ATOM 2883 C CA . ALA A 1 361 ? -4.978 4.776 25.320 1.00 83.62 361 ALA A CA 1
ATOM 2884 C C . ALA A 1 361 ? -5.186 4.773 23.795 1.00 83.62 361 ALA A C 1
ATOM 2886 O O . ALA A 1 361 ? -6.010 5.521 23.264 1.00 83.62 361 ALA A O 1
ATOM 2887 N N . PHE A 1 362 ? -4.474 3.891 23.092 1.00 84.38 362 PHE A N 1
ATOM 2888 C CA . PHE A 1 362 ? -4.634 3.702 21.657 1.00 84.38 362 PHE A CA 1
ATOM 2889 C C . PHE A 1 362 ? -6.027 3.161 21.297 1.00 84.38 362 PHE A C 1
ATOM 2891 O O . PHE A 1 362 ? -6.683 3.722 20.422 1.00 84.38 362 PHE A O 1
ATOM 2898 N N . ALA A 1 363 ? -6.527 2.147 22.012 1.00 86.88 363 ALA A N 1
ATOM 2899 C CA . ALA A 1 363 ? -7.871 1.607 21.805 1.00 86.88 363 ALA A CA 1
ATOM 2900 C C . ALA A 1 363 ? -8.961 2.677 22.001 1.00 86.88 363 ALA A C 1
ATOM 2902 O O . ALA A 1 363 ? -9.842 2.788 21.152 1.00 86.88 363 ALA A O 1
ATOM 2903 N N . ARG A 1 364 ? -8.860 3.533 23.035 1.00 89.75 364 ARG A N 1
ATOM 2904 C CA . ARG A 1 364 ? -9.783 4.677 23.222 1.00 89.75 364 ARG A CA 1
ATOM 2905 C C . ARG A 1 364 ? -9.800 5.601 22.007 1.00 89.75 364 ARG A C 1
ATOM 2907 O O . ARG A 1 364 ? -10.868 5.932 21.506 1.00 89.75 364 ARG A O 1
ATOM 2914 N N . LYS A 1 365 ? -8.621 5.960 21.488 1.00 90.94 365 LYS A N 1
ATOM 2915 C CA . LYS A 1 365 ? -8.513 6.812 20.296 1.00 90.94 365 LYS A CA 1
ATOM 2916 C C . LYS A 1 365 ? -9.202 6.183 19.080 1.00 90.94 365 LYS A C 1
ATOM 2918 O O . LYS A 1 365 ? -9.859 6.896 18.327 1.00 90.94 365 LYS A O 1
ATOM 2923 N N . ILE A 1 366 ? -9.054 4.873 18.876 1.00 91.25 366 ILE A N 1
ATOM 2924 C CA . ILE A 1 366 ? -9.708 4.175 17.761 1.00 91.25 366 ILE A CA 1
ATOM 2925 C C . ILE A 1 366 ? -11.232 4.130 17.939 1.00 91.25 366 ILE A C 1
ATOM 2927 O O . ILE A 1 366 ? -11.948 4.387 16.974 1.00 91.25 366 ILE A O 1
ATOM 2931 N N . ILE A 1 367 ? -11.730 3.879 19.155 1.00 92.12 367 ILE A N 1
ATOM 2932 C CA . ILE A 1 367 ? -13.169 3.926 19.473 1.00 92.12 367 ILE A CA 1
ATOM 2933 C C . ILE A 1 367 ? -13.745 5.310 19.147 1.00 92.12 367 ILE A C 1
ATOM 2935 O O . ILE A 1 367 ? -14.761 5.411 18.460 1.00 92.12 367 ILE A O 1
ATOM 2939 N N . ASP A 1 368 ? -13.074 6.383 19.575 1.00 92.44 368 ASP A N 1
ATOM 2940 C CA . ASP A 1 368 ? -13.514 7.755 19.305 1.00 92.44 368 ASP A CA 1
ATOM 2941 C C . ASP A 1 368 ? -13.580 8.050 17.802 1.00 92.44 368 ASP A C 1
ATOM 2943 O O . ASP A 1 368 ? -14.528 8.679 17.325 1.00 92.44 368 ASP A O 1
ATOM 2947 N N . LEU A 1 369 ? -12.584 7.592 17.038 1.00 92.50 369 LEU A N 1
ATOM 2948 C CA . LEU A 1 369 ? -12.577 7.735 15.585 1.00 92.50 369 LEU A CA 1
ATOM 2949 C C . LEU A 1 369 ? -13.722 6.945 14.937 1.00 92.50 369 LEU A C 1
ATOM 2951 O O . LEU A 1 369 ? -14.433 7.504 14.101 1.00 92.50 369 LEU A O 1
ATOM 2955 N N . ALA A 1 370 ? -13.935 5.690 15.344 1.00 92.62 370 ALA A N 1
ATOM 2956 C CA . ALA A 1 370 ? -15.004 4.837 14.828 1.00 92.62 370 ALA A CA 1
ATOM 2957 C C . ALA A 1 370 ? -16.390 5.458 15.066 1.00 92.62 370 ALA A C 1
ATOM 2959 O O . ALA A 1 370 ? -17.179 5.574 14.128 1.00 92.62 370 ALA A O 1
ATOM 2960 N N . ASN A 1 371 ? -16.653 5.945 16.284 1.00 92.44 371 ASN A N 1
ATOM 2961 C CA . ASN A 1 371 ? -17.901 6.628 16.634 1.00 92.44 371 ASN A CA 1
ATOM 2962 C C . ASN A 1 371 ? -18.132 7.873 15.767 1.00 92.44 371 ASN A C 1
ATOM 2964 O O . ASN A 1 371 ? -19.208 8.046 15.195 1.00 92.44 371 ASN A O 1
ATOM 2968 N N . ARG A 1 372 ? -17.104 8.720 15.604 1.00 92.38 372 ARG A N 1
ATOM 2969 C CA . ARG A 1 372 ? -17.196 9.918 14.752 1.00 92.38 372 ARG A CA 1
ATOM 2970 C C . ARG A 1 372 ? -17.536 9.563 13.307 1.00 92.38 372 ARG A C 1
ATOM 2972 O O . ARG A 1 372 ? -18.398 10.212 12.717 1.00 92.38 372 ARG A O 1
ATOM 2979 N N . GLN A 1 373 ? -16.886 8.546 12.738 1.00 91.44 373 GLN A N 1
ATOM 2980 C CA . GLN A 1 373 ? -17.154 8.137 11.358 1.00 91.44 373 GLN A CA 1
ATOM 2981 C C . GLN A 1 373 ? -18.554 7.538 11.189 1.00 91.44 373 GLN A C 1
ATOM 2983 O O . GLN A 1 373 ? -19.225 7.857 10.207 1.00 91.44 373 GLN A O 1
ATOM 2988 N N . GLN A 1 374 ? -19.045 6.746 12.149 1.00 88.69 374 GLN A N 1
ATOM 2989 C CA . GLN A 1 374 ? -20.423 6.243 12.113 1.00 88.69 374 GLN A CA 1
ATOM 2990 C C . GLN A 1 374 ? -21.448 7.381 12.105 1.00 88.69 374 GLN A C 1
ATOM 2992 O O . GLN A 1 374 ? -22.325 7.394 11.240 1.00 88.69 374 GLN A O 1
ATOM 2997 N N . SER A 1 375 ? -21.298 8.376 12.986 1.00 89.25 375 SER A N 1
ATOM 2998 C CA . SER A 1 375 ? -22.209 9.527 13.023 1.00 89.25 375 SER A CA 1
ATOM 2999 C C . SER A 1 375 ? -22.211 10.324 11.713 1.00 89.25 375 SER A C 1
ATOM 3001 O O . SER A 1 375 ? -23.250 10.835 11.302 1.00 89.25 375 SER A O 1
ATOM 3003 N N . LEU A 1 376 ? -21.064 10.437 11.033 1.00 87.44 376 LEU A N 1
ATOM 3004 C CA . LEU A 1 376 ? -20.978 11.110 9.731 1.00 87.44 376 LEU A CA 1
ATOM 3005 C C . LEU A 1 376 ? -21.703 10.336 8.624 1.00 87.44 376 LEU A C 1
ATOM 3007 O O . LEU A 1 376 ? -22.376 10.949 7.796 1.00 87.44 376 LEU A O 1
ATOM 3011 N N . ILE A 1 377 ? -21.595 9.003 8.615 1.00 85.75 377 ILE A N 1
ATOM 3012 C CA . ILE A 1 377 ? -22.333 8.155 7.669 1.00 85.75 377 ILE A CA 1
ATOM 3013 C C . ILE A 1 377 ? -23.841 8.314 7.885 1.00 85.75 377 ILE A C 1
ATOM 3015 O O . ILE A 1 377 ? -24.582 8.461 6.917 1.00 85.75 377 ILE A O 1
ATOM 3019 N N . GLU A 1 378 ? -24.291 8.320 9.139 1.00 84.25 378 GLU A N 1
ATOM 3020 C CA . GLU A 1 378 ? -25.710 8.450 9.484 1.00 84.25 378 GLU A CA 1
ATOM 3021 C C . GLU A 1 378 ? -26.287 9.803 9.069 1.00 84.25 378 GLU A C 1
ATOM 3023 O O . GLU A 1 378 ? -27.345 9.831 8.443 1.00 84.25 378 GLU A O 1
ATOM 3028 N N . LYS A 1 379 ? -25.566 10.905 9.320 1.00 83.56 379 LYS A N 1
ATOM 3029 C CA . LYS A 1 379 ? -25.960 12.241 8.841 1.00 83.56 379 LYS A CA 1
ATOM 3030 C C . LYS A 1 379 ? -26.084 12.277 7.322 1.00 83.56 379 LYS A C 1
ATOM 3032 O O . LYS A 1 379 ? -27.126 12.647 6.799 1.00 83.56 379 LYS A O 1
ATOM 3037 N N . LYS A 1 380 ? -25.071 11.776 6.608 1.00 77.94 380 LYS A N 1
ATOM 3038 C CA . LYS A 1 380 ? -25.083 11.738 5.139 1.00 77.94 380 LYS A CA 1
ATOM 3039 C C . LYS A 1 380 ? -26.241 10.896 4.587 1.00 77.94 380 LYS A C 1
ATOM 3041 O O . LYS A 1 380 ? -26.792 11.224 3.546 1.00 77.94 380 LYS A O 1
ATOM 3046 N N . GLN A 1 381 ? -26.618 9.813 5.268 1.00 74.19 381 GLN A N 1
ATOM 3047 C CA . GLN A 1 381 ? -27.774 8.992 4.892 1.00 74.19 381 GLN A CA 1
ATOM 3048 C C . GLN A 1 381 ? -29.118 9.651 5.223 1.00 74.19 381 GLN A C 1
ATOM 3050 O O . GLN A 1 381 ? -30.097 9.357 4.543 1.00 74.19 381 GLN A O 1
ATOM 3055 N N . GLN A 1 382 ? -29.184 10.502 6.248 1.00 72.69 382 GLN A N 1
ATOM 3056 C CA . GLN A 1 382 ? -30.369 11.303 6.565 1.00 72.69 382 GLN A CA 1
ATOM 3057 C C . GLN A 1 382 ? -30.563 12.430 5.547 1.00 72.69 382 GLN A C 1
ATOM 3059 O O . GLN A 1 382 ? -31.673 12.588 5.058 1.00 72.69 382 GLN A O 1
ATOM 3064 N N . ASP A 1 383 ? -29.488 13.117 5.154 1.00 69.69 383 ASP A N 1
ATOM 3065 C CA . ASP A 1 383 ? -29.518 14.192 4.147 1.00 69.69 383 ASP A CA 1
ATOM 3066 C C . ASP A 1 383 ? -29.881 13.688 2.735 1.00 69.69 383 ASP A C 1
ATOM 3068 O O . ASP A 1 383 ? -30.315 14.456 1.882 1.00 69.69 383 ASP A O 1
ATOM 3072 N N . LEU A 1 384 ? -29.689 12.389 2.474 1.00 62.28 384 LEU A N 1
ATOM 3073 C CA . LEU A 1 384 ? -30.028 11.723 1.211 1.00 62.28 384 LEU A CA 1
ATOM 3074 C C . LEU A 1 384 ? -31.434 11.102 1.200 1.00 62.28 384 LEU A C 1
ATOM 3076 O O . LEU A 1 384 ? -31.835 10.546 0.175 1.00 62.28 384 LEU A O 1
ATOM 3080 N N . ARG A 1 385 ? -32.175 11.138 2.317 1.00 52.47 385 ARG A N 1
ATOM 3081 C CA . ARG A 1 385 ? -33.584 10.726 2.323 1.00 52.47 385 ARG A CA 1
ATOM 3082 C C . ARG A 1 385 ? -34.439 11.908 1.842 1.00 52.47 385 ARG A C 1
ATOM 3084 O O . ARG A 1 385 ? -34.287 12.986 2.410 1.00 52.47 385 ARG A O 1
ATOM 3091 N N . PRO A 1 386 ? -35.271 11.718 0.801 1.00 48.69 386 PRO A N 1
ATOM 3092 C CA . PRO A 1 386 ? -36.106 12.775 0.236 1.00 48.69 386 PRO A CA 1
ATOM 3093 C C . PRO A 1 386 ? -37.156 13.304 1.215 1.00 48.69 386 PRO A C 1
ATOM 3095 O O . PRO A 1 386 ? -37.592 12.526 2.100 1.00 48.69 386 PRO A O 1
#

Sequence (386 aa):
MEDKPTSPFESVLASCPACGKGFLEQRLNPGSYRVTSSDTDFYPAQRVWLHSDLSHISPLAYFMQTCPSCFFTGEANETIFQMGPPASENYQQKLQIERHLNQIEKPGSFLDKLATAYKTCPQAYSRVVIKFLLGIYDEKLKDQYSNYNLARYYLRLAWVFRESHLSDPNENQTEKGMLKGNLEKLSQQHKKYLGQAEKLRGLLEQEFLTVDPGPPDYSDSGSGYQEILKSLEEQVLPAGQKTDDLLAFLNDKVGFADEIDSLTSLGDFNLASFLLDSKSVWPGVPLNETEALKFSLSYYNQYFDSLPEGANLGPQVQTAYLIGELFRRVGEYPQSRKFFSLAISLGETCLQKEKETYRSAFARKIIDLANRQQSLIEKKQQDLRP